Protein 1AXH (pdb70)

Solvent-accessible surface area: 2881 Å² total; per-residue (Å²): 142,145,102,51,21,64,73,61,85,85,5,63,149,76,153,62,0,56,60,108,50,19,39,107,104,130,48,178,131,58,85,79,71,61,59,4,97

InterPro domains:
  IPR009415 Omega-atracotoxin [PF06357] (1-37)
  IPR018071 Omega-atracotoxin, conserved site [PS60016] (4-11)

Foldseek 3Di:
DPAAAEFPAFDPALCSEPNSGKAWDDD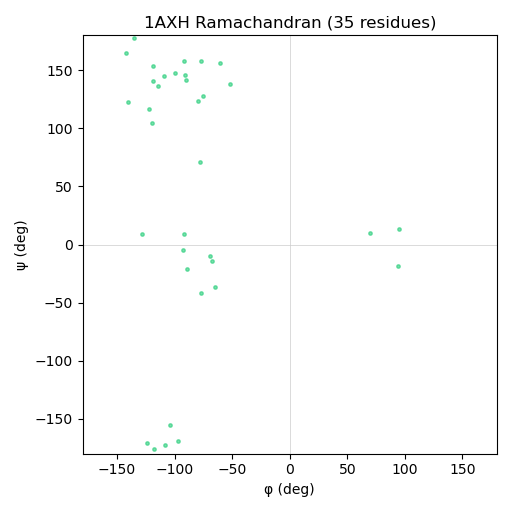DVGGIGIGHD

Structure (mmCIF, N/CA/C/O backbone):
data_1AXH
#
_entry.id   1AXH
#
_cell.length_a   1.000
_cell.length_b   1.000
_cell.length_c   1.000
_cell.angle_alpha   90.00
_cell.angle_beta   90.00
_cell.angle_gamma   90.00
#
_symmetry.space_group_name_H-M   'P 1'
#
loop_
_atom_site.group_PDB
_atom_site.id
_atom_site.type_symbol
_atom_site.label_atom_id
_atom_site.label_alt_id
_atom_site.label_comp_id
_atom_site.label_asym_id
_atom_site.label_entity_id
_atom_site.label_seq_id
_atom_site.pdbx_PDB_ins_code
_atom_site.Cartn_x
_atom_site.Cartn_y
_atom_site.Cartn_z
_atom_site.occupancy
_atom_site.B_iso_or_equiv
_atom_site.auth_seq_id
_atom_site.auth_comp_id
_atom_site.auth_asym_id
_atom_site.auth_atom_id
_atom_site.pdbx_PDB_model_num
ATOM 1 N N . SER A 1 1 ? 2.133 -0.778 -9.216 1.00 1.00 1 SER A N 1
ATOM 2 C CA . SER A 1 1 ? 2.193 -2.101 -8.534 1.00 1.00 1 SER A CA 1
ATOM 3 C C . SER A 1 1 ? 2.725 -1.935 -7.117 1.00 1.00 1 SER A C 1
ATOM 4 O O . SER A 1 1 ? 3.450 -0.986 -6.823 1.00 1.00 1 SER A O 1
ATOM 14 N N . PRO A 1 2 ? 2.362 -2.863 -6.219 1.00 1.00 2 PRO A N 1
ATOM 15 C CA . PRO A 1 2 ? 2.799 -2.827 -4.818 1.00 1.00 2 PRO A CA 1
ATOM 16 C C . PRO A 1 2 ? 4.229 -3.327 -4.646 1.00 1.00 2 PRO A C 1
ATOM 17 O O . PRO A 1 2 ? 4.458 -4.408 -4.104 1.00 1.00 2 PRO A O 1
ATOM 28 N N . THR A 1 3 ? 5.187 -2.531 -5.106 1.00 1.00 3 THR A N 1
ATOM 29 C CA . THR A 1 3 ? 6.599 -2.886 -5.001 1.00 1.00 3 THR A CA 1
ATOM 30 C C . THR A 1 3 ? 7.252 -2.086 -3.880 1.00 1.00 3 THR A C 1
ATOM 31 O O . THR A 1 3 ? 6.578 -1.651 -2.947 1.00 1.00 3 THR A O 1
ATOM 42 N N . CYS A 1 4 ? 8.563 -1.889 -3.972 1.00 1.00 4 CYS A N 1
ATOM 43 C CA . CYS A 1 4 ? 9.291 -1.136 -2.962 1.00 1.00 4 CYS A CA 1
ATOM 44 C C . CYS A 1 4 ? 8.750 0.286 -2.879 1.00 1.00 4 CYS A C 1
ATOM 45 O O . CYS A 1 4 ? 8.171 0.795 -3.838 1.00 1.00 4 CYS A O 1
ATOM 52 N N . ILE A 1 5 ? 8.942 0.920 -1.729 1.00 1.00 5 ILE A N 1
ATOM 53 C CA . ILE A 1 5 ? 8.471 2.285 -1.520 1.00 1.00 5 ILE A CA 1
ATOM 54 C C . ILE A 1 5 ? 9.429 3.272 -2.166 1.00 1.00 5 ILE A C 1
ATOM 55 O O . ILE A 1 5 ? 10.616 3.283 -1.864 1.00 1.00 5 ILE A O 1
ATOM 71 N N . PRO A 1 6 ? 8.923 4.119 -3.066 1.00 1.00 6 PRO A N 1
ATOM 72 C CA . PRO A 1 6 ? 9.750 5.109 -3.760 1.00 1.00 6 PRO A CA 1
ATOM 73 C C . PRO A 1 6 ? 10.080 6.311 -2.888 1.00 1.00 6 PRO A C 1
ATOM 74 O O . PRO A 1 6 ? 9.381 6.605 -1.920 1.00 1.00 6 PRO A O 1
ATOM 85 N N . SER A 1 7 ? 11.158 6.996 -3.245 1.00 1.00 7 SER A N 1
ATOM 86 C CA . SER A 1 7 ? 11.608 8.173 -2.508 1.00 1.00 7 SER A CA 1
ATOM 87 C C . SER A 1 7 ? 10.467 9.166 -2.328 1.00 1.00 7 SER A C 1
ATOM 88 O O . SER A 1 7 ? 9.687 9.406 -3.250 1.00 1.00 7 SER A O 1
ATOM 96 N N . GLY A 1 8 ? 10.379 9.746 -1.134 1.00 1.00 8 GLY A N 1
ATOM 97 C CA . GLY A 1 8 ? 9.339 10.722 -0.826 1.00 1.00 8 GLY A CA 1
ATOM 98 C C . GLY A 1 8 ? 8.133 10.054 -0.180 1.00 1.00 8 GLY A C 1
ATOM 99 O O . GLY A 1 8 ? 7.311 10.715 0.456 1.00 1.00 8 GLY A O 1
ATOM 103 N N . GLN A 1 9 ? 8.028 8.740 -0.345 1.00 1.00 9 GLN A N 1
ATOM 104 C CA . GLN A 1 9 ? 6.918 7.980 0.224 1.00 1.00 9 GLN A CA 1
ATOM 105 C C . GLN A 1 9 ? 7.287 7.462 1.607 1.00 1.00 9 GLN A C 1
ATOM 106 O O . GLN A 1 9 ? 8.462 7.336 1.938 1.00 1.00 9 GLN A O 1
ATOM 120 N N . PRO A 1 10 ? 6.278 7.161 2.438 1.00 1.00 10 PRO A N 1
ATOM 121 C CA . PRO A 1 10 ? 6.495 6.659 3.804 1.00 1.00 10 PRO A CA 1
ATOM 122 C C . PRO A 1 10 ? 6.920 5.192 3.829 1.00 1.00 10 PRO A C 1
ATOM 123 O O . PRO A 1 10 ? 6.268 4.336 3.231 1.00 1.00 10 PRO A O 1
ATOM 134 N N . CYS A 1 11 ? 8.017 4.913 4.529 1.00 1.00 11 CYS A N 1
ATOM 135 C CA . CYS A 1 11 ? 8.537 3.552 4.645 1.00 1.00 11 CYS A CA 1
ATOM 136 C C . CYS A 1 11 ? 8.550 3.110 6.103 1.00 1.00 11 CYS A C 1
ATOM 137 O O . CYS A 1 11 ? 8.879 3.891 6.996 1.00 1.00 11 CYS A O 1
ATOM 144 N N . PRO A 1 12 ? 8.194 1.841 6.362 1.00 1.00 12 PRO A N 1
ATOM 145 C CA . PRO A 1 12 ? 8.169 1.286 7.722 1.00 1.00 12 PRO A CA 1
ATOM 146 C C . PRO A 1 12 ? 9.571 0.953 8.224 1.00 1.00 12 PRO A C 1
ATOM 147 O O . PRO A 1 12 ? 9.909 1.222 9.377 1.00 1.00 12 PRO A O 1
ATOM 158 N N . TYR A 1 13 ? 10.383 0.373 7.347 1.00 1.00 13 TYR A N 1
ATOM 159 C CA . TYR A 1 13 ? 11.754 0.006 7.690 1.00 1.00 13 TYR A CA 1
ATOM 160 C C . TYR A 1 13 ? 12.674 0.267 6.508 1.00 1.00 13 TYR A C 1
ATOM 161 O O . TYR A 1 13 ? 12.215 0.438 5.379 1.00 1.00 13 TYR A O 1
ATOM 179 N N . ASN A 1 14 ? 13.977 0.286 6.766 1.00 1.00 14 ASN A N 1
ATOM 180 C CA . ASN A 1 14 ? 14.959 0.513 5.717 1.00 1.00 14 ASN A CA 1
ATOM 181 C C . ASN A 1 14 ? 15.005 -0.685 4.774 1.00 1.00 14 ASN A C 1
ATOM 182 O O . ASN A 1 14 ? 15.635 -0.633 3.719 1.00 1.00 14 ASN A O 1
ATOM 193 N N . GLU A 1 15 ? 14.334 -1.767 5.167 1.00 1.00 15 GLU A N 1
ATOM 194 C CA . GLU A 1 15 ? 14.298 -2.986 4.364 1.00 1.00 15 GLU A CA 1
ATOM 195 C C . GLU A 1 15 ? 13.094 -2.984 3.430 1.00 1.00 15 GLU A C 1
ATOM 196 O O . GLU A 1 15 ? 12.788 -3.996 2.800 1.00 1.00 15 GLU A O 1
ATOM 208 N N . ASN A 1 16 ? 12.411 -1.849 3.346 1.00 1.00 16 ASN A N 1
ATOM 209 C CA . ASN A 1 16 ? 11.237 -1.729 2.486 1.00 1.00 16 ASN A CA 1
ATOM 210 C C . ASN A 1 16 ? 11.361 -0.517 1.570 1.00 1.00 16 ASN A C 1
ATOM 211 O O . ASN A 1 16 ? 10.404 -0.142 0.891 1.00 1.00 16 ASN A O 1
ATOM 222 N N . CYS A 1 17 ? 12.542 0.093 1.552 1.00 1.00 17 CYS A N 1
ATOM 223 C CA . CYS A 1 17 ? 12.784 1.263 0.715 1.00 1.00 17 CYS A CA 1
ATOM 224 C C . CYS A 1 17 ? 13.315 0.841 -0.647 1.00 1.00 17 CYS A C 1
ATOM 225 O O . CYS A 1 17 ? 14.066 -0.127 -0.759 1.00 1.00 17 CYS A O 1
ATOM 232 N N . CYS A 1 18 ? 12.934 1.585 -1.676 1.00 1.00 18 CYS A N 1
ATOM 233 C CA . CYS A 1 18 ? 13.385 1.301 -3.031 1.00 1.00 18 CYS A CA 1
ATOM 234 C C . CYS A 1 18 ? 14.889 1.509 -3.103 1.00 1.00 18 CYS A C 1
ATOM 235 O O . CYS A 1 18 ? 15.603 0.778 -3.789 1.00 1.00 18 CYS A O 1
ATOM 242 N N . SER A 1 19 ? 15.356 2.511 -2.368 1.00 1.00 19 SER A N 1
ATOM 243 C CA . SER A 1 19 ? 16.770 2.838 -2.307 1.00 1.00 19 SER A CA 1
ATOM 244 C C . SER A 1 19 ? 17.429 2.116 -1.137 1.00 1.00 19 SER A C 1
ATOM 245 O O . SER A 1 19 ? 18.642 2.202 -0.949 1.00 1.00 19 SER A O 1
ATOM 253 N N . GLN A 1 20 ? 16.617 1.414 -0.346 1.00 1.00 20 GLN A N 1
ATOM 254 C CA . GLN A 1 20 ? 17.110 0.679 0.814 1.00 1.00 20 GLN A CA 1
ATOM 255 C C . GLN A 1 20 ? 17.562 1.643 1.905 1.00 1.00 20 GLN A C 1
ATOM 256 O O . GLN A 1 20 ? 18.182 1.234 2.887 1.00 1.00 20 GLN A O 1
ATOM 270 N N . SER A 1 21 ? 17.252 2.926 1.730 1.00 1.00 21 SER A N 1
ATOM 271 C CA . SER A 1 21 ? 17.635 3.942 2.706 1.00 1.00 21 SER A CA 1
ATOM 272 C C . SER A 1 21 ? 16.405 4.643 3.275 1.00 1.00 21 SER A C 1
ATOM 273 O O . SER A 1 21 ? 15.803 5.488 2.616 1.00 1.00 21 SER A O 1
ATOM 281 N N . CYS A 1 22 ? 16.042 4.296 4.508 1.00 1.00 22 CYS A N 1
ATOM 282 C CA . CYS A 1 22 ? 14.889 4.907 5.169 1.00 1.00 22 CYS A CA 1
ATOM 283 C C . CYS A 1 22 ? 15.361 5.993 6.129 1.00 1.00 22 CYS A C 1
ATOM 284 O O . CYS A 1 22 ? 16.439 5.890 6.715 1.00 1.00 22 CYS A O 1
ATOM 291 N N . THR A 1 23 ? 14.555 7.038 6.282 1.00 1.00 23 THR A N 1
ATOM 292 C CA . THR A 1 23 ? 14.898 8.149 7.166 1.00 1.00 23 THR A CA 1
ATOM 293 C C . THR A 1 23 ? 13.688 8.555 8.003 1.00 1.00 23 THR A C 1
ATOM 294 O O . THR A 1 23 ? 12.608 7.992 7.853 1.00 1.00 23 THR A O 1
ATOM 305 N N . PHE A 1 24 ? 13.876 9.530 8.887 1.00 1.00 24 PHE A N 1
ATOM 306 C CA . PHE A 1 24 ? 12.796 10.008 9.747 1.00 1.00 24 PHE A CA 1
ATOM 307 C C . PHE A 1 24 ? 12.584 11.506 9.539 1.00 1.00 24 PHE A C 1
ATOM 308 O O . PHE A 1 24 ? 13.476 12.310 9.813 1.00 1.00 24 PHE A O 1
ATOM 325 N N . LYS A 1 25 ? 11.402 11.877 9.057 1.00 1.00 25 LYS A N 1
ATOM 326 C CA . LYS A 1 25 ? 11.077 13.279 8.818 1.00 1.00 25 LYS A CA 1
ATOM 327 C C . LYS A 1 25 ? 9.888 13.696 9.675 1.00 1.00 25 LYS A C 1
ATOM 328 O O . LYS A 1 25 ? 9.067 12.863 10.058 1.00 1.00 25 LYS A O 1
ATOM 347 N N . GLU A 1 26 ? 9.807 14.986 9.985 1.00 1.00 26 GLU A N 1
ATOM 348 C CA . GLU A 1 26 ? 8.726 15.507 10.808 1.00 1.00 26 GLU A CA 1
ATOM 349 C C . GLU A 1 26 ? 7.542 15.929 9.946 1.00 1.00 26 GLU A C 1
ATOM 350 O O . GLU A 1 26 ? 7.715 16.482 8.861 1.00 1.00 26 GLU A O 1
ATOM 362 N N . ASN A 1 27 ? 6.338 15.664 10.444 1.00 1.00 27 ASN A N 1
ATOM 363 C CA . ASN A 1 27 ? 5.114 16.013 9.732 1.00 1.00 27 ASN A CA 1
ATOM 364 C C . ASN A 1 27 ? 4.569 17.339 10.243 1.00 1.00 27 ASN A C 1
ATOM 365 O O . ASN A 1 27 ? 5.238 18.047 10.997 1.00 1.00 27 ASN A O 1
ATOM 376 N N . GLU A 1 28 ? 3.347 17.666 9.837 1.00 1.00 28 GLU A N 1
ATOM 377 C CA . GLU A 1 28 ? 2.703 18.899 10.258 1.00 1.00 28 GLU A CA 1
ATOM 378 C C . GLU A 1 28 ? 1.925 18.666 11.545 1.00 1.00 28 GLU A C 1
ATOM 379 O O . GLU A 1 28 ? 1.635 19.603 12.289 1.00 1.00 28 GLU A O 1
ATOM 391 N N . ASN A 1 29 ? 1.591 17.405 11.802 1.00 1.00 29 ASN A N 1
ATOM 392 C CA . ASN A 1 29 ? 0.848 17.035 13.001 1.00 1.00 29 ASN A CA 1
ATOM 393 C C . ASN A 1 29 ? 1.707 17.250 14.240 1.00 1.00 29 ASN A C 1
ATOM 394 O O . ASN A 1 29 ? 1.206 17.244 15.364 1.00 1.00 29 ASN A O 1
ATOM 405 N N . GLY A 1 30 ? 3.006 17.441 14.027 1.00 1.00 30 GLY A N 1
ATOM 406 C CA . GLY A 1 30 ? 3.939 17.660 15.122 1.00 1.00 30 GLY A CA 1
ATOM 407 C C . GLY A 1 30 ? 4.602 16.354 15.537 1.00 1.00 30 GLY A C 1
ATOM 408 O O . GLY A 1 30 ? 5.231 16.273 16.592 1.00 1.00 30 GLY A O 1
ATOM 412 N N . ASN A 1 31 ? 4.458 15.332 14.699 1.00 1.00 31 ASN A N 1
ATOM 413 C CA . ASN A 1 31 ? 5.045 14.026 14.973 1.00 1.00 31 ASN A CA 1
ATOM 414 C C . ASN A 1 31 ? 6.214 13.768 14.033 1.00 1.00 31 ASN A C 1
ATOM 415 O O . ASN A 1 31 ? 6.621 14.652 13.280 1.00 1.00 31 ASN A O 1
ATOM 426 N N . THR A 1 32 ? 6.748 12.553 14.074 1.00 1.00 32 THR A N 1
ATOM 427 C CA 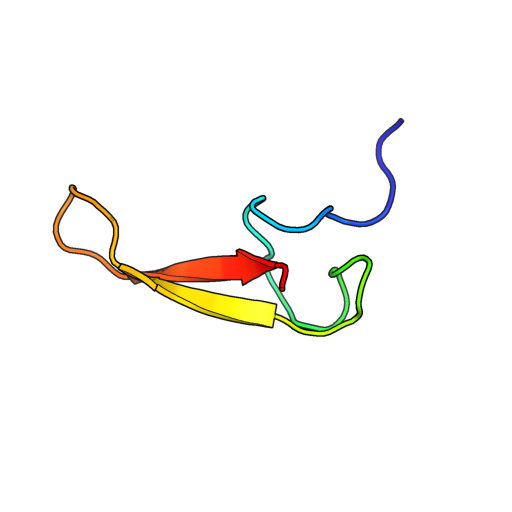. THR A 1 32 ? 7.869 12.183 13.216 1.00 1.00 32 THR A CA 1
ATOM 428 C C . THR A 1 32 ? 7.691 10.759 12.702 1.00 1.00 32 THR A C 1
ATOM 429 O O . THR A 1 32 ? 7.575 9.815 13.484 1.00 1.00 32 THR A O 1
ATOM 440 N N . VAL A 1 33 ? 7.673 10.610 11.383 1.00 1.00 33 VAL A N 1
ATOM 441 C CA . VAL A 1 33 ? 7.513 9.301 10.760 1.00 1.00 33 VAL A CA 1
ATOM 442 C C . VAL A 1 33 ? 8.744 8.976 9.930 1.00 1.00 33 VAL A C 1
ATOM 443 O O . VAL A 1 33 ? 9.711 9.731 9.924 1.00 1.00 33 VAL A O 1
ATOM 456 N N . LYS A 1 34 ? 8.710 7.851 9.230 1.00 1.00 34 LYS A N 1
ATOM 457 C CA . LYS A 1 34 ? 9.833 7.442 8.401 1.00 1.00 34 LYS A CA 1
ATOM 458 C C . LYS A 1 34 ? 9.439 7.453 6.928 1.00 1.00 34 LYS A C 1
ATOM 459 O O . LYS A 1 34 ? 8.362 6.983 6.564 1.00 1.00 34 LYS A O 1
ATOM 478 N N . ARG A 1 35 ? 10.321 7.986 6.089 1.00 1.00 35 ARG A N 1
ATOM 479 C CA . ARG A 1 35 ? 10.077 8.053 4.653 1.00 1.00 35 ARG A CA 1
ATOM 480 C C . ARG A 1 35 ? 11.209 7.362 3.903 1.00 1.00 35 ARG A C 1
ATOM 481 O O . ARG A 1 35 ? 12.059 6.711 4.511 1.00 1.00 35 ARG A O 1
ATOM 502 N N . CYS A 1 36 ? 11.215 7.504 2.584 1.00 1.00 36 CYS A N 1
ATOM 503 C CA . CYS A 1 36 ? 12.244 6.889 1.755 1.00 1.00 36 CYS A CA 1
ATOM 504 C C . CYS A 1 36 ? 13.170 7.955 1.185 1.00 1.00 36 CYS A C 1
ATOM 505 O O . CYS A 1 36 ? 12.739 9.065 0.874 1.00 1.00 36 CYS A O 1
ATOM 512 N N . ASP A 1 37 ? 14.446 7.611 1.059 1.00 1.00 37 ASP A N 1
ATOM 513 C CA . ASP A 1 37 ? 15.445 8.534 0.531 1.00 1.00 37 ASP A CA 1
ATOM 514 C C . ASP A 1 37 ? 15.306 8.661 -0.979 1.00 1.00 37 ASP A C 1
ATOM 515 O O . ASP A 1 37 ? 14.992 7.646 -1.636 1.00 0.00 37 ASP A O 1
ATOM 525 N N . SER A 1 1 ? 1.178 -4.054 -2.235 1.00 1.00 1 SER A N 2
ATOM 526 C CA . SER A 1 1 ? 2.555 -3.504 -2.386 1.00 1.00 1 SER A CA 2
ATOM 527 C C . SER A 1 1 ? 3.474 -4.552 -2.998 1.00 1.00 1 SER A C 2
ATOM 528 O O . SER A 1 1 ? 4.158 -5.286 -2.284 1.00 1.00 1 SER A O 2
ATOM 538 N N . PRO A 1 2 ? 3.497 -4.634 -4.336 1.00 1.00 2 PRO A N 2
ATOM 539 C CA . PRO A 1 2 ? 4.333 -5.597 -5.060 1.00 1.00 2 PRO A CA 2
ATOM 540 C C . PRO A 1 2 ? 5.771 -5.116 -5.206 1.00 1.00 2 PRO A C 2
ATOM 541 O O . PRO A 1 2 ? 6.711 -5.909 -5.156 1.00 1.00 2 PRO A O 2
ATOM 552 N N . THR A 1 3 ? 5.935 -3.811 -5.388 1.00 1.00 3 THR A N 2
ATOM 553 C CA . THR A 1 3 ? 7.259 -3.218 -5.544 1.00 1.00 3 THR A CA 2
ATOM 554 C C . THR A 1 3 ? 7.673 -2.495 -4.269 1.00 1.00 3 THR A C 2
ATOM 555 O O . THR A 1 3 ? 6.887 -2.372 -3.330 1.00 1.00 3 THR A O 2
ATOM 566 N N . CYS A 1 4 ? 8.915 -2.022 -4.242 1.00 1.00 4 CYS A N 2
ATOM 567 C CA . CYS A 1 4 ? 9.443 -1.313 -3.084 1.00 1.00 4 CYS A CA 2
ATOM 568 C C . CYS A 1 4 ? 8.816 0.072 -2.969 1.00 1.00 4 CYS A C 2
ATOM 569 O O . CYS A 1 4 ? 8.065 0.499 -3.845 1.00 1.00 4 CYS A O 2
ATOM 576 N N . ILE A 1 5 ? 9.131 0.768 -1.880 1.00 1.00 5 ILE A N 2
ATOM 577 C CA . ILE A 1 5 ? 8.602 2.109 -1.643 1.00 1.00 5 ILE A CA 2
ATOM 578 C C . ILE A 1 5 ? 9.555 3.159 -2.192 1.00 1.00 5 ILE A C 2
ATOM 579 O O . ILE A 1 5 ? 10.647 3.353 -1.664 1.00 1.00 5 ILE A O 2
ATOM 595 N N . PRO A 1 6 ? 9.150 3.861 -3.256 1.00 1.00 6 PRO A N 2
ATOM 596 C CA . PRO A 1 6 ? 9.981 4.901 -3.871 1.00 1.00 6 PRO A CA 2
ATOM 597 C C . PRO A 1 6 ? 10.075 6.154 -3.013 1.00 1.00 6 PRO A C 2
ATOM 598 O O . PRO A 1 6 ? 9.216 6.415 -2.171 1.00 1.00 6 PRO A O 2
ATOM 609 N N . SER A 1 7 ? 11.133 6.921 -3.237 1.00 1.00 7 SER A N 2
ATOM 610 C CA . SER A 1 7 ? 11.369 8.154 -2.493 1.00 1.00 7 SER A CA 2
ATOM 611 C C . SER A 1 7 ? 10.097 8.991 -2.419 1.00 1.00 7 SER A C 2
ATOM 612 O O . SER A 1 7 ? 9.306 9.021 -3.361 1.00 1.00 7 SER A O 2
ATOM 620 N N . GLY A 1 8 ? 9.911 9.675 -1.293 1.00 1.00 8 GLY A N 2
ATOM 621 C CA . GLY A 1 8 ? 8.738 10.522 -1.094 1.00 1.00 8 GLY A CA 2
ATOM 622 C C . GLY A 1 8 ? 7.619 9.753 -0.403 1.00 1.00 8 GLY A C 2
ATOM 623 O O . GLY A 1 8 ? 6.739 10.348 0.218 1.00 1.00 8 GLY A O 2
ATOM 627 N N . GLN A 1 9 ? 7.655 8.430 -0.517 1.00 1.00 9 GLN A N 2
ATOM 628 C CA . GLN A 1 9 ? 6.639 7.581 0.097 1.00 1.00 9 GLN A CA 2
ATOM 629 C C . GLN A 1 9 ? 7.097 7.110 1.470 1.00 1.00 9 GLN A C 2
ATOM 630 O O . GLN A 1 9 ? 8.294 7.050 1.749 1.00 1.00 9 GLN A O 2
ATOM 644 N N . PRO A 1 10 ? 6.142 6.764 2.347 1.00 1.00 10 PRO A N 2
ATOM 645 C CA . PRO A 1 10 ? 6.443 6.288 3.705 1.00 1.00 10 PRO A CA 2
ATOM 646 C C . PRO A 1 10 ? 6.949 4.850 3.703 1.00 1.00 10 PRO A C 2
ATOM 647 O O . PRO A 1 10 ? 6.443 4.006 2.964 1.00 1.00 10 PRO A O 2
ATOM 658 N N . CYS A 1 11 ? 7.952 4.577 4.530 1.00 1.00 11 CYS A N 2
ATOM 659 C CA . CYS A 1 11 ? 8.529 3.239 4.616 1.00 1.00 11 CYS A CA 2
ATOM 660 C C . CYS A 1 11 ? 8.686 2.811 6.069 1.00 1.00 11 CYS A C 2
ATOM 661 O O . CYS A 1 11 ? 9.045 3.615 6.929 1.00 1.00 11 CYS A O 2
ATOM 668 N N . PRO A 1 12 ? 8.424 1.526 6.356 1.00 1.00 12 PRO A N 2
ATOM 669 C CA . PRO A 1 12 ? 8.543 0.973 7.711 1.00 1.00 12 PRO A CA 2
ATOM 670 C C . PRO A 1 12 ? 9.994 0.685 8.077 1.00 1.00 12 PRO A C 2
ATOM 671 O O . PRO A 1 12 ? 10.561 1.330 8.959 1.00 1.00 12 PRO A O 2
ATOM 682 N N . TYR A 1 13 ? 10.595 -0.280 7.387 1.00 1.00 13 TYR A N 2
ATOM 683 C CA . TYR A 1 13 ? 11.987 -0.642 7.635 1.00 1.00 13 TYR A CA 2
ATOM 684 C C . TYR A 1 13 ? 12.863 -0.116 6.510 1.00 1.00 13 TYR A C 2
ATOM 685 O O . TYR A 1 13 ? 12.378 0.161 5.414 1.00 1.00 13 TYR A O 2
ATOM 703 N N . ASN A 1 14 ? 14.158 -0.003 6.776 1.00 1.00 14 ASN A N 2
ATOM 704 C CA . ASN A 1 14 ? 15.101 0.466 5.774 1.00 1.00 14 ASN A CA 2
ATOM 705 C C . ASN A 1 14 ? 15.310 -0.609 4.711 1.00 1.00 14 ASN A C 2
ATOM 706 O O . ASN A 1 14 ? 16.022 -0.395 3.730 1.00 1.00 14 ASN A O 2
ATOM 717 N N . GLU A 1 15 ? 14.687 -1.771 4.916 1.00 1.00 15 GLU A N 2
ATOM 718 C CA . GLU A 1 15 ? 14.803 -2.888 3.985 1.00 1.00 15 GLU A CA 2
ATOM 719 C C . GLU A 1 15 ? 13.569 -2.982 3.093 1.00 1.00 15 GLU A C 2
ATOM 720 O O . GLU A 1 15 ? 13.414 -3.941 2.338 1.00 1.00 15 GLU A O 2
ATOM 732 N N . ASN A 1 16 ? 12.689 -1.989 3.186 1.00 1.00 16 ASN A N 2
ATOM 733 C CA . ASN A 1 16 ? 11.466 -1.974 2.387 1.00 1.00 16 ASN A CA 2
ATOM 734 C C . ASN A 1 16 ? 11.493 -0.830 1.379 1.00 1.00 16 ASN A C 2
ATOM 735 O O . ASN A 1 16 ? 10.641 -0.750 0.492 1.00 1.00 16 ASN A O 2
ATOM 746 N N . CYS A 1 17 ? 12.474 0.054 1.518 1.00 1.00 17 CYS A N 2
ATOM 747 C CA . CYS A 1 17 ? 12.611 1.193 0.618 1.00 1.00 17 CYS A CA 2
ATOM 748 C C . CYS A 1 17 ? 13.306 0.770 -0.668 1.00 1.00 17 CYS A C 2
ATOM 749 O O . CYS A 1 17 ? 14.161 -0.115 -0.660 1.00 1.00 17 CYS A O 2
ATOM 756 N N . CYS A 1 18 ? 12.941 1.412 -1.773 1.00 1.00 18 CYS A N 2
ATOM 757 C CA . CYS A 1 18 ? 13.539 1.103 -3.065 1.00 1.00 18 CYS A CA 2
ATOM 758 C C . CYS A 1 18 ? 15.043 1.317 -2.996 1.00 1.00 18 CYS A C 2
ATOM 759 O O . CYS A 1 18 ? 15.819 0.537 -3.548 1.00 1.00 18 CYS A O 2
ATOM 766 N N . SER A 1 19 ? 15.445 2.376 -2.305 1.00 1.00 19 SER A N 2
ATOM 767 C CA . SER A 1 19 ? 16.852 2.700 -2.145 1.00 1.00 19 SER A CA 2
ATOM 768 C C . SER A 1 19 ? 17.409 2.023 -0.898 1.00 1.00 19 SER A C 2
ATOM 769 O O . SER A 1 19 ? 18.620 2.008 -0.676 1.00 1.00 19 SER A O 2
ATOM 777 N N . GLN A 1 20 ? 16.516 1.465 -0.084 1.00 1.00 20 GLN A N 2
ATOM 778 C CA . GLN A 1 20 ? 16.913 0.788 1.145 1.00 1.00 20 GLN A CA 2
ATOM 779 C C . GLN A 1 20 ? 17.279 1.805 2.220 1.00 1.00 20 GLN A C 2
ATOM 780 O O . GLN A 1 20 ? 17.728 1.438 3.306 1.00 1.00 20 GLN A O 2
ATOM 794 N N . SER A 1 21 ? 17.090 3.085 1.911 1.00 1.00 21 SER A N 2
ATOM 795 C CA . SER A 1 21 ? 17.406 4.154 2.848 1.00 1.00 21 SER A CA 2
ATOM 796 C C . SER A 1 21 ? 16.135 4.740 3.452 1.00 1.00 21 SER A C 2
ATOM 797 O O . SER A 1 21 ? 15.482 5.587 2.843 1.00 1.00 21 SER A O 2
ATOM 805 N N . CYS A 1 22 ? 15.797 4.295 4.659 1.00 1.00 22 CYS A N 2
ATOM 806 C CA . CYS A 1 22 ? 14.612 4.789 5.351 1.00 1.00 22 CYS A CA 2
ATOM 807 C C . CYS A 1 22 ? 15.018 5.838 6.378 1.00 1.00 22 CYS A C 2
ATOM 808 O O . CYS A 1 22 ? 16.023 5.683 7.071 1.00 1.00 22 CYS A O 2
ATOM 815 N N . THR A 1 23 ? 14.242 6.913 6.462 1.00 1.00 23 THR A N 2
ATOM 816 C CA . THR A 1 23 ? 14.538 7.995 7.395 1.00 1.00 23 THR A CA 2
ATOM 817 C C . THR A 1 23 ? 13.283 8.424 8.147 1.00 1.00 23 THR A C 2
ATOM 818 O O . THR A 1 23 ? 12.184 7.951 7.865 1.00 1.00 23 THR A O 2
ATOM 829 N N . PHE A 1 24 ? 13.461 9.330 9.104 1.00 1.00 24 PHE A N 2
ATOM 830 C CA . PHE A 1 24 ? 12.355 9.846 9.903 1.00 1.00 24 PHE A CA 2
ATOM 831 C C . PHE A 1 24 ? 12.227 11.351 9.691 1.00 1.00 24 PHE A C 2
ATOM 832 O O . PHE A 1 24 ? 13.073 12.123 10.143 1.00 1.00 24 PHE A O 2
ATOM 849 N N . LYS A 1 25 ? 11.172 11.764 8.998 1.00 1.00 25 LYS A N 2
ATOM 850 C CA . LYS A 1 25 ? 10.944 13.181 8.724 1.00 1.00 25 LYS A CA 2
ATOM 851 C C . LYS A 1 25 ? 9.900 13.745 9.677 1.00 1.00 25 LYS A C 2
ATOM 852 O O . LYS A 1 25 ? 8.965 13.050 10.068 1.00 1.00 25 LYS A O 2
ATOM 871 N N . GLU A 1 26 ? 10.063 15.010 10.049 1.00 1.00 26 GLU A N 2
ATOM 872 C CA . GLU A 1 26 ? 9.132 15.664 10.958 1.00 1.00 26 GLU A CA 2
ATOM 873 C C . GLU A 1 26 ? 8.001 16.321 10.178 1.00 1.00 26 GLU A C 2
ATOM 874 O O . GLU A 1 26 ? 8.226 16.926 9.130 1.00 1.00 26 GLU A O 2
ATOM 886 N N . ASN A 1 27 ? 6.784 16.194 10.695 1.00 1.00 27 ASN A N 2
ATOM 887 C CA . ASN A 1 27 ? 5.609 16.772 10.048 1.00 1.00 27 ASN A CA 2
ATOM 888 C C . ASN A 1 27 ? 5.193 18.057 10.749 1.00 1.00 27 ASN A C 2
ATOM 889 O O . ASN A 1 27 ? 5.872 18.529 11.661 1.00 1.00 27 ASN A O 2
ATOM 900 N N . GLU A 1 28 ? 4.068 18.612 10.317 1.00 1.00 28 GLU A N 2
ATOM 901 C CA . GLU A 1 28 ? 3.541 19.837 10.895 1.00 1.00 28 GLU A CA 2
ATOM 902 C C . GLU A 1 28 ? 2.602 19.508 12.045 1.00 1.00 28 GLU A C 2
ATOM 903 O O . GLU A 1 28 ? 2.479 20.273 13.001 1.00 1.00 28 GLU A O 2
ATOM 915 N N . ASN A 1 29 ? 1.942 18.358 11.946 1.00 1.00 29 ASN A N 2
ATOM 916 C CA . ASN A 1 29 ? 1.013 17.916 12.978 1.00 1.00 29 ASN A CA 2
ATOM 917 C C . ASN A 1 29 ? 1.666 18.030 14.347 1.00 1.00 29 ASN A C 2
ATOM 918 O O . ASN A 1 29 ? 0.994 18.277 15.349 1.00 1.00 29 ASN A O 2
ATOM 929 N N . GLY A 1 30 ? 2.982 17.852 14.382 1.00 1.00 30 GLY A N 2
ATOM 930 C CA . GLY A 1 30 ? 3.734 17.937 15.623 1.00 1.00 30 GLY A CA 2
ATOM 931 C C . GLY A 1 30 ? 4.295 16.576 16.012 1.00 1.00 30 GLY A C 2
ATOM 932 O O . GLY A 1 30 ? 4.508 16.297 17.191 1.00 1.00 30 GLY A O 2
ATOM 936 N N . ASN A 1 31 ? 4.535 15.732 15.013 1.00 1.00 31 ASN A N 2
ATOM 937 C CA . ASN A 1 31 ? 5.076 14.398 15.255 1.00 1.00 31 ASN A CA 2
ATOM 938 C C . ASN A 1 31 ? 6.122 14.056 14.204 1.00 1.00 31 ASN A C 2
ATOM 939 O O . ASN A 1 31 ? 6.575 14.926 13.462 1.00 1.00 31 ASN A O 2
ATOM 950 N N . THR A 1 32 ? 6.507 12.785 14.144 1.00 1.00 32 THR A N 2
ATOM 951 C CA . THR A 1 32 ? 7.505 12.337 13.180 1.00 1.00 32 THR A CA 2
ATOM 952 C C . THR A 1 32 ? 7.131 10.975 12.606 1.00 1.00 32 THR A C 2
ATOM 953 O O . THR A 1 32 ? 6.659 10.094 13.324 1.00 1.00 32 THR A O 2
ATOM 964 N N . VAL A 1 33 ? 7.357 10.810 11.307 1.00 1.00 33 VAL A N 2
ATOM 965 C CA . VAL A 1 33 ? 7.061 9.557 10.623 1.00 1.00 33 VAL A CA 2
ATOM 966 C C . VAL A 1 33 ? 8.291 9.106 9.850 1.00 1.00 33 VAL A C 2
ATOM 967 O O . VAL A 1 33 ? 9.313 9.787 9.852 1.00 1.00 33 VAL A O 2
ATOM 980 N N . LYS A 1 34 ? 8.198 7.960 9.191 1.00 1.00 34 LYS A N 2
ATOM 981 C CA . LYS A 1 34 ? 9.322 7.439 8.422 1.00 1.00 34 LYS A CA 2
ATOM 982 C C . LYS A 1 34 ? 9.021 7.481 6.930 1.00 1.00 34 LYS A C 2
ATOM 983 O O . LYS A 1 34 ? 8.045 6.893 6.464 1.00 1.00 34 LYS A O 2
ATOM 1002 N N . ARG A 1 35 ? 9.872 8.178 6.185 1.00 1.00 35 ARG A N 2
ATOM 1003 C CA . ARG A 1 35 ? 9.711 8.300 4.742 1.00 1.00 35 ARG A CA 2
ATOM 1004 C C . ARG A 1 35 ? 10.876 7.630 4.025 1.00 1.00 35 ARG A C 2
ATOM 1005 O O . ARG A 1 35 ? 11.748 7.037 4.659 1.00 1.00 35 ARG A O 2
ATOM 1026 N N . CYS A 1 36 ? 10.882 7.724 2.701 1.00 1.00 36 CYS A N 2
ATOM 1027 C CA . CYS A 1 36 ? 11.938 7.124 1.893 1.00 1.00 36 CYS A CA 2
ATOM 1028 C C . CYS A 1 36 ? 12.831 8.206 1.298 1.00 1.00 36 CYS A C 2
ATOM 1029 O O . CYS A 1 36 ? 12.344 9.156 0.684 1.00 1.00 36 CYS A O 2
ATOM 1036 N N . ASP A 1 37 ? 14.140 8.056 1.483 1.00 1.00 37 ASP A N 2
ATOM 1037 C CA . ASP A 1 37 ? 15.102 9.022 0.964 1.00 1.00 37 ASP A CA 2
ATOM 1038 C C . ASP A 1 37 ? 15.135 8.971 -0.558 1.00 1.00 37 ASP A C 2
ATOM 1039 O O . ASP A 1 37 ? 15.996 9.649 -1.157 1.00 0.00 37 ASP A O 2
ATOM 1049 N N . SER A 1 1 ? 9.921 -3.404 -11.507 1.00 1.00 1 SER A N 3
ATOM 1050 C CA . SER A 1 1 ? 8.462 -3.220 -11.266 1.00 1.00 1 SER A CA 3
ATOM 1051 C C . SER A 1 1 ? 8.240 -2.360 -10.030 1.00 1.00 1 SER A C 3
ATOM 1052 O O . SER A 1 1 ? 9.058 -2.355 -9.109 1.00 1.00 1 SER A O 3
ATOM 1062 N N . PRO A 1 2 ? 7.124 -1.618 -9.998 1.00 1.00 2 PRO A N 3
ATOM 1063 C CA . PRO A 1 2 ? 6.784 -0.741 -8.869 1.00 1.00 2 PRO A CA 3
ATOM 1064 C C . PRO A 1 2 ? 6.228 -1.522 -7.683 1.00 1.00 2 PRO A C 3
ATOM 1065 O O . PRO A 1 2 ? 5.044 -1.854 -7.648 1.00 1.00 2 PRO A O 3
ATOM 1076 N N . THR A 1 3 ? 7.089 -1.808 -6.713 1.00 1.00 3 THR A N 3
ATOM 1077 C CA . THR A 1 3 ? 6.684 -2.547 -5.522 1.00 1.00 3 THR A CA 3
ATOM 1078 C C . THR A 1 3 ? 7.281 -1.903 -4.277 1.00 1.00 3 THR A C 3
ATOM 1079 O O . THR A 1 3 ? 6.584 -1.662 -3.293 1.00 1.00 3 THR A O 3
ATOM 1090 N N . CYS A 1 4 ? 8.578 -1.628 -4.335 1.00 1.00 4 CYS A N 3
ATOM 1091 C CA . CYS A 1 4 ? 9.282 -1.010 -3.221 1.00 1.00 4 CYS A CA 3
ATOM 1092 C C . CYS A 1 4 ? 8.791 0.416 -3.011 1.00 1.00 4 CYS A C 3
ATOM 1093 O O . CYS A 1 4 ? 8.223 1.028 -3.915 1.00 1.00 4 CYS A O 3
ATOM 1100 N N . ILE A 1 5 ? 9.018 0.939 -1.812 1.00 1.00 5 ILE A N 3
ATOM 1101 C CA . ILE A 1 5 ? 8.602 2.297 -1.475 1.00 1.00 5 ILE A CA 3
ATOM 1102 C C . ILE A 1 5 ? 9.595 3.300 -2.041 1.00 1.00 5 ILE A C 3
ATOM 1103 O O . ILE A 1 5 ? 10.756 3.322 -1.651 1.00 1.00 5 ILE A O 3
ATOM 1119 N N . PRO A 1 6 ? 9.147 4.149 -2.969 1.00 1.00 6 PRO A N 3
ATOM 1120 C CA . PRO A 1 6 ? 10.006 5.158 -3.593 1.00 1.00 6 PRO A CA 3
ATOM 1121 C C . PRO A 1 6 ? 10.260 6.350 -2.683 1.00 1.00 6 PRO A C 3
ATOM 1122 O O . PRO A 1 6 ? 9.507 6.599 -1.745 1.00 1.00 6 PRO A O 3
ATOM 1133 N N . SER A 1 7 ? 11.335 7.075 -2.968 1.00 1.00 7 SER A N 3
ATOM 1134 C CA . SER A 1 7 ? 11.715 8.245 -2.181 1.00 1.00 7 SER A CA 3
ATOM 1135 C C . SER A 1 7 ? 10.537 9.200 -2.018 1.00 1.00 7 SER A C 3
ATOM 1136 O O . SER A 1 7 ? 9.881 9.564 -2.994 1.00 1.00 7 SER A O 3
ATOM 1144 N N . GLY A 1 8 ? 10.283 9.610 -0.779 1.00 1.00 8 GLY A N 3
ATOM 1145 C CA . GLY A 1 8 ? 9.194 10.536 -0.480 1.00 1.00 8 GLY A CA 3
ATOM 1146 C C . GLY A 1 8 ? 7.998 9.813 0.129 1.00 1.00 8 GLY A C 3
ATOM 1147 O O . GLY A 1 8 ? 7.160 10.428 0.787 1.00 1.00 8 GLY A O 3
ATOM 1151 N N . GLN A 1 9 ? 7.924 8.507 -0.094 1.00 1.00 9 GLN A N 3
ATOM 1152 C CA . GLN A 1 9 ? 6.828 7.700 0.433 1.00 1.00 9 GLN A CA 3
ATOM 1153 C C . GLN A 1 9 ? 7.185 7.162 1.813 1.00 1.00 9 GLN A C 3
ATOM 1154 O O . GLN A 1 9 ? 8.357 7.027 2.151 1.00 1.00 9 GLN A O 3
ATOM 1168 N N . PRO A 1 10 ? 6.169 6.854 2.632 1.00 1.00 10 PRO A N 3
ATOM 1169 C CA . PRO A 1 10 ? 6.375 6.335 3.993 1.00 1.00 10 PRO A CA 3
ATOM 1170 C C . PRO A 1 10 ? 6.791 4.866 4.005 1.00 1.00 10 PRO A C 3
ATOM 1171 O O . PRO A 1 10 ? 6.078 4.002 3.495 1.00 1.00 10 PRO A O 3
ATOM 1182 N N . CYS A 1 11 ? 7.951 4.595 4.598 1.00 1.00 11 CYS A N 3
ATOM 1183 C CA . CYS A 1 11 ? 8.478 3.237 4.692 1.00 1.00 11 CYS A CA 3
ATOM 1184 C C . CYS A 1 11 ? 8.619 2.827 6.154 1.00 1.00 11 CYS A C 3
ATOM 1185 O O . CYS A 1 11 ? 9.047 3.621 6.992 1.00 1.00 11 CYS A O 3
ATOM 1192 N N . PRO A 1 12 ? 8.260 1.575 6.478 1.00 1.00 12 PRO A N 3
ATOM 1193 C CA . PRO A 1 12 ? 8.350 1.054 7.848 1.00 1.00 12 PRO A CA 3
ATOM 1194 C C . PRO A 1 12 ? 9.775 0.658 8.221 1.00 1.00 12 PRO A C 3
ATOM 1195 O O . PRO A 1 12 ? 10.254 0.980 9.308 1.00 1.00 12 PRO A O 3
ATOM 1206 N N . TYR A 1 13 ? 10.449 -0.040 7.311 1.00 1.00 13 TYR A N 3
ATOM 1207 C CA . TYR A 1 13 ? 11.824 -0.479 7.542 1.00 1.00 13 TYR A CA 3
ATOM 1208 C C . TYR A 1 13 ? 12.711 -0.072 6.374 1.00 1.00 13 TYR A C 3
ATOM 1209 O O . TYR A 1 13 ? 12.225 0.162 5.267 1.00 1.00 13 TYR A O 3
ATOM 1227 N N . ASN A 1 14 ? 14.015 -0.002 6.620 1.00 1.00 14 ASN A N 3
ATOM 1228 C CA . ASN A 1 14 ? 14.972 0.364 5.585 1.00 1.00 14 ASN A CA 3
ATOM 1229 C C . ASN A 1 14 ? 15.057 -0.735 4.530 1.00 1.00 14 ASN A C 3
ATOM 1230 O O . ASN A 1 14 ? 15.699 -0.564 3.493 1.00 1.00 14 ASN A O 3
ATOM 1241 N N . GLU A 1 15 ? 14.409 -1.865 4.804 1.00 1.00 15 GLU A N 3
ATOM 1242 C CA . GLU A 1 15 ? 14.411 -3.000 3.886 1.00 1.00 15 GLU A CA 3
ATOM 1243 C C . GLU A 1 15 ? 13.257 -2.899 2.897 1.00 1.00 15 GLU A C 3
ATOM 1244 O O . GLU A 1 15 ? 13.247 -3.578 1.870 1.00 1.00 15 GLU A O 3
ATOM 1256 N N . ASN A 1 16 ? 12.283 -2.052 3.211 1.00 1.00 16 ASN A N 3
ATOM 1257 C CA . ASN A 1 16 ? 11.121 -1.870 2.345 1.00 1.00 16 ASN A CA 3
ATOM 1258 C C . ASN A 1 16 ? 11.290 -0.638 1.464 1.00 1.00 16 ASN A C 3
ATOM 1259 O O . ASN A 1 16 ? 10.354 -0.225 0.781 1.00 1.00 16 ASN A O 3
ATOM 1270 N N . CYS A 1 17 ? 12.485 -0.058 1.479 1.00 1.00 17 CYS A N 3
ATOM 1271 C CA . CYS A 1 17 ? 12.765 1.126 0.672 1.00 1.00 17 CYS A CA 3
ATOM 1272 C C . CYS A 1 17 ? 13.339 0.721 -0.678 1.00 1.00 17 CYS A C 3
ATOM 1273 O O . CYS A 1 17 ? 14.066 -0.267 -0.783 1.00 1.00 17 CYS A O 3
ATOM 1280 N N . CYS A 1 18 ? 13.020 1.496 -1.708 1.00 1.00 18 CYS A N 3
ATOM 1281 C CA . CYS A 1 18 ? 13.515 1.226 -3.048 1.00 1.00 18 CYS A CA 3
ATOM 1282 C C . CYS A 1 18 ? 15.028 1.346 -3.052 1.00 1.00 18 CYS A C 3
ATOM 1283 O O . CYS A 1 18 ? 15.730 0.582 -3.713 1.00 1.00 18 CYS A O 3
ATOM 1290 N N . SER A 1 19 ? 15.522 2.311 -2.285 1.00 1.00 19 SER A N 3
ATOM 1291 C CA . SER A 1 19 ? 16.950 2.550 -2.159 1.00 1.00 19 SER A CA 3
ATOM 1292 C C . SER A 1 19 ? 17.496 1.811 -0.942 1.00 1.00 19 SER A C 3
ATOM 1293 O O . SER A 1 19 ? 18.702 1.809 -0.697 1.00 1.00 19 SER A O 3
ATOM 1301 N N . GLN A 1 20 ? 16.599 1.194 -0.176 1.00 1.00 20 GLN A N 3
ATOM 1302 C CA . GLN A 1 20 ? 16.987 0.459 1.022 1.00 1.00 20 GLN A CA 3
ATOM 1303 C C . GLN A 1 20 ? 17.399 1.424 2.129 1.00 1.00 20 GLN A C 3
ATOM 1304 O O . GLN A 1 20 ? 17.905 1.005 3.170 1.00 1.00 20 GLN A O 3
ATOM 1318 N N . SER A 1 21 ? 17.185 2.718 1.901 1.00 1.00 21 SER A N 3
ATOM 1319 C CA . SER A 1 21 ? 17.542 3.735 2.883 1.00 1.00 21 SER A CA 3
ATOM 1320 C C . SER A 1 21 ? 16.297 4.439 3.415 1.00 1.00 21 SER A C 3
ATOM 1321 O O . SER A 1 21 ? 15.721 5.291 2.740 1.00 1.00 21 SER A O 3
ATOM 1329 N N . CYS A 1 22 ? 15.892 4.087 4.633 1.00 1.00 22 CYS A N 3
ATOM 1330 C CA . CYS A 1 22 ? 14.721 4.695 5.261 1.00 1.00 22 CYS A CA 3
ATOM 1331 C C . CYS A 1 22 ? 15.161 5.773 6.245 1.00 1.00 22 CYS A C 3
ATOM 1332 O O . CYS A 1 22 ? 16.082 5.565 7.035 1.00 1.00 22 CYS A O 3
ATOM 1339 N N . THR A 1 23 ? 14.506 6.928 6.190 1.00 1.00 23 THR A N 3
ATOM 1340 C CA . THR A 1 23 ? 14.839 8.042 7.073 1.00 1.00 23 THR A CA 3
ATOM 1341 C C . THR A 1 23 ? 13.609 8.492 7.854 1.00 1.00 23 THR A C 3
ATOM 1342 O O . THR A 1 23 ? 12.514 7.973 7.653 1.00 1.00 23 THR A O 3
ATOM 1353 N N . PHE A 1 24 ? 13.798 9.457 8.748 1.00 1.00 24 PHE A N 3
ATOM 1354 C CA . PHE A 1 24 ? 12.704 9.980 9.562 1.00 1.00 24 PHE A CA 3
ATOM 1355 C C . PHE A 1 24 ? 12.470 11.454 9.243 1.00 1.00 24 PHE A C 3
ATOM 1356 O O . PHE A 1 24 ? 13.333 12.296 9.493 1.00 1.00 24 PHE A O 3
ATOM 1373 N N . LYS A 1 25 ? 11.298 11.764 8.698 1.00 1.00 25 LYS A N 3
ATOM 1374 C CA . LYS A 1 25 ? 10.951 13.138 8.355 1.00 1.00 25 LYS A CA 3
ATOM 1375 C C . LYS A 1 25 ? 9.970 13.695 9.379 1.00 1.00 25 LYS A C 3
ATOM 1376 O O . LYS A 1 25 ? 9.295 12.938 10.074 1.00 1.00 25 LYS A O 3
ATOM 1395 N N . GLU A 1 26 ? 9.898 15.018 9.477 1.00 1.00 26 GLU A N 3
ATOM 1396 C CA . GLU A 1 26 ? 9.003 15.661 10.425 1.00 1.00 26 GLU A CA 3
ATOM 1397 C C . GLU A 1 26 ? 7.741 16.155 9.729 1.00 1.00 26 GLU A C 3
ATOM 1398 O O . GLU A 1 26 ? 7.797 16.691 8.623 1.00 1.00 26 GLU A O 3
ATOM 1410 N N . ASN A 1 27 ? 6.602 15.971 10.390 1.00 1.00 27 ASN A N 3
ATOM 1411 C CA . ASN A 1 27 ? 5.317 16.395 9.848 1.00 1.00 27 ASN A CA 3
ATOM 1412 C C . ASN A 1 27 ? 4.904 17.726 10.459 1.00 1.00 27 ASN A C 3
ATOM 1413 O O . ASN A 1 27 ? 5.621 18.293 11.283 1.00 1.00 27 ASN A O 3
ATOM 1424 N N . GLU A 1 28 ? 3.738 18.215 10.054 1.00 1.00 28 GLU A N 3
ATOM 1425 C CA . GLU A 1 28 ? 3.215 19.473 10.561 1.00 1.00 28 GLU A CA 3
ATOM 1426 C C . GLU A 1 28 ? 2.359 19.225 11.795 1.00 1.00 28 GLU A C 3
ATOM 1427 O O . GLU A 1 28 ? 2.060 20.148 12.552 1.00 1.00 28 GLU A O 3
ATOM 1439 N N . ASN A 1 29 ? 1.966 17.969 11.993 1.00 1.00 29 ASN A N 3
ATOM 1440 C CA . ASN A 1 29 ? 1.144 17.593 13.136 1.00 1.00 29 ASN A CA 3
ATOM 1441 C C . ASN A 1 29 ? 1.948 17.705 14.424 1.00 1.00 29 ASN A C 3
ATOM 1442 O O . ASN A 1 29 ? 1.391 17.678 15.521 1.00 1.00 29 ASN A O 3
ATOM 1453 N N . GLY A 1 30 ? 3.264 17.831 14.283 1.00 1.00 30 GLY A N 3
ATOM 1454 C CA . GLY A 1 30 ? 4.148 17.947 15.432 1.00 1.00 30 GLY A CA 3
ATOM 1455 C C . GLY A 1 30 ? 4.734 16.592 15.796 1.00 1.00 30 GLY A C 3
ATOM 1456 O O . GLY A 1 30 ? 5.176 16.377 16.925 1.00 1.00 30 GLY A O 3
ATOM 1460 N N . ASN A 1 31 ? 4.736 15.680 14.831 1.00 1.00 31 ASN A N 3
ATOM 1461 C CA . ASN A 1 31 ? 5.269 14.341 15.039 1.00 1.00 31 ASN A CA 3
ATOM 1462 C C . ASN A 1 31 ? 6.326 14.038 13.990 1.00 1.00 31 ASN A C 3
ATOM 1463 O O . ASN A 1 31 ? 6.709 14.915 13.219 1.00 1.00 31 ASN A O 3
ATOM 1474 N N . THR A 1 32 ? 6.794 12.798 13.958 1.00 1.00 32 THR A N 3
ATOM 1475 C CA . THR A 1 32 ? 7.803 12.394 12.987 1.00 1.00 32 THR A CA 3
ATOM 1476 C C . THR A 1 32 ? 7.515 10.991 12.471 1.00 1.00 32 THR A C 3
ATOM 1477 O O . THR A 1 32 ? 7.256 10.072 13.249 1.00 1.00 32 THR A O 3
ATOM 1488 N N . VAL A 1 33 ? 7.570 10.831 11.153 1.00 1.00 33 VAL A N 3
ATOM 1489 C CA . VAL A 1 33 ? 7.328 9.539 10.525 1.00 1.00 33 VAL A CA 3
ATOM 1490 C C . VAL A 1 33 ? 8.577 9.101 9.782 1.00 1.00 33 VAL A C 3
ATOM 1491 O O . VAL A 1 33 ? 9.586 9.796 9.799 1.00 1.00 33 VAL A O 3
ATOM 1504 N N . LYS A 1 34 ? 8.514 7.950 9.130 1.00 1.00 34 LYS A N 3
ATOM 1505 C CA . LYS A 1 34 ? 9.656 7.442 8.386 1.00 1.00 34 LYS A CA 3
ATOM 1506 C C . LYS A 1 34 ? 9.320 7.353 6.904 1.00 1.00 34 LYS A C 3
ATOM 1507 O O . LYS A 1 34 ? 8.337 6.719 6.521 1.00 1.00 34 LYS A O 3
ATOM 1526 N N . ARG A 1 35 ? 10.139 7.990 6.074 1.00 1.00 35 ARG A N 3
ATOM 1527 C CA . ARG A 1 35 ? 9.932 7.983 4.631 1.00 1.00 35 ARG A CA 3
ATOM 1528 C C . ARG A 1 35 ? 11.091 7.277 3.940 1.00 1.00 35 ARG A C 3
ATOM 1529 O O . ARG A 1 35 ? 11.940 6.670 4.593 1.00 1.00 35 ARG A O 3
ATOM 1550 N N . CYS A 1 36 ? 11.120 7.358 2.615 1.00 1.00 36 CYS A N 3
ATOM 1551 C CA . CYS A 1 36 ? 12.170 6.725 1.830 1.00 1.00 36 CYS A CA 3
ATOM 1552 C C . CYS A 1 36 ? 13.135 7.774 1.293 1.00 1.00 36 CYS A C 3
ATOM 1553 O O . CYS A 1 36 ? 12.744 8.909 1.017 1.00 1.00 36 CYS A O 3
ATOM 1560 N N . ASP A 1 37 ? 14.399 7.390 1.151 1.00 1.00 37 ASP A N 3
ATOM 1561 C CA . ASP A 1 37 ? 15.426 8.299 0.653 1.00 1.00 37 ASP A CA 3
ATOM 1562 C C . ASP A 1 37 ? 15.527 8.203 -0.863 1.00 1.00 37 ASP A C 3
ATOM 1563 O O . ASP A 1 37 ? 15.566 9.261 -1.526 1.00 0.00 37 ASP A O 3
ATOM 1573 N N . SER A 1 1 ? 5.853 3.478 -8.086 1.00 1.00 1 SER A N 4
ATOM 1574 C CA . SER A 1 1 ? 5.534 2.704 -6.854 1.00 1.00 1 SER A CA 4
ATOM 1575 C C . SER A 1 1 ? 5.022 1.318 -7.222 1.00 1.00 1 SER A C 4
ATOM 1576 O O . SER A 1 1 ? 3.829 1.037 -7.115 1.00 1.00 1 SER A O 4
ATOM 1586 N N . PRO A 1 2 ? 5.926 0.433 -7.663 1.00 1.00 2 PRO A N 4
ATOM 1587 C CA . PRO A 1 2 ? 5.572 -0.939 -8.053 1.00 1.00 2 PRO A CA 4
ATOM 1588 C C . PRO A 1 2 ? 5.327 -1.831 -6.844 1.00 1.00 2 PRO A C 4
ATOM 1589 O O . PRO A 1 2 ? 4.348 -2.575 -6.794 1.00 1.00 2 PRO A O 4
ATOM 1600 N N . THR A 1 3 ? 6.223 -1.746 -5.869 1.00 1.00 3 THR A N 4
ATOM 1601 C CA . THR A 1 3 ? 6.112 -2.541 -4.650 1.00 1.00 3 THR A CA 4
ATOM 1602 C C . THR A 1 3 ? 6.861 -1.864 -3.511 1.00 1.00 3 THR A C 4
ATOM 1603 O O . THR A 1 3 ? 6.327 -1.694 -2.415 1.00 1.00 3 THR A O 4
ATOM 1614 N N . CYS A 1 4 ? 8.101 -1.481 -3.782 1.00 1.00 4 CYS A N 4
ATOM 1615 C CA . CYS A 1 4 ? 8.936 -0.820 -2.791 1.00 1.00 4 CYS A CA 4
ATOM 1616 C C . CYS A 1 4 ? 8.514 0.634 -2.626 1.00 1.00 4 CYS A C 4
ATOM 1617 O O . CYS A 1 4 ? 7.913 1.221 -3.526 1.00 1.00 4 CYS A O 4
ATOM 1624 N N . ILE A 1 5 ? 8.833 1.210 -1.473 1.00 1.00 5 ILE A N 4
ATOM 1625 C CA . ILE A 1 5 ? 8.489 2.599 -1.186 1.00 1.00 5 ILE A CA 4
ATOM 1626 C C . ILE A 1 5 ? 9.482 3.534 -1.859 1.00 1.00 5 ILE A C 4
ATOM 1627 O O . ILE A 1 5 ? 10.631 3.633 -1.439 1.00 1.00 5 ILE A O 4
ATOM 1643 N N . PRO A 1 6 ? 9.051 4.241 -2.911 1.00 1.00 6 PRO A N 4
ATOM 1644 C CA . PRO A 1 6 ? 9.919 5.177 -3.636 1.00 1.00 6 PRO A CA 4
ATOM 1645 C C . PRO A 1 6 ? 10.241 6.419 -2.819 1.00 1.00 6 PRO A C 4
ATOM 1646 O O . PRO A 1 6 ? 9.519 6.770 -1.885 1.00 1.00 6 PRO A O 4
ATOM 1657 N N . SER A 1 7 ? 11.335 7.074 -3.178 1.00 1.00 7 SER A N 4
ATOM 1658 C CA . SER A 1 7 ? 11.778 8.280 -2.485 1.00 1.00 7 SER A CA 4
ATOM 1659 C C . SER A 1 7 ? 10.627 9.269 -2.341 1.00 1.00 7 SER A C 4
ATOM 1660 O O . SER A 1 7 ? 9.986 9.639 -3.325 1.00 1.00 7 SER A O 4
ATOM 1668 N N . GLY A 1 8 ? 10.375 9.701 -1.109 1.00 1.00 8 GLY A N 4
ATOM 1669 C CA . GLY A 1 8 ? 9.305 10.658 -0.836 1.00 1.00 8 GLY A CA 4
ATOM 1670 C C . GLY A 1 8 ? 8.066 9.964 -0.282 1.00 1.00 8 GLY A C 4
ATOM 1671 O O . GLY A 1 8 ? 7.071 10.616 0.037 1.00 1.00 8 GLY A O 4
ATOM 1675 N N . GLN A 1 9 ? 8.127 8.641 -0.165 1.00 1.00 9 GLN A N 4
ATOM 1676 C CA . GLN A 1 9 ? 7.002 7.867 0.353 1.00 1.00 9 GLN A CA 4
ATOM 1677 C C . GLN A 1 9 ? 7.314 7.361 1.756 1.00 1.00 9 GLN A C 4
ATOM 1678 O O . GLN A 1 9 ? 8.476 7.216 2.128 1.00 1.00 9 GLN A O 4
ATOM 1692 N N . PRO A 1 10 ? 6.273 7.086 2.555 1.00 1.00 10 PRO A N 4
ATOM 1693 C CA . PRO A 1 10 ? 6.438 6.593 3.930 1.00 1.00 10 PRO A CA 4
ATOM 1694 C C . PRO A 1 10 ? 6.857 5.128 3.971 1.00 1.00 10 PRO A C 4
ATOM 1695 O O . PRO A 1 10 ? 6.127 4.249 3.511 1.00 1.00 10 PRO A O 4
ATOM 1706 N N . CYS A 1 11 ? 8.040 4.872 4.525 1.00 1.00 11 CYS A N 4
ATOM 1707 C CA . CYS A 1 11 ? 8.565 3.514 4.629 1.00 1.00 11 CYS A CA 4
ATOM 1708 C C . CYS A 1 11 ? 8.581 3.059 6.084 1.00 1.00 11 CYS A C 4
ATOM 1709 O O . CYS A 1 11 ? 8.875 3.842 6.987 1.00 1.00 11 CYS A O 4
ATOM 1716 N N . PRO A 1 12 ? 8.265 1.778 6.324 1.00 1.00 12 PRO A N 4
ATOM 1717 C CA . PRO A 1 12 ? 8.244 1.205 7.676 1.00 1.00 12 PRO A CA 4
ATOM 1718 C C . PRO A 1 12 ? 9.650 0.915 8.189 1.00 1.00 12 PRO A C 4
ATOM 1719 O O . PRO A 1 12 ? 9.980 1.215 9.337 1.00 1.00 12 PRO A O 4
ATOM 1730 N N . TYR A 1 13 ? 10.476 0.334 7.325 1.00 1.00 13 TYR A N 4
ATOM 1731 C CA . TYR A 1 13 ? 11.852 0.005 7.679 1.00 1.00 13 TYR A CA 4
ATOM 1732 C C . TYR A 1 13 ? 12.762 0.218 6.478 1.00 1.00 13 TYR A C 4
ATOM 1733 O O . TYR A 1 13 ? 12.289 0.352 5.349 1.00 1.00 13 TYR A O 4
ATOM 1751 N N . ASN A 1 14 ? 14.067 0.234 6.720 1.00 1.00 14 ASN A N 4
ATOM 1752 C CA . ASN A 1 14 ? 15.035 0.419 5.650 1.00 1.00 14 ASN A CA 4
ATOM 1753 C C . ASN A 1 14 ? 15.032 -0.795 4.726 1.00 1.00 14 ASN A C 4
ATOM 1754 O O . ASN A 1 14 ? 15.664 -0.784 3.670 1.00 1.00 14 ASN A O 4
ATOM 1765 N N . GLU A 1 15 ? 14.318 -1.844 5.133 1.00 1.00 15 GLU A N 4
ATOM 1766 C CA . GLU A 1 15 ? 14.233 -3.071 4.348 1.00 1.00 15 GLU A CA 4
ATOM 1767 C C . GLU A 1 15 ? 12.979 -3.071 3.482 1.00 1.00 15 GLU A C 4
ATOM 1768 O O . GLU A 1 15 ? 12.571 -4.113 2.968 1.00 1.00 15 GLU A O 4
ATOM 1780 N N . ASN A 1 16 ? 12.368 -1.901 3.324 1.00 1.00 16 ASN A N 4
ATOM 1781 C CA . ASN A 1 16 ? 11.157 -1.774 2.518 1.00 1.00 16 ASN A CA 4
ATOM 1782 C C . ASN A 1 16 ? 11.238 -0.548 1.617 1.00 1.00 16 ASN A C 4
ATOM 1783 O O . ASN A 1 16 ? 10.232 -0.107 1.060 1.00 1.00 16 ASN A O 4
ATOM 1794 N N . CYS A 1 17 ? 12.439 0.000 1.477 1.00 1.00 17 CYS A N 4
ATOM 1795 C CA . CYS A 1 17 ? 12.653 1.177 0.643 1.00 1.00 17 CYS A CA 4
ATOM 1796 C C . CYS A 1 17 ? 13.166 0.773 -0.730 1.00 1.00 17 CYS A C 4
ATOM 1797 O O . CYS A 1 17 ? 13.929 -0.183 -0.862 1.00 1.00 17 CYS A O 4
ATOM 1804 N N . CYS A 1 18 ? 12.754 1.516 -1.752 1.00 1.00 18 CYS A N 4
ATOM 1805 C CA . CYS A 1 18 ? 13.190 1.245 -3.112 1.00 1.00 18 CYS A CA 4
ATOM 1806 C C . CYS A 1 18 ? 14.703 1.367 -3.186 1.00 1.00 18 CYS A C 4
ATOM 1807 O O . CYS A 1 18 ? 15.375 0.572 -3.843 1.00 1.00 18 CYS A O 4
ATOM 1814 N N . SER A 1 19 ? 15.231 2.366 -2.487 1.00 1.00 19 SER A N 4
ATOM 1815 C CA . SER A 1 19 ? 16.663 2.608 -2.438 1.00 1.00 19 SER A CA 4
ATOM 1816 C C . SER A 1 19 ? 17.281 1.887 -1.244 1.00 1.00 19 SER A C 4
ATOM 1817 O O . SER A 1 19 ? 18.492 1.945 -1.034 1.00 1.00 19 SER A O 4
ATOM 1825 N N . GLN A 1 20 ? 16.437 1.215 -0.462 1.00 1.00 20 GLN A N 4
ATOM 1826 C CA . GLN A 1 20 ? 16.888 0.486 0.719 1.00 1.00 20 GLN A CA 4
ATOM 1827 C C . GLN A 1 20 ? 17.367 1.451 1.799 1.00 1.00 20 GLN A C 4
ATOM 1828 O O . GLN A 1 20 ? 17.896 1.028 2.827 1.00 1.00 20 GLN A O 4
ATOM 1842 N N . SER A 1 21 ? 17.181 2.749 1.565 1.00 1.00 21 SER A N 4
ATOM 1843 C CA . SER A 1 21 ? 17.595 3.764 2.524 1.00 1.00 21 SER A CA 4
ATOM 1844 C C . SER A 1 21 ? 16.382 4.478 3.108 1.00 1.00 21 SER A C 4
ATOM 1845 O O . SER A 1 21 ? 15.744 5.284 2.433 1.00 1.00 21 SER A O 4
ATOM 1853 N N . CYS A 1 22 ? 16.069 4.183 4.365 1.00 1.00 22 CYS A N 4
ATOM 1854 C CA . CYS A 1 22 ? 14.932 4.805 5.040 1.00 1.00 22 CYS A CA 4
ATOM 1855 C C . CYS A 1 22 ? 15.417 5.909 5.973 1.00 1.00 22 CYS A C 4
ATOM 1856 O O . CYS A 1 22 ? 16.561 5.892 6.428 1.00 1.00 22 CYS A O 4
ATOM 1863 N N . THR A 1 23 ? 14.545 6.874 6.248 1.00 1.00 23 THR A N 4
ATOM 1864 C CA . THR A 1 23 ? 14.887 7.994 7.120 1.00 1.00 23 THR A CA 4
ATOM 1865 C C . THR A 1 23 ? 13.676 8.411 7.950 1.00 1.00 23 THR A C 4
ATOM 1866 O O . THR A 1 23 ? 12.593 7.853 7.800 1.00 1.00 23 THR A O 4
ATOM 1877 N N . PHE A 1 24 ? 13.869 9.393 8.828 1.00 1.00 24 PHE A N 4
ATOM 1878 C CA . PHE A 1 24 ? 12.794 9.889 9.684 1.00 1.00 24 PHE A CA 4
ATOM 1879 C C . PHE A 1 24 ? 12.589 11.384 9.455 1.00 1.00 24 PHE A C 4
ATOM 1880 O O . PHE A 1 24 ? 13.487 12.187 9.708 1.00 1.00 24 PHE A O 4
ATOM 1897 N N . LYS A 1 25 ? 11.403 11.756 8.980 1.00 1.00 25 LYS A N 4
ATOM 1898 C CA . LYS A 1 25 ? 11.083 13.156 8.726 1.00 1.00 25 LYS A CA 4
ATOM 1899 C C . LYS A 1 25 ? 9.923 13.595 9.611 1.00 1.00 25 LYS A C 4
ATOM 1900 O O . LYS A 1 25 ? 9.052 12.795 9.947 1.00 1.00 25 LYS A O 4
ATOM 1919 N N . GLU A 1 26 ? 9.918 14.868 9.992 1.00 1.00 26 GLU A N 4
ATOM 1920 C CA . GLU A 1 26 ? 8.868 15.405 10.844 1.00 1.00 26 GLU A CA 4
ATOM 1921 C C . GLU A 1 26 ? 7.715 15.940 10.003 1.00 1.00 26 GLU A C 4
ATOM 1922 O O . GLU A 1 26 ? 7.927 16.550 8.955 1.00 1.00 26 GLU A O 4
ATOM 1934 N N . ASN A 1 27 ? 6.494 15.706 10.471 1.00 1.00 27 ASN A N 4
ATOM 1935 C CA . ASN A 1 27 ? 5.297 16.160 9.768 1.00 1.00 27 ASN A CA 4
ATOM 1936 C C . ASN A 1 27 ? 4.801 17.471 10.363 1.00 1.00 27 ASN A C 4
ATOM 1937 O O . ASN A 1 27 ? 5.479 18.090 11.182 1.00 1.00 27 ASN A O 4
ATOM 1948 N N . GLU A 1 28 ? 3.610 17.886 9.946 1.00 1.00 28 GLU A N 4
ATOM 1949 C CA . GLU A 1 28 ? 3.011 19.118 10.434 1.00 1.00 28 GLU A CA 4
ATOM 1950 C C . GLU A 1 28 ? 2.167 18.835 11.670 1.00 1.00 28 GLU A C 4
ATOM 1951 O O . GLU A 1 28 ? 1.948 19.717 12.500 1.00 1.00 28 GLU A O 4
ATOM 1963 N N . ASN A 1 29 ? 1.698 17.597 11.784 1.00 1.00 29 ASN A N 4
ATOM 1964 C CA . ASN A 1 29 ? 0.878 17.190 12.919 1.00 1.00 29 ASN A CA 4
ATOM 1965 C C . ASN A 1 29 ? 1.661 17.348 14.215 1.00 1.00 29 ASN A C 4
ATOM 1966 O O . ASN A 1 29 ? 1.081 17.437 15.297 1.00 1.00 29 ASN A O 4
ATOM 1977 N N . GLY A 1 30 ? 2.985 17.386 14.097 1.00 1.00 30 GLY A N 4
ATOM 1978 C CA . GLY A 1 30 ? 3.854 17.539 15.254 1.00 1.00 30 GLY A CA 4
ATOM 1979 C C . GLY A 1 30 ? 4.484 16.208 15.640 1.00 1.00 30 GLY A C 4
ATOM 1980 O O . GLY A 1 30 ? 5.001 16.052 16.746 1.00 1.00 30 GLY A O 4
ATOM 1984 N N . ASN A 1 31 ? 4.438 15.248 14.722 1.00 1.00 31 ASN A N 4
ATOM 1985 C CA . ASN A 1 31 ? 5.003 13.928 14.963 1.00 1.00 31 ASN A CA 4
ATOM 1986 C C . ASN A 1 31 ? 6.171 13.676 14.019 1.00 1.00 31 ASN A C 4
ATOM 1987 O O . ASN A 1 31 ? 6.581 14.568 13.278 1.00 1.00 31 ASN A O 4
ATOM 1998 N N . THR A 1 32 ? 6.701 12.458 14.042 1.00 1.00 32 THR A N 4
ATOM 1999 C CA . THR A 1 32 ? 7.818 12.096 13.177 1.00 1.00 32 THR A CA 4
ATOM 2000 C C . THR A 1 32 ? 7.636 10.680 12.644 1.00 1.00 32 THR A C 4
ATOM 2001 O O . THR A 1 32 ? 7.477 9.732 13.413 1.00 1.00 32 THR A O 4
ATOM 2012 N N . VAL A 1 33 ? 7.659 10.543 11.322 1.00 1.00 33 VAL A N 4
ATOM 2013 C CA . VAL A 1 33 ? 7.498 9.243 10.682 1.00 1.00 33 VAL A CA 4
ATOM 2014 C C . VAL A 1 33 ? 8.741 8.910 9.871 1.00 1.00 33 VAL A C 4
ATOM 2015 O O . VAL A 1 33 ? 9.731 9.634 9.919 1.00 1.00 33 VAL A O 4
ATOM 2028 N N . LYS A 1 34 ? 8.688 7.816 9.126 1.00 1.00 34 LYS A N 4
ATOM 2029 C CA . LYS A 1 34 ? 9.817 7.401 8.307 1.00 1.00 34 LYS A CA 4
ATOM 2030 C C . LYS A 1 34 ? 9.432 7.416 6.832 1.00 1.00 34 LYS A C 4
ATOM 2031 O O . LYS A 1 34 ? 8.344 6.978 6.463 1.00 1.00 34 LYS A O 4
ATOM 2050 N N . ARG A 1 35 ? 10.332 7.917 5.992 1.00 1.00 35 ARG A N 4
ATOM 2051 C CA . ARG A 1 35 ? 10.089 7.981 4.556 1.00 1.00 35 ARG A CA 4
ATOM 2052 C C . ARG A 1 35 ? 11.232 7.312 3.803 1.00 1.00 35 ARG A C 4
ATOM 2053 O O . ARG A 1 35 ? 12.074 6.644 4.406 1.00 1.00 35 ARG A O 4
ATOM 2074 N N . CYS A 1 36 ? 11.257 7.483 2.486 1.00 1.00 36 CYS A N 4
ATOM 2075 C CA . CYS A 1 36 ? 12.298 6.880 1.662 1.00 1.00 36 CYS A CA 4
ATOM 2076 C C . CYS A 1 36 ? 13.230 7.947 1.107 1.00 1.00 36 CYS A C 4
ATOM 2077 O O . CYS A 1 36 ? 12.805 9.060 0.792 1.00 1.00 36 CYS A O 4
ATOM 2084 N N . ASP A 1 37 ? 14.506 7.594 0.990 1.00 1.00 37 ASP A N 4
ATOM 2085 C CA . ASP A 1 37 ? 15.520 8.507 0.476 1.00 1.00 37 ASP A CA 4
ATOM 2086 C C . ASP A 1 37 ? 15.430 8.603 -1.042 1.00 1.00 37 ASP A C 4
ATOM 2087 O O . ASP A 1 37 ? 15.033 9.673 -1.549 1.00 0.00 37 ASP A O 4
ATOM 2097 N N . SER A 1 1 ? 11.032 -0.048 -8.230 1.00 1.00 1 SER A N 5
ATOM 2098 C CA . SER A 1 1 ? 9.832 -0.889 -8.498 1.00 1.00 1 SER A CA 5
ATOM 2099 C C . SER A 1 1 ? 8.615 -0.304 -7.793 1.00 1.00 1 SER A C 5
ATOM 2100 O O . SER A 1 1 ? 8.746 0.474 -6.849 1.00 1.00 1 SER A O 5
ATOM 2110 N N . PRO A 1 2 ? 7.411 -0.677 -8.250 1.00 1.00 2 PRO A N 5
ATOM 2111 C CA . PRO A 1 2 ? 6.155 -0.192 -7.664 1.00 1.00 2 PRO A CA 5
ATOM 2112 C C . PRO A 1 2 ? 5.828 -0.897 -6.354 1.00 1.00 2 PRO A C 5
ATOM 2113 O O . PRO A 1 2 ? 4.921 -0.490 -5.627 1.00 1.00 2 PRO A O 5
ATOM 2124 N N . THR A 1 3 ? 6.572 -1.958 -6.057 1.00 1.00 3 THR A N 5
ATOM 2125 C CA . THR A 1 3 ? 6.365 -2.720 -4.831 1.00 1.00 3 THR A CA 5
ATOM 2126 C C . THR A 1 3 ? 7.035 -2.016 -3.659 1.00 1.00 3 THR A C 5
ATOM 2127 O O . THR A 1 3 ? 6.425 -1.815 -2.608 1.00 1.00 3 THR A O 5
ATOM 2138 N N . CYS A 1 4 ? 8.292 -1.641 -3.851 1.00 1.00 4 CYS A N 5
ATOM 2139 C CA . CYS A 1 4 ? 9.057 -0.953 -2.821 1.00 1.00 4 CYS A CA 5
ATOM 2140 C C . CYS A 1 4 ? 8.617 0.502 -2.727 1.00 1.00 4 CYS A C 5
ATOM 2141 O O . CYS A 1 4 ? 8.083 1.062 -3.684 1.00 1.00 4 CYS A O 5
ATOM 2148 N N . ILE A 1 5 ? 8.844 1.111 -1.569 1.00 1.00 5 ILE A N 5
ATOM 2149 C CA . ILE A 1 5 ? 8.469 2.506 -1.353 1.00 1.00 5 ILE A CA 5
ATOM 2150 C C . ILE A 1 5 ? 9.502 3.428 -1.976 1.00 1.00 5 ILE A C 5
ATOM 2151 O O . ILE A 1 5 ? 10.647 3.472 -1.545 1.00 1.00 5 ILE A O 5
ATOM 2167 N N . PRO A 1 6 ? 9.102 4.191 -2.994 1.00 1.00 6 PRO A N 5
ATOM 2168 C CA . PRO A 1 6 ? 10.002 5.124 -3.678 1.00 1.00 6 PRO A CA 5
ATOM 2169 C C . PRO A 1 6 ? 10.298 6.357 -2.838 1.00 1.00 6 PRO A C 5
ATOM 2170 O O . PRO A 1 6 ? 9.555 6.686 -1.919 1.00 1.00 6 PRO A O 5
ATOM 2181 N N . SER A 1 7 ? 11.398 7.024 -3.159 1.00 1.00 7 SER A N 5
ATOM 2182 C CA . SER A 1 7 ? 11.814 8.222 -2.433 1.00 1.00 7 SER A CA 5
ATOM 2183 C C . SER A 1 7 ? 10.674 9.233 -2.352 1.00 1.00 7 SER A C 5
ATOM 2184 O O . SER A 1 7 ? 10.151 9.675 -3.376 1.00 1.00 7 SER A O 5
ATOM 2192 N N . GLY A 1 8 ? 10.300 9.600 -1.129 1.00 1.00 8 GLY A N 5
ATOM 2193 C CA . GLY A 1 8 ? 9.229 10.569 -0.909 1.00 1.00 8 GLY A CA 5
ATOM 2194 C C . GLY A 1 8 ? 8.048 9.934 -0.186 1.00 1.00 8 GLY A C 5
ATOM 2195 O O . GLY A 1 8 ? 7.304 10.612 0.522 1.00 1.00 8 GLY A O 5
ATOM 2199 N N . GLN A 1 9 ? 7.877 8.631 -0.370 1.00 1.00 9 GLN A N 5
ATOM 2200 C CA . GLN A 1 9 ? 6.784 7.901 0.263 1.00 1.00 9 GLN A CA 5
ATOM 2201 C C . GLN A 1 9 ? 7.215 7.374 1.625 1.00 1.00 9 GLN A C 5
ATOM 2202 O O . GLN A 1 9 ? 8.406 7.250 1.903 1.00 1.00 9 GLN A O 5
ATOM 2216 N N . PRO A 1 10 ? 6.243 7.062 2.495 1.00 1.00 10 PRO A N 5
ATOM 2217 C CA . PRO A 1 10 ? 6.517 6.550 3.846 1.00 1.00 10 PRO A CA 5
ATOM 2218 C C . PRO A 1 10 ? 6.923 5.079 3.843 1.00 1.00 10 PRO A C 5
ATOM 2219 O O . PRO A 1 10 ? 6.288 4.250 3.190 1.00 1.00 10 PRO A O 5
ATOM 2230 N N . CYS A 1 11 ? 7.985 4.764 4.579 1.00 1.00 11 CYS A N 5
ATOM 2231 C CA . CYS A 1 11 ? 8.485 3.395 4.674 1.00 1.00 11 CYS A CA 5
ATOM 2232 C C . CYS A 1 11 ? 8.499 2.939 6.127 1.00 1.00 11 CYS A C 5
ATOM 2233 O O . CYS A 1 11 ? 8.836 3.710 7.026 1.00 1.00 11 CYS A O 5
ATOM 2240 N N . PRO A 1 12 ? 8.136 1.671 6.375 1.00 1.00 12 PRO A N 5
ATOM 2241 C CA . PRO A 1 12 ? 8.110 1.104 7.730 1.00 1.00 12 PRO A CA 5
ATOM 2242 C C . PRO A 1 12 ? 9.509 0.760 8.228 1.00 1.00 12 PRO A C 5
ATOM 2243 O O . PRO A 1 12 ? 9.828 0.954 9.402 1.00 1.00 12 PRO A O 5
ATOM 2254 N N . TYR A 1 13 ? 10.343 0.254 7.325 1.00 1.00 13 TYR A N 5
ATOM 2255 C CA . TYR A 1 13 ? 11.716 -0.114 7.664 1.00 1.00 13 TYR A CA 5
ATOM 2256 C C . TYR A 1 13 ? 12.641 0.180 6.493 1.00 1.00 13 TYR A C 5
ATOM 2257 O O . TYR A 1 13 ? 12.188 0.368 5.364 1.00 1.00 13 TYR A O 5
ATOM 2275 N N . ASN A 1 14 ? 13.941 0.208 6.763 1.00 1.00 14 ASN A N 5
ATOM 2276 C CA . ASN A 1 14 ? 14.932 0.465 5.728 1.00 1.00 14 ASN A CA 5
ATOM 2277 C C . ASN A 1 14 ? 15.017 -0.729 4.781 1.00 1.00 14 ASN A C 5
ATOM 2278 O O . ASN A 1 14 ? 15.680 -0.666 3.745 1.00 1.00 14 ASN A O 5
ATOM 2289 N N . GLU A 1 15 ? 14.343 -1.819 5.145 1.00 1.00 15 GLU A N 5
ATOM 2290 C CA . GLU A 1 15 ? 14.341 -3.033 4.338 1.00 1.00 15 GLU A CA 5
ATOM 2291 C C . GLU A 1 15 ? 13.143 -3.055 3.395 1.00 1.00 15 GLU A C 5
ATOM 2292 O O . GLU A 1 15 ? 12.878 -4.063 2.740 1.00 1.00 15 GLU A O 5
ATOM 2304 N N . ASN A 1 16 ? 12.415 -1.944 3.332 1.00 1.00 16 ASN A N 5
ATOM 2305 C CA . ASN A 1 16 ? 11.243 -1.848 2.467 1.00 1.00 16 ASN A CA 5
ATOM 2306 C C . ASN A 1 16 ? 11.343 -0.632 1.556 1.00 1.00 16 ASN A C 5
ATOM 2307 O O . ASN A 1 16 ? 10.386 -0.286 0.861 1.00 1.00 16 ASN A O 5
ATOM 2318 N N . CYS A 1 17 ? 12.504 0.017 1.558 1.00 1.00 17 CYS A N 5
ATOM 2319 C CA . CYS A 1 17 ? 12.719 1.194 0.725 1.00 1.00 17 CYS A CA 5
ATOM 2320 C C . CYS A 1 17 ? 13.258 0.788 -0.638 1.00 1.00 17 CYS A C 5
ATOM 2321 O O . CYS A 1 17 ? 14.043 -0.155 -0.751 1.00 1.00 17 CYS A O 5
ATOM 2328 N N . CYS A 1 18 ? 12.841 1.511 -1.670 1.00 1.00 18 CYS A N 5
ATOM 2329 C CA . CYS A 1 18 ? 13.289 1.237 -3.026 1.00 1.00 18 CYS A CA 5
ATOM 2330 C C . CYS A 1 18 ? 14.799 1.410 -3.103 1.00 1.00 18 CYS A C 5
ATOM 2331 O O . CYS A 1 18 ? 15.492 0.660 -3.790 1.00 1.00 18 CYS A O 5
ATOM 2338 N N . SER A 1 19 ? 15.298 2.406 -2.380 1.00 1.00 19 SER A N 5
ATOM 2339 C CA . SER A 1 19 ? 16.721 2.697 -2.335 1.00 1.00 19 SER A CA 5
ATOM 2340 C C . SER A 1 19 ? 17.379 1.955 -1.175 1.00 1.00 19 SER A C 5
ATOM 2341 O O . SER A 1 19 ? 18.602 1.959 -1.039 1.00 1.00 19 SER A O 5
ATOM 2349 N N . GLN A 1 20 ? 16.558 1.325 -0.338 1.00 1.00 20 GLN A N 5
ATOM 2350 C CA . GLN A 1 20 ? 17.051 0.581 0.817 1.00 1.00 20 GLN A CA 5
ATOM 2351 C C . GLN A 1 20 ? 17.475 1.534 1.930 1.00 1.00 20 GLN A C 5
ATOM 2352 O O . GLN A 1 20 ? 18.021 1.107 2.947 1.00 1.00 20 GLN A O 5
ATOM 2366 N N . SER A 1 21 ? 17.224 2.826 1.735 1.00 1.00 21 SER A N 5
ATOM 2367 C CA . SER A 1 21 ? 17.585 3.831 2.727 1.00 1.00 21 SER A CA 5
ATOM 2368 C C . SER A 1 21 ? 16.341 4.525 3.269 1.00 1.00 21 SER A C 5
ATOM 2369 O O . SER A 1 21 ? 15.707 5.308 2.566 1.00 1.00 21 SER A O 5
ATOM 2377 N N . CYS A 1 22 ? 16.001 4.244 4.524 1.00 1.00 22 CYS A N 5
ATOM 2378 C CA . CYS A 1 22 ? 14.837 4.858 5.160 1.00 1.00 22 CYS A CA 5
ATOM 2379 C C . CYS A 1 22 ? 15.293 5.959 6.112 1.00 1.00 22 CYS A C 5
ATOM 2380 O O . CYS A 1 22 ? 16.315 5.826 6.784 1.00 1.00 22 CYS A O 5
ATOM 2387 N N . THR A 1 23 ? 14.537 7.053 6.159 1.00 1.00 23 THR A N 5
ATOM 2388 C CA . THR A 1 23 ? 14.876 8.181 7.024 1.00 1.00 23 THR A CA 5
ATOM 2389 C C . THR A 1 23 ? 13.668 8.603 7.855 1.00 1.00 23 THR A C 5
ATOM 2390 O O . THR A 1 23 ? 12.587 8.035 7.721 1.00 1.00 23 THR A O 5
ATOM 2401 N N . PHE A 1 24 ? 13.860 9.596 8.720 1.00 1.00 24 PHE A N 5
ATOM 2402 C CA . PHE A 1 24 ? 12.786 10.091 9.577 1.00 1.00 24 PHE A CA 5
ATOM 2403 C C . PHE A 1 24 ? 12.566 11.584 9.349 1.00 1.00 24 PHE A C 5
ATOM 2404 O O . PHE A 1 24 ? 13.464 12.394 9.578 1.00 1.00 24 PHE A O 5
ATOM 2421 N N . LYS A 1 25 ? 11.365 11.945 8.905 1.00 1.00 25 LYS A N 5
ATOM 2422 C CA . LYS A 1 25 ? 11.023 13.342 8.657 1.00 1.00 25 LYS A CA 5
ATOM 2423 C C . LYS A 1 25 ? 9.919 13.787 9.607 1.00 1.00 25 LYS A C 5
ATOM 2424 O O . LYS A 1 25 ? 9.141 12.967 10.094 1.00 1.00 25 LYS A O 5
ATOM 2443 N N . GLU A 1 26 ? 9.859 15.088 9.875 1.00 1.00 26 GLU A N 5
ATOM 2444 C CA . GLU A 1 26 ? 8.855 15.637 10.777 1.00 1.00 26 GLU A CA 5
ATOM 2445 C C . GLU A 1 26 ? 7.684 16.223 9.997 1.00 1.00 26 GLU A C 5
ATOM 2446 O O . GLU A 1 26 ? 7.871 16.862 8.962 1.00 1.00 26 GLU A O 5
ATOM 2458 N N . ASN A 1 27 ? 6.475 16.002 10.505 1.00 1.00 27 ASN A N 5
ATOM 2459 C CA . ASN A 1 27 ? 5.264 16.506 9.866 1.00 1.00 27 ASN A CA 5
ATOM 2460 C C . ASN A 1 27 ? 4.828 17.809 10.522 1.00 1.00 27 ASN A C 5
ATOM 2461 O O . ASN A 1 27 ? 5.552 18.378 11.339 1.00 1.00 27 ASN A O 5
ATOM 2472 N N . GLU A 1 28 ? 3.636 18.272 10.161 1.00 1.00 28 GLU A N 5
ATOM 2473 C CA . GLU A 1 28 ? 3.091 19.501 10.715 1.00 1.00 28 GLU A CA 5
ATOM 2474 C C . GLU A 1 28 ? 2.281 19.193 11.967 1.00 1.00 28 GLU A C 5
ATOM 2475 O O . GLU A 1 28 ? 2.036 20.072 12.793 1.00 1.00 28 GLU A O 5
ATOM 2487 N N . ASN A 1 29 ? 1.869 17.935 12.100 1.00 1.00 29 ASN A N 5
ATOM 2488 C CA . ASN A 1 29 ? 1.087 17.502 13.251 1.00 1.00 29 ASN A CA 5
ATOM 2489 C C . ASN A 1 29 ? 1.943 17.538 14.510 1.00 1.00 29 ASN A C 5
ATOM 2490 O O . ASN A 1 29 ? 1.429 17.444 15.624 1.00 1.00 29 ASN A O 5
ATOM 2501 N N . GLY A 1 30 ? 3.252 17.676 14.325 1.00 1.00 30 GLY A N 5
ATOM 2502 C CA . GLY A 1 30 ? 4.183 17.725 15.442 1.00 1.00 30 GLY A CA 5
ATOM 2503 C C . GLY A 1 30 ? 4.742 16.341 15.738 1.00 1.00 30 GLY A C 5
ATOM 2504 O O . GLY A 1 30 ? 5.328 16.110 16.797 1.00 1.00 30 GLY A O 5
ATOM 2508 N N . ASN A 1 31 ? 4.561 15.424 14.796 1.00 1.00 31 ASN A N 5
ATOM 2509 C CA . ASN A 1 31 ? 5.048 14.060 14.950 1.00 1.00 31 ASN A CA 5
ATOM 2510 C C . ASN A 1 31 ? 6.200 13.808 13.988 1.00 1.00 31 ASN A C 5
ATOM 2511 O O . ASN A 1 31 ? 6.605 14.701 13.246 1.00 1.00 31 ASN A O 5
ATOM 2522 N N . THR A 1 32 ? 6.720 12.588 13.999 1.00 1.00 32 THR A N 5
ATOM 2523 C CA . THR A 1 32 ? 7.823 12.223 13.118 1.00 1.00 32 THR A CA 5
ATOM 2524 C C . THR A 1 32 ? 7.628 10.810 12.583 1.00 1.00 32 THR A C 5
ATOM 2525 O O . THR A 1 32 ? 7.481 9.859 13.351 1.00 1.00 32 THR A O 5
ATOM 2536 N N . VAL A 1 33 ? 7.636 10.677 11.262 1.00 1.00 33 VAL A N 5
ATOM 2537 C CA . VAL A 1 33 ? 7.467 9.380 10.620 1.00 1.00 33 VAL A CA 5
ATOM 2538 C C . VAL A 1 33 ? 8.707 9.052 9.803 1.00 1.00 33 VAL A C 5
ATOM 2539 O O . VAL A 1 33 ? 9.672 9.808 9.804 1.00 1.00 33 VAL A O 5
ATOM 2552 N N . LYS A 1 34 ? 8.679 7.925 9.106 1.00 1.00 34 LYS A N 5
ATOM 2553 C CA . LYS A 1 34 ? 9.811 7.514 8.286 1.00 1.00 34 LYS A CA 5
ATOM 2554 C C . LYS A 1 34 ? 9.419 7.505 6.813 1.00 1.00 34 LYS A C 5
ATOM 2555 O O . LYS A 1 34 ? 8.347 7.021 6.452 1.00 1.00 34 LYS A O 5
ATOM 2574 N N . ARG A 1 35 ? 10.294 8.038 5.967 1.00 1.00 35 ARG A N 5
ATOM 2575 C CA . ARG A 1 35 ? 10.046 8.085 4.530 1.00 1.00 35 ARG A CA 5
ATOM 2576 C C . ARG A 1 35 ? 11.169 7.373 3.787 1.00 1.00 35 ARG A C 5
ATOM 2577 O O . ARG A 1 35 ? 12.009 6.714 4.401 1.00 1.00 35 ARG A O 5
ATOM 2598 N N . CYS A 1 36 ? 11.180 7.501 2.465 1.00 1.00 36 CYS A N 5
ATOM 2599 C CA . CYS A 1 36 ? 12.203 6.859 1.647 1.00 1.00 36 CYS A CA 5
ATOM 2600 C C . CYS A 1 36 ? 13.145 7.896 1.049 1.00 1.00 36 CYS A C 5
ATOM 2601 O O . CYS A 1 36 ? 12.716 8.826 0.367 1.00 1.00 36 CYS A O 5
ATOM 2608 N N . ASP A 1 37 ? 14.435 7.722 1.312 1.00 1.00 37 ASP A N 5
ATOM 2609 C CA . ASP A 1 37 ? 15.458 8.628 0.808 1.00 1.00 37 ASP A CA 5
ATOM 2610 C C . ASP A 1 37 ? 15.304 8.822 -0.694 1.00 1.00 37 ASP A C 5
ATOM 2611 O O . ASP A 1 37 ? 15.324 7.814 -1.432 1.00 0.00 37 ASP A O 5
ATOM 2621 N N . SER A 1 1 ? 3.426 1.363 -2.118 1.00 1.00 1 SER A N 6
ATOM 2622 C CA . SER A 1 1 ? 2.373 0.556 -1.437 1.00 1.00 1 SER A CA 6
ATOM 2623 C C . SER A 1 1 ? 2.379 -0.870 -1.971 1.00 1.00 1 SER A C 6
ATOM 2624 O O . SER A 1 1 ? 2.445 -1.831 -1.205 1.00 1.00 1 SER A O 6
ATOM 2634 N N . PRO A 1 2 ? 2.313 -1.022 -3.302 1.00 1.00 2 PRO A N 6
ATOM 2635 C CA . PRO A 1 2 ? 2.314 -2.338 -3.953 1.00 1.00 2 PRO A CA 6
ATOM 2636 C C . PRO A 1 2 ? 3.711 -2.942 -4.003 1.00 1.00 2 PRO A C 6
ATOM 2637 O O . PRO A 1 2 ? 3.882 -4.157 -3.895 1.00 1.00 2 PRO A O 6
ATOM 2648 N N . THR A 1 3 ? 4.709 -2.081 -4.163 1.00 1.00 3 THR A N 6
ATOM 2649 C CA . THR A 1 3 ? 6.101 -2.513 -4.223 1.00 1.00 3 THR A CA 6
ATOM 2650 C C . THR A 1 3 ? 6.938 -1.699 -3.243 1.00 1.00 3 THR A C 6
ATOM 2651 O O . THR A 1 3 ? 6.401 -1.102 -2.308 1.00 1.00 3 THR A O 6
ATOM 2662 N N . CYS A 1 4 ? 8.248 -1.673 -3.457 1.00 1.00 4 CYS A N 6
ATOM 2663 C CA . CYS A 1 4 ? 9.146 -0.927 -2.587 1.00 1.00 4 CYS A CA 6
ATOM 2664 C C . CYS A 1 4 ? 8.661 0.509 -2.440 1.00 1.00 4 CYS A C 6
ATOM 2665 O O . CYS A 1 4 ? 8.077 1.075 -3.364 1.00 1.00 4 CYS A O 6
ATOM 2672 N N . ILE A 1 5 ? 8.909 1.095 -1.274 1.00 1.00 5 ILE A N 6
ATOM 2673 C CA . ILE A 1 5 ? 8.499 2.469 -1.004 1.00 1.00 5 ILE A CA 6
ATOM 2674 C C . ILE A 1 5 ? 9.482 3.437 -1.643 1.00 1.00 5 ILE A C 6
ATOM 2675 O O . ILE A 1 5 ? 10.607 3.587 -1.177 1.00 1.00 5 ILE A O 6
ATOM 2691 N N . PRO A 1 6 ? 9.064 4.116 -2.717 1.00 1.00 6 PRO A N 6
ATOM 2692 C CA . PRO A 1 6 ? 9.920 5.083 -3.421 1.00 1.00 6 PRO A CA 6
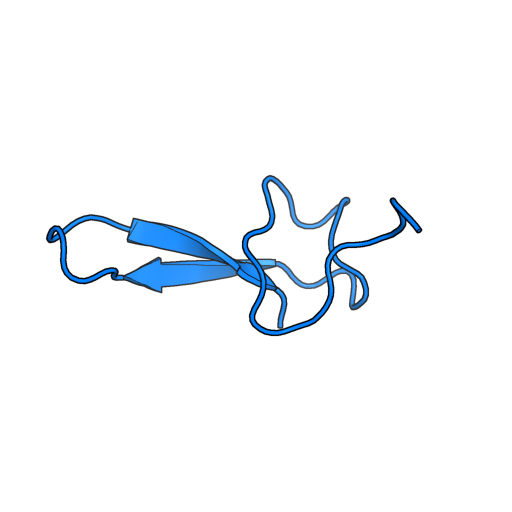ATOM 2693 C C . PRO A 1 6 ? 10.214 6.314 -2.577 1.00 1.00 6 PRO A C 6
ATOM 2694 O O . PRO A 1 6 ? 9.496 6.613 -1.629 1.00 1.00 6 PRO A O 6
ATOM 2705 N N . SER A 1 7 ? 11.282 7.014 -2.933 1.00 1.00 7 SER A N 6
ATOM 2706 C CA . SER A 1 7 ? 11.696 8.219 -2.218 1.00 1.00 7 SER A CA 6
ATOM 2707 C C . SER A 1 7 ? 10.527 9.187 -2.055 1.00 1.00 7 SER A C 6
ATOM 2708 O O . SER A 1 7 ? 9.845 9.520 -3.024 1.00 1.00 7 SER A O 6
ATOM 2716 N N . GLY A 1 8 ? 10.311 9.643 -0.823 1.00 1.00 8 GLY A N 6
ATOM 2717 C CA . GLY A 1 8 ? 9.234 10.587 -0.528 1.00 1.00 8 GLY A CA 6
ATOM 2718 C C . GLY A 1 8 ? 8.052 9.893 0.140 1.00 1.00 8 GLY A C 6
ATOM 2719 O O . GLY A 1 8 ? 7.273 10.523 0.855 1.00 1.00 8 GLY A O 6
ATOM 2723 N N . GLN A 1 9 ? 7.922 8.593 -0.098 1.00 1.00 9 GLN A N 6
ATOM 2724 C CA . GLN A 1 9 ? 6.833 7.808 0.476 1.00 1.00 9 GLN A CA 6
ATOM 2725 C C . GLN A 1 9 ? 7.244 7.237 1.828 1.00 1.00 9 GLN A C 6
ATOM 2726 O O . GLN A 1 9 ? 8.429 7.098 2.117 1.00 1.00 9 GLN A O 6
ATOM 2740 N N . PRO A 1 10 ? 6.259 6.902 2.674 1.00 1.00 10 PRO A N 6
ATOM 2741 C CA . PRO A 1 10 ? 6.516 6.346 4.011 1.00 1.00 10 PRO A CA 6
ATOM 2742 C C . PRO A 1 10 ? 6.933 4.879 3.963 1.00 1.00 10 PRO A C 6
ATOM 2743 O O . PRO A 1 10 ? 6.245 4.044 3.376 1.00 1.00 10 PRO A O 6
ATOM 2754 N N . CYS A 1 11 ? 8.067 4.576 4.591 1.00 1.00 11 CYS A N 6
ATOM 2755 C CA . CYS A 1 11 ? 8.590 3.213 4.631 1.00 1.00 11 CYS A CA 6
ATOM 2756 C C . CYS A 1 11 ? 8.636 2.707 6.068 1.00 1.00 11 CYS A C 6
ATOM 2757 O O . CYS A 1 11 ? 8.939 3.460 6.993 1.00 1.00 11 CYS A O 6
ATOM 2764 N N . PRO A 1 12 ? 8.334 1.414 6.272 1.00 1.00 12 PRO A N 6
ATOM 2765 C CA . PRO A 1 12 ? 8.342 0.795 7.603 1.00 1.00 12 PRO A CA 6
ATOM 2766 C C . PRO A 1 12 ? 9.754 0.456 8.072 1.00 1.00 12 PRO A C 6
ATOM 2767 O O . PRO A 1 12 ? 10.105 0.682 9.231 1.00 1.00 12 PRO A O 6
ATOM 2778 N N . TYR A 1 13 ? 10.561 -0.087 7.163 1.00 1.00 13 TYR A N 6
ATOM 2779 C CA . TYR A 1 13 ? 11.938 -0.456 7.482 1.00 1.00 13 TYR A CA 6
ATOM 2780 C C . TYR A 1 13 ? 12.870 -0.030 6.357 1.00 1.00 13 TYR A C 6
ATOM 2781 O O . TYR A 1 13 ? 12.437 0.160 5.221 1.00 1.00 13 TYR A O 6
ATOM 2799 N N . ASN A 1 14 ? 14.153 0.100 6.674 1.00 1.00 14 ASN A N 6
ATOM 2800 C CA . ASN A 1 14 ? 15.149 0.486 5.686 1.00 1.00 14 ASN A CA 6
ATOM 2801 C C . ASN A 1 14 ? 15.300 -0.613 4.636 1.00 1.00 14 ASN A C 6
ATOM 2802 O O . ASN A 1 14 ? 15.964 -0.425 3.616 1.00 1.00 14 ASN A O 6
ATOM 2813 N N . GLU A 1 15 ? 14.685 -1.765 4.901 1.00 1.00 15 GLU A N 6
ATOM 2814 C CA . GLU A 1 15 ? 14.752 -2.907 3.993 1.00 1.00 15 GLU A CA 6
ATOM 2815 C C . GLU A 1 15 ? 13.580 -2.902 3.019 1.00 1.00 15 GLU A C 6
ATOM 2816 O O . GLU A 1 15 ? 13.638 -3.535 1.964 1.00 1.00 15 GLU A O 6
ATOM 2828 N N . ASN A 1 16 ? 12.512 -2.200 3.379 1.00 1.00 16 ASN A N 6
ATOM 2829 C CA . ASN A 1 16 ? 11.325 -2.134 2.533 1.00 1.00 16 ASN A CA 6
ATOM 2830 C C . ASN A 1 16 ? 11.331 -0.874 1.677 1.00 1.00 16 ASN A C 6
ATOM 2831 O O . ASN A 1 16 ? 10.313 -0.513 1.087 1.00 1.00 16 ASN A O 6
ATOM 2842 N N . CYS A 1 17 ? 12.478 -0.208 1.605 1.00 1.00 17 CYS A N 6
ATOM 2843 C CA . CYS A 1 17 ? 12.599 1.011 0.810 1.00 1.00 17 CYS A CA 6
ATOM 2844 C C . CYS A 1 17 ? 13.137 0.690 -0.576 1.00 1.00 17 CYS A C 6
ATOM 2845 O O . CYS A 1 17 ? 13.932 -0.235 -0.745 1.00 1.00 17 CYS A O 6
ATOM 2852 N N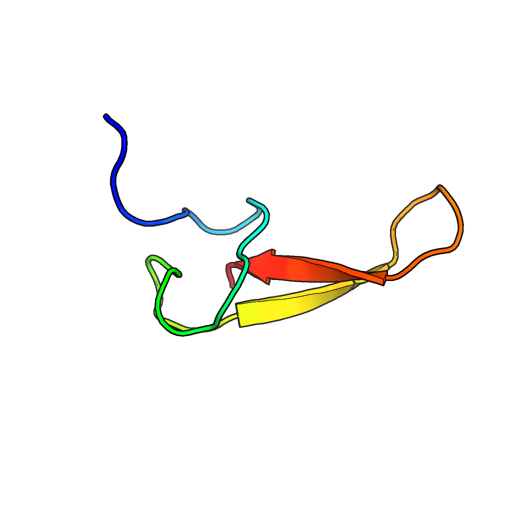 . CYS A 1 18 ? 12.708 1.463 -1.568 1.00 1.00 18 CYS A N 6
ATOM 2853 C CA . CYS A 1 18 ? 13.158 1.263 -2.936 1.00 1.00 18 CYS A CA 6
ATOM 2854 C C . CYS A 1 18 ? 14.668 1.420 -2.999 1.00 1.00 18 CYS A C 6
ATOM 2855 O O . CYS A 1 18 ? 15.356 0.686 -3.709 1.00 1.00 18 CYS A O 6
ATOM 2862 N N . SER A 1 19 ? 15.175 2.383 -2.240 1.00 1.00 19 SER A N 6
ATOM 2863 C CA . SER A 1 19 ? 16.602 2.654 -2.181 1.00 1.00 19 SER A CA 6
ATOM 2864 C C . SER A 1 19 ? 17.241 1.889 -1.026 1.00 1.00 19 SER A C 6
ATOM 2865 O O . SER A 1 19 ? 18.464 1.863 -0.889 1.00 1.00 19 SER A O 6
ATOM 2873 N N . GLN A 1 20 ? 16.407 1.269 -0.194 1.00 1.00 20 GLN A N 6
ATOM 2874 C CA . GLN A 1 20 ? 16.889 0.506 0.953 1.00 1.00 20 GLN A CA 6
ATOM 2875 C C . GLN A 1 20 ? 17.350 1.438 2.067 1.00 1.00 20 GLN A C 6
ATOM 2876 O O . GLN A 1 20 ? 17.887 0.989 3.080 1.00 1.00 20 GLN A O 6
ATOM 2890 N N . SER A 1 21 ? 17.141 2.739 1.880 1.00 1.00 21 SER A N 6
ATOM 2891 C CA . SER A 1 21 ? 17.540 3.729 2.875 1.00 1.00 21 SER A CA 6
ATOM 2892 C C . SER A 1 21 ? 16.316 4.444 3.439 1.00 1.00 21 SER A C 6
ATOM 2893 O O . SER A 1 21 ? 15.707 5.266 2.762 1.00 1.00 21 SER A O 6
ATOM 2901 N N . CYS A 1 22 ? 15.964 4.133 4.682 1.00 1.00 22 CYS A N 6
ATOM 2902 C CA . CYS A 1 22 ? 14.814 4.756 5.333 1.00 1.00 22 CYS A CA 6
ATOM 2903 C C . CYS A 1 22 ? 15.281 5.850 6.287 1.00 1.00 22 CYS A C 6
ATOM 2904 O O . CYS A 1 22 ? 16.252 5.671 7.024 1.00 1.00 22 CYS A O 6
ATOM 2911 N N . THR A 1 23 ? 14.592 6.986 6.265 1.00 1.00 23 THR A N 6
ATOM 2912 C CA . THR A 1 23 ? 14.939 8.114 7.125 1.00 1.00 23 THR A CA 6
ATOM 2913 C C . THR A 1 23 ? 13.717 8.581 7.908 1.00 1.00 23 THR A C 6
ATOM 2914 O O . THR A 1 23 ? 12.617 8.068 7.717 1.00 1.00 23 THR A O 6
ATOM 2925 N N . PHE A 1 24 ? 13.915 9.554 8.792 1.00 1.00 24 PHE A N 6
ATOM 2926 C CA . PHE A 1 24 ? 12.825 10.090 9.605 1.00 1.00 24 PHE A CA 6
ATOM 2927 C C . PHE A 1 24 ? 12.581 11.556 9.260 1.00 1.00 24 PHE A C 6
ATOM 2928 O O . PHE A 1 24 ? 13.454 12.401 9.455 1.00 1.00 24 PHE A O 6
ATOM 2945 N N . LYS A 1 25 ? 11.387 11.855 8.756 1.00 1.00 25 LYS A N 6
ATOM 2946 C CA . LYS A 1 25 ? 11.027 13.222 8.394 1.00 1.00 25 LYS A CA 6
ATOM 2947 C C . LYS A 1 25 ? 9.936 13.739 9.323 1.00 1.00 25 LYS A C 6
ATOM 2948 O O . LYS A 1 25 ? 9.142 12.964 9.854 1.00 1.00 25 LYS A O 6
ATOM 2967 N N . GLU A 1 26 ? 9.907 15.054 9.525 1.00 1.00 26 GLU A N 6
ATOM 2968 C CA . GLU A 1 26 ? 8.920 15.671 10.400 1.00 1.00 26 GLU A CA 6
ATOM 2969 C C . GLU A 1 26 ? 7.701 16.128 9.609 1.00 1.00 26 GLU A C 6
ATOM 2970 O O . GLU A 1 26 ? 7.821 16.635 8.493 1.00 1.00 26 GLU A O 6
ATOM 2982 N N . ASN A 1 27 ? 6.525 15.947 10.203 1.00 1.00 27 ASN A N 6
ATOM 2983 C CA . ASN A 1 27 ? 5.269 16.338 9.573 1.00 1.00 27 ASN A CA 6
ATOM 2984 C C . ASN A 1 27 ? 4.794 17.670 10.136 1.00 1.00 27 ASN A C 6
ATOM 2985 O O . ASN A 1 27 ? 5.473 18.288 10.957 1.00 1.00 27 ASN A O 6
ATOM 2996 N N . GLU A 1 28 ? 3.621 18.106 9.692 1.00 1.00 28 GLU A N 6
ATOM 2997 C CA . GLU A 1 28 ? 3.044 19.360 10.151 1.00 1.00 28 GLU A CA 6
ATOM 2998 C C . GLU A 1 28 ? 2.165 19.119 11.369 1.00 1.00 28 GLU A C 6
ATOM 2999 O O . GLU A 1 28 ? 1.837 20.050 12.106 1.00 1.00 28 GLU A O 6
ATOM 3011 N N . ASN A 1 29 ? 1.785 17.862 11.577 1.00 1.00 29 ASN A N 6
ATOM 3012 C CA . ASN A 1 29 ? 0.941 17.493 12.707 1.00 1.00 29 ASN A CA 6
ATOM 3013 C C . ASN A 1 29 ? 1.707 17.658 14.013 1.00 1.00 29 ASN A C 6
ATOM 3014 O O . ASN A 1 29 ? 1.116 17.674 15.092 1.00 1.00 29 ASN A O 6
ATOM 3025 N N . GLY A 1 30 ? 3.026 17.784 13.906 1.00 1.00 30 GLY A N 6
ATOM 3026 C CA . GLY A 1 30 ? 3.876 17.952 15.075 1.00 1.00 30 GLY A CA 6
ATOM 3027 C C . GLY A 1 30 ? 4.490 16.624 15.490 1.00 1.00 30 GLY A C 6
ATOM 3028 O O . GLY A 1 30 ? 4.943 16.465 16.625 1.00 1.00 30 GLY A O 6
ATOM 3032 N N . ASN A 1 31 ? 4.508 15.673 14.563 1.00 1.00 31 ASN A N 6
ATOM 3033 C CA . ASN A 1 31 ? 5.069 14.356 14.826 1.00 1.00 31 ASN A CA 6
ATOM 3034 C C . ASN A 1 31 ? 6.183 14.064 13.832 1.00 1.00 31 ASN A C 6
ATOM 3035 O O . ASN A 1 31 ? 6.544 14.921 13.030 1.00 1.00 31 ASN A O 6
ATOM 3046 N N . THR A 1 32 ? 6.720 12.852 13.880 1.00 1.00 32 THR A N 6
ATOM 3047 C CA . THR A 1 32 ? 7.787 12.458 12.966 1.00 1.00 32 THR A CA 6
ATOM 3048 C C . THR A 1 32 ? 7.596 11.013 12.524 1.00 1.00 32 THR A C 6
ATOM 3049 O O . THR A 1 32 ? 7.412 10.119 13.350 1.00 1.00 32 THR A O 6
ATOM 3060 N N . VAL A 1 33 ? 7.645 10.788 11.215 1.00 1.00 33 VAL A N 6
ATOM 3061 C CA . VAL A 1 33 ? 7.482 9.450 10.659 1.00 1.00 33 VAL A CA 6
ATOM 3062 C C . VAL A 1 33 ? 8.731 9.062 9.887 1.00 1.00 33 VAL A C 6
ATOM 3063 O O . VAL A 1 33 ? 9.693 9.822 9.837 1.00 1.00 33 VAL A O 6
ATOM 3076 N N . LYS A 1 34 ? 8.718 7.883 9.285 1.00 1.00 34 LYS A N 6
ATOM 3077 C CA . LYS A 1 34 ? 9.863 7.417 8.517 1.00 1.00 34 LYS A CA 6
ATOM 3078 C C . LYS A 1 34 ? 9.501 7.313 7.041 1.00 1.00 34 LYS A C 6
ATOM 3079 O O . LYS A 1 34 ? 8.589 6.578 6.668 1.00 1.00 34 LYS A O 6
ATOM 3098 N N . ARG A 1 35 ? 10.223 8.054 6.207 1.00 1.00 35 ARG A N 6
ATOM 3099 C CA . ARG A 1 35 ? 9.987 8.050 4.767 1.00 1.00 35 ARG A CA 6
ATOM 3100 C C . ARG A 1 35 ? 11.143 7.363 4.052 1.00 1.00 35 ARG A C 6
ATOM 3101 O O . ARG A 1 35 ? 11.997 6.746 4.688 1.00 1.00 35 ARG A O 6
ATOM 3122 N N . CYS A 1 36 ? 11.168 7.469 2.729 1.00 1.00 36 CYS A N 6
ATOM 3123 C CA . CYS A 1 36 ? 12.223 6.853 1.935 1.00 1.00 36 CYS A CA 6
ATOM 3124 C C . CYS A 1 36 ? 13.170 7.916 1.394 1.00 1.00 36 CYS A C 6
ATOM 3125 O O . CYS A 1 36 ? 12.747 9.005 1.007 1.00 1.00 36 CYS A O 6
ATOM 3132 N N . ASP A 1 37 ? 14.456 7.589 1.374 1.00 1.00 37 ASP A N 6
ATOM 3133 C CA . ASP A 1 37 ? 15.482 8.503 0.890 1.00 1.00 37 ASP A CA 6
ATOM 3134 C C . ASP A 1 37 ? 15.363 8.692 -0.616 1.00 1.00 37 ASP A C 6
ATOM 3135 O O . ASP A 1 37 ? 15.683 9.795 -1.106 1.00 0.00 37 ASP A O 6
ATOM 3145 N N . SER A 1 1 ? 0.149 -5.508 -5.226 1.00 1.00 1 SER A N 7
ATOM 3146 C CA . SER A 1 1 ? 0.008 -4.379 -6.187 1.00 1.00 1 SER A CA 7
ATOM 3147 C C . SER A 1 1 ? 1.075 -3.326 -5.918 1.00 1.00 1 SER A C 7
ATOM 3148 O O . SER A 1 1 ? 1.775 -2.889 -6.832 1.00 1.00 1 SER A O 7
ATOM 3158 N N . PRO A 1 2 ? 1.209 -2.905 -4.653 1.00 1.00 2 PRO A N 7
ATOM 3159 C CA . PRO A 1 2 ? 2.196 -1.895 -4.250 1.00 1.00 2 PRO A CA 7
ATOM 3160 C C . PRO A 1 2 ? 3.601 -2.475 -4.132 1.00 1.00 2 PRO A C 7
ATOM 3161 O O . PRO A 1 2 ? 3.803 -3.515 -3.507 1.00 1.00 2 PRO A O 7
ATOM 3172 N N . THR A 1 3 ? 4.569 -1.793 -4.736 1.00 1.00 3 THR A N 7
ATOM 3173 C CA . THR A 1 3 ? 5.959 -2.236 -4.699 1.00 1.00 3 THR A CA 7
ATOM 3174 C C . THR A 1 3 ? 6.705 -1.535 -3.567 1.00 1.00 3 THR A C 7
ATOM 3175 O O . THR A 1 3 ? 6.092 -1.072 -2.605 1.00 1.00 3 THR A O 7
ATOM 3186 N N . CYS A 1 4 ? 8.027 -1.460 -3.685 1.00 1.00 4 CYS A N 7
ATOM 3187 C CA . CYS A 1 4 ? 8.850 -0.817 -2.670 1.00 1.00 4 CYS A CA 7
ATOM 3188 C C . CYS A 1 4 ? 8.423 0.633 -2.476 1.00 1.00 4 CYS A C 7
ATOM 3189 O O . CYS A 1 4 ? 7.801 1.230 -3.355 1.00 1.00 4 CYS A O 7
ATOM 3196 N N . ILE A 1 5 ? 8.766 1.195 -1.321 1.00 1.00 5 ILE A N 7
ATOM 3197 C CA . ILE A 1 5 ? 8.421 2.580 -1.010 1.00 1.00 5 ILE A CA 7
ATOM 3198 C C . ILE A 1 5 ? 9.395 3.524 -1.696 1.00 1.00 5 ILE A C 7
ATOM 3199 O O . ILE A 1 5 ? 10.563 3.605 -1.323 1.00 1.00 5 ILE A O 7
ATOM 3215 N N . PRO A 1 6 ? 8.924 4.259 -2.712 1.00 1.00 6 PRO A N 7
ATOM 3216 C CA . PRO A 1 6 ? 9.764 5.205 -3.456 1.00 1.00 6 PRO A CA 7
ATOM 3217 C C . PRO A 1 6 ? 10.128 6.434 -2.637 1.00 1.00 6 PRO A C 7
ATOM 3218 O O . PRO A 1 6 ? 9.443 6.786 -1.677 1.00 1.00 6 PRO A O 7
ATOM 3229 N N . SER A 1 7 ? 11.218 7.077 -3.030 1.00 1.00 7 SER A N 7
ATOM 3230 C CA . SER A 1 7 ? 11.702 8.275 -2.348 1.00 1.00 7 SER A CA 7
ATOM 3231 C C . SER A 1 7 ? 10.579 9.290 -2.178 1.00 1.00 7 SER A C 7
ATOM 3232 O O . SER A 1 7 ? 10.017 9.778 -3.159 1.00 1.00 7 SER A O 7
ATOM 3240 N N . GLY A 1 8 ? 10.259 9.611 -0.927 1.00 1.00 8 GLY A N 7
ATOM 3241 C CA . GLY A 1 8 ? 9.205 10.578 -0.627 1.00 1.00 8 GLY A CA 7
ATOM 3242 C C . GLY A 1 8 ? 7.967 9.891 -0.064 1.00 1.00 8 GLY A C 7
ATOM 3243 O O . GLY A 1 8 ? 6.962 10.544 0.218 1.00 1.00 8 GLY A O 7
ATOM 3247 N N . GLN A 1 9 ? 8.038 8.574 0.099 1.00 1.00 9 GLN A N 7
ATOM 3248 C CA . GLN A 1 9 ? 6.916 7.806 0.629 1.00 1.00 9 GLN A CA 7
ATOM 3249 C C . GLN A 1 9 ? 7.277 7.209 1.983 1.00 1.00 9 GLN A C 7
ATOM 3250 O O . GLN A 1 9 ? 8.450 7.090 2.323 1.00 1.00 9 GLN A O 7
ATOM 3264 N N . PRO A 1 10 ? 6.266 6.828 2.778 1.00 1.00 10 PRO A N 7
ATOM 3265 C CA . PRO A 1 10 ? 6.480 6.241 4.108 1.00 1.00 10 PRO A CA 7
ATOM 3266 C C . PRO A 1 10 ? 6.926 4.783 4.037 1.00 1.00 10 PRO A C 7
ATOM 3267 O O . PRO A 1 10 ? 6.305 3.966 3.356 1.00 1.00 10 PRO A O 7
ATOM 3278 N N . CYS A 1 11 ? 8.006 4.467 4.746 1.00 1.00 11 CYS A N 7
ATOM 3279 C CA . CYS A 1 11 ? 8.546 3.110 4.772 1.00 1.00 11 CYS A CA 7
ATOM 3280 C C . CYS A 1 11 ? 8.682 2.620 6.209 1.00 1.00 11 CYS A C 7
ATOM 3281 O O . CYS A 1 11 ? 9.025 3.390 7.107 1.00 1.00 11 CYS A O 7
ATOM 3288 N N . PRO A 1 12 ? 8.418 1.325 6.442 1.00 1.00 12 PRO A N 7
ATOM 3289 C CA . PRO A 1 12 ? 8.516 0.724 7.778 1.00 1.00 12 PRO A CA 7
ATOM 3290 C C . PRO A 1 12 ? 9.964 0.444 8.170 1.00 1.00 12 PRO A C 7
ATOM 3291 O O . PRO A 1 12 ? 10.402 0.801 9.264 1.00 1.00 12 PRO A O 7
ATOM 3302 N N . TYR A 1 13 ? 10.703 -0.191 7.266 1.00 1.00 13 TYR A N 7
ATOM 3303 C CA . TYR A 1 13 ? 12.106 -0.515 7.508 1.00 1.00 13 TYR A CA 7
ATOM 3304 C C . TYR A 1 13 ? 12.960 -0.043 6.340 1.00 1.00 13 TYR A C 7
ATOM 3305 O O . TYR A 1 13 ? 12.450 0.202 5.247 1.00 1.00 13 TYR A O 7
ATOM 3323 N N . ASN A 1 14 ? 14.263 0.067 6.572 1.00 1.00 14 ASN A N 7
ATOM 3324 C CA . ASN A 1 14 ? 15.191 0.493 5.535 1.00 1.00 14 ASN A CA 7
ATOM 3325 C C . ASN A 1 14 ? 15.348 -0.602 4.481 1.00 1.00 14 ASN A C 7
ATOM 3326 O O . ASN A 1 14 ? 16.035 -0.413 3.477 1.00 1.00 14 ASN A O 7
ATOM 3337 N N . GLU A 1 15 ? 14.712 -1.748 4.720 1.00 1.00 15 GLU A N 7
ATOM 3338 C CA . GLU A 1 15 ? 14.786 -2.878 3.798 1.00 1.00 15 GLU A CA 7
ATOM 3339 C C . GLU A 1 15 ? 13.572 -2.906 2.876 1.00 1.00 15 GLU A C 7
ATOM 3340 O O . GLU A 1 15 ? 13.550 -3.644 1.890 1.00 1.00 15 GLU A O 7
ATOM 3352 N N . ASN A 1 16 ? 12.560 -2.109 3.202 1.00 1.00 16 ASN A N 7
ATOM 3353 C CA . ASN A 1 16 ? 11.339 -2.058 2.400 1.00 1.00 16 ASN A CA 7
ATOM 3354 C C . ASN A 1 16 ? 11.315 -0.806 1.533 1.00 1.00 16 ASN A C 7
ATOM 3355 O O . ASN A 1 16 ? 10.274 -0.440 0.984 1.00 1.00 16 ASN A O 7
ATOM 3366 N N . CYS A 1 17 ? 12.462 -0.151 1.409 1.00 1.00 17 CYS A N 7
ATOM 3367 C CA . CYS A 1 17 ? 12.565 1.060 0.603 1.00 1.00 17 CYS A CA 7
ATOM 3368 C C . CYS A 1 17 ? 13.115 0.738 -0.779 1.00 1.00 17 CYS A C 7
ATOM 3369 O O . CYS A 1 17 ? 13.952 -0.152 -0.931 1.00 1.00 17 CYS A O 7
ATOM 3376 N N . CYS A 1 18 ? 12.650 1.473 -1.783 1.00 1.00 18 CYS A N 7
ATOM 3377 C CA . CYS A 1 18 ? 13.105 1.271 -3.148 1.00 1.00 18 CYS A CA 7
ATOM 3378 C C . CYS A 1 18 ? 14.611 1.468 -3.214 1.00 1.00 18 CYS A C 7
ATOM 3379 O O . CYS A 1 18 ? 15.322 0.725 -3.888 1.00 1.00 18 CYS A O 7
ATOM 3386 N N . SER A 1 19 ? 15.086 2.476 -2.494 1.00 1.00 19 SER A N 7
ATOM 3387 C CA . SER A 1 19 ? 16.506 2.787 -2.444 1.00 1.00 19 SER A CA 7
ATOM 3388 C C . SER A 1 19 ? 17.173 2.028 -1.302 1.00 1.00 19 SER A C 7
ATOM 3389 O O . SER A 1 19 ? 18.399 2.013 -1.187 1.00 1.00 19 SER A O 7
ATOM 3397 N N . GLN A 1 20 ? 16.358 1.400 -0.457 1.00 1.00 20 GLN A N 7
ATOM 3398 C CA . GLN A 1 20 ? 16.864 0.640 0.682 1.00 1.00 20 GLN A CA 7
ATOM 3399 C C . GLN A 1 20 ? 17.296 1.579 1.802 1.00 1.00 20 GLN A C 7
ATOM 3400 O O . GLN A 1 20 ? 17.857 1.141 2.807 1.00 1.00 20 GLN A O 7
ATOM 3414 N N . SER A 1 21 ? 17.037 2.873 1.628 1.00 1.00 21 SER A N 7
ATOM 3415 C CA . SER A 1 21 ? 17.406 3.868 2.627 1.00 1.00 21 SER A CA 7
ATOM 3416 C C . SER A 1 21 ? 16.163 4.514 3.226 1.00 1.00 21 SER A C 7
ATOM 3417 O O . SER A 1 21 ? 15.439 5.235 2.543 1.00 1.00 21 SER A O 7
ATOM 3425 N N . CYS A 1 22 ? 15.925 4.257 4.510 1.00 1.00 22 CYS A N 7
ATOM 3426 C CA . CYS A 1 22 ? 14.775 4.822 5.207 1.00 1.00 22 CYS A CA 7
ATOM 3427 C C . CYS A 1 22 ? 15.244 5.880 6.199 1.00 1.00 22 CYS A C 7
ATOM 3428 O O . CYS A 1 22 ? 16.289 5.730 6.832 1.00 1.00 22 CYS A O 7
ATOM 3435 N N . THR A 1 23 ? 14.474 6.955 6.324 1.00 1.00 23 THR A N 7
ATOM 3436 C CA . THR A 1 23 ? 14.820 8.043 7.233 1.00 1.00 23 THR A CA 7
ATOM 3437 C C . THR A 1 23 ? 13.605 8.459 8.054 1.00 1.00 23 THR A C 7
ATOM 3438 O O . THR A 1 23 ? 12.512 7.929 7.867 1.00 1.00 23 THR A O 7
ATOM 3449 N N . PHE A 1 24 ? 13.801 9.408 8.963 1.00 1.00 24 PHE A N 7
ATOM 3450 C CA . PHE A 1 24 ? 12.718 9.899 9.809 1.00 1.00 24 PHE A CA 7
ATOM 3451 C C . PHE A 1 24 ? 12.542 11.400 9.608 1.00 1.00 24 PHE A C 7
ATOM 3452 O O . PHE A 1 24 ? 13.403 12.191 9.991 1.00 1.00 24 PHE A O 7
ATOM 3469 N N . LYS A 1 25 ? 11.422 11.789 9.007 1.00 1.00 25 LYS A N 7
ATOM 3470 C CA . LYS A 1 25 ? 11.137 13.198 8.757 1.00 1.00 25 LYS A CA 7
ATOM 3471 C C . LYS A 1 25 ? 9.975 13.656 9.628 1.00 1.00 25 LYS A C 7
ATOM 3472 O O . LYS A 1 25 ? 9.173 12.843 10.078 1.00 1.00 25 LYS A O 7
ATOM 3491 N N . GLU A 1 26 ? 9.893 14.959 9.872 1.00 1.00 26 GLU A N 7
ATOM 3492 C CA . GLU A 1 26 ? 8.832 15.511 10.699 1.00 1.00 26 GLU A CA 7
ATOM 3493 C C . GLU A 1 26 ? 7.697 16.055 9.839 1.00 1.00 26 GLU A C 7
ATOM 3494 O O . GLU A 1 26 ? 7.930 16.666 8.797 1.00 1.00 26 GLU A O 7
ATOM 3506 N N . ASN A 1 27 ? 6.467 15.830 10.291 1.00 1.00 27 ASN A N 7
ATOM 3507 C CA . ASN A 1 27 ? 5.282 16.295 9.578 1.00 1.00 27 ASN A CA 7
ATOM 3508 C C . ASN A 1 27 ? 4.846 17.649 10.119 1.00 1.00 27 ASN A C 7
ATOM 3509 O O . ASN A 1 27 ? 5.536 18.254 10.940 1.00 1.00 27 ASN A O 7
ATOM 3520 N N . GLU A 1 28 ? 3.692 18.114 9.658 1.00 1.00 28 GLU A N 7
ATOM 3521 C CA . GLU A 1 28 ? 3.149 19.390 10.093 1.00 1.00 28 GLU A CA 7
ATOM 3522 C C . GLU A 1 28 ? 2.249 19.191 11.306 1.00 1.00 28 GLU A C 7
ATOM 3523 O O . GLU A 1 28 ? 1.942 20.139 12.027 1.00 1.00 28 GLU A O 7
ATOM 3535 N N . ASN A 1 29 ? 1.828 17.948 11.524 1.00 1.00 29 ASN A N 7
ATOM 3536 C CA . ASN A 1 29 ? 0.962 17.619 12.649 1.00 1.00 29 ASN A CA 7
ATOM 3537 C C . ASN A 1 29 ? 1.724 17.752 13.960 1.00 1.00 29 ASN A C 7
ATOM 3538 O O . ASN A 1 29 ? 1.128 17.791 15.036 1.00 1.00 29 ASN A O 7
ATOM 3549 N N . GLY A 1 30 ? 3.048 17.824 13.862 1.00 1.00 30 GLY A N 7
ATOM 3550 C CA . GLY A 1 30 ? 3.896 17.955 15.036 1.00 1.00 30 GLY A CA 7
ATOM 3551 C C . GLY A 1 30 ? 4.452 16.602 15.456 1.00 1.00 30 GLY A C 7
ATOM 3552 O O . GLY A 1 30 ? 4.937 16.438 16.576 1.00 1.00 30 GLY A O 7
ATOM 3556 N N . ASN A 1 31 ? 4.381 15.634 14.548 1.00 1.00 31 ASN A N 7
ATOM 3557 C CA . ASN A 1 31 ? 4.879 14.291 14.818 1.00 1.00 31 ASN A CA 7
ATOM 3558 C C . ASN A 1 31 ? 6.022 13.964 13.869 1.00 1.00 31 ASN A C 7
ATOM 3559 O O . ASN A 1 31 ? 6.462 14.820 13.105 1.00 1.00 31 ASN A O 7
ATOM 3570 N N . THR A 1 32 ? 6.502 12.727 13.914 1.00 1.00 32 THR A N 7
ATOM 3571 C CA . THR A 1 32 ? 7.591 12.304 13.041 1.00 1.00 32 THR A CA 7
ATOM 3572 C C . THR A 1 32 ? 7.361 10.879 12.551 1.00 1.00 32 THR A C 7
ATOM 3573 O O . THR A 1 32 ? 7.034 9.988 13.335 1.00 1.00 32 THR A O 7
ATOM 3584 N N . VAL A 1 33 ? 7.541 10.668 11.251 1.00 1.00 33 VAL A N 7
ATOM 3585 C CA . VAL A 1 33 ? 7.362 9.352 10.653 1.00 1.00 33 VAL A CA 7
ATOM 3586 C C . VAL A 1 33 ? 8.599 8.987 9.848 1.00 1.00 33 VAL A C 7
ATOM 3587 O O . VAL A 1 33 ? 9.546 9.766 9.770 1.00 1.00 33 VAL A O 7
ATOM 3600 N N . LYS A 1 34 ? 8.593 7.805 9.250 1.00 1.00 34 LYS A N 7
ATOM 3601 C CA . LYS A 1 34 ? 9.729 7.357 8.454 1.00 1.00 34 LYS A CA 7
ATOM 3602 C C . LYS A 1 34 ? 9.368 7.344 6.974 1.00 1.00 34 LYS A C 7
ATOM 3603 O O . LYS A 1 34 ? 8.353 6.772 6.579 1.00 1.00 34 LYS A O 7
ATOM 3622 N N . ARG A 1 35 ? 10.206 7.978 6.161 1.00 1.00 35 ARG A N 7
ATOM 3623 C CA . ARG A 1 35 ? 9.985 8.040 4.722 1.00 1.00 35 ARG A CA 7
ATOM 3624 C C . ARG A 1 35 ? 11.130 7.352 3.989 1.00 1.00 35 ARG A C 7
ATOM 3625 O O . ARG A 1 35 ? 11.953 6.672 4.603 1.00 1.00 35 ARG A O 7
ATOM 3646 N N . CYS A 1 36 ? 11.174 7.519 2.672 1.00 1.00 36 CYS A N 7
ATOM 3647 C CA . CYS A 1 36 ? 12.212 6.902 1.857 1.00 1.00 36 CYS A CA 7
ATOM 3648 C C . CYS A 1 36 ? 13.181 7.953 1.330 1.00 1.00 36 CYS A C 7
ATOM 3649 O O . CYS A 1 36 ? 12.809 8.811 0.529 1.00 1.00 36 CYS A O 7
ATOM 3656 N N . ASP A 1 37 ? 14.427 7.872 1.783 1.00 1.00 37 ASP A N 7
ATOM 3657 C CA . ASP A 1 37 ? 15.464 8.804 1.362 1.00 1.00 37 ASP A CA 7
ATOM 3658 C C . ASP A 1 37 ? 15.304 9.150 -0.112 1.00 1.00 37 ASP A C 7
ATOM 3659 O O . ASP A 1 37 ? 15.270 8.217 -0.942 1.00 0.00 37 ASP A O 7
ATOM 3669 N N . SER A 1 1 ? 8.142 -3.791 -10.451 1.00 1.00 1 SER A N 8
ATOM 3670 C CA . SER A 1 1 ? 7.476 -4.046 -9.143 1.00 1.00 1 SER A CA 8
ATOM 3671 C C . SER A 1 1 ? 7.376 -2.753 -8.345 1.00 1.00 1 SER A C 8
ATOM 3672 O O . SER A 1 1 ? 8.255 -2.437 -7.543 1.00 1.00 1 SER A O 8
ATOM 3682 N N . PRO A 1 2 ? 6.298 -1.985 -8.563 1.00 1.00 2 PRO A N 8
ATOM 3683 C CA . PRO A 1 2 ? 6.071 -0.713 -7.869 1.00 1.00 2 PRO A CA 8
ATOM 3684 C C . PRO A 1 2 ? 5.442 -0.912 -6.493 1.00 1.00 2 PRO A C 8
ATOM 3685 O O . PRO A 1 2 ? 4.383 -0.358 -6.201 1.00 1.00 2 PRO A O 8
ATOM 3696 N N . THR A 1 3 ? 6.101 -1.704 -5.652 1.00 1.00 3 THR A N 8
ATOM 3697 C CA . THR A 1 3 ? 5.604 -1.975 -4.308 1.00 1.00 3 THR A CA 8
ATOM 3698 C C . THR A 1 3 ? 6.440 -1.228 -3.275 1.00 1.00 3 THR A C 8
ATOM 3699 O O . THR A 1 3 ? 5.904 -0.581 -2.375 1.00 1.00 3 THR A O 8
ATOM 3710 N N . CYS A 1 4 ? 7.755 -1.325 -3.415 1.00 1.00 4 CYS A N 8
ATOM 3711 C CA . CYS A 1 4 ? 8.677 -0.664 -2.503 1.00 1.00 4 CYS A CA 8
ATOM 3712 C C . CYS A 1 4 ? 8.312 0.806 -2.350 1.00 1.00 4 CYS A C 8
ATOM 3713 O O . CYS A 1 4 ? 7.732 1.409 -3.253 1.00 1.00 4 CYS A O 8
ATOM 3720 N N . ILE A 1 5 ? 8.658 1.379 -1.202 1.00 1.00 5 ILE A N 8
ATOM 3721 C CA . ILE A 1 5 ? 8.370 2.784 -0.928 1.00 1.00 5 ILE A CA 8
ATOM 3722 C C . ILE A 1 5 ? 9.397 3.671 -1.616 1.00 1.00 5 ILE A C 8
ATOM 3723 O O . ILE A 1 5 ? 10.560 3.706 -1.221 1.00 1.00 5 ILE A O 8
ATOM 3739 N N . PRO A 1 6 ? 8.978 4.406 -2.654 1.00 1.00 6 PRO A N 8
ATOM 3740 C CA . PRO A 1 6 ? 9.876 5.300 -3.399 1.00 1.00 6 PRO A CA 8
ATOM 3741 C C . PRO A 1 6 ? 10.311 6.507 -2.581 1.00 1.00 6 PRO A C 8
ATOM 3742 O O . PRO A 1 6 ? 9.645 6.900 -1.624 1.00 1.00 6 PRO A O 8
ATOM 3753 N N . SER A 1 7 ? 11.437 7.085 -2.973 1.00 1.00 7 SER A N 8
ATOM 3754 C CA . SER A 1 7 ? 11.988 8.253 -2.290 1.00 1.00 7 SER A CA 8
ATOM 3755 C C . SER A 1 7 ? 10.929 9.339 -2.145 1.00 1.00 7 SER A C 8
ATOM 3756 O O . SER A 1 7 ? 10.433 9.872 -3.137 1.00 1.00 7 SER A O 8
ATOM 3764 N N . GLY A 1 8 ? 10.590 9.666 -0.900 1.00 1.00 8 GLY A N 8
ATOM 3765 C CA . GLY A 1 8 ? 9.593 10.696 -0.622 1.00 1.00 8 GLY A CA 8
ATOM 3766 C C . GLY A 1 8 ? 8.295 10.082 -0.107 1.00 1.00 8 GLY A C 8
ATOM 3767 O O . GLY A 1 8 ? 7.299 10.782 0.075 1.00 1.00 8 GLY A O 8
ATOM 3771 N N . GLN A 1 9 ? 8.311 8.774 0.128 1.00 1.00 9 GLN A N 8
ATOM 3772 C CA . GLN A 1 9 ? 7.130 8.072 0.625 1.00 1.00 9 GLN A CA 8
ATOM 3773 C C . GLN A 1 9 ? 7.414 7.461 1.991 1.00 1.00 9 GLN A C 8
ATOM 3774 O O . GLN A 1 9 ? 8.566 7.266 2.364 1.00 1.00 9 GLN A O 8
ATOM 3788 N N . PRO A 1 10 ? 6.359 7.157 2.760 1.00 1.00 10 PRO A N 8
ATOM 3789 C CA . PRO A 1 10 ? 6.499 6.570 4.102 1.00 1.00 10 PRO A CA 8
ATOM 3790 C C . PRO A 1 10 ? 6.880 5.093 4.062 1.00 1.00 10 PRO A C 8
ATOM 3791 O O . PRO A 1 10 ? 6.126 4.258 3.561 1.00 1.00 10 PRO A O 8
ATOM 3802 N N . CYS A 1 11 ? 8.057 4.780 4.601 1.00 1.00 11 CYS A N 8
ATOM 3803 C CA . CYS A 1 11 ? 8.553 3.406 4.642 1.00 1.00 11 CYS A CA 8
ATOM 3804 C C . CYS A 1 11 ? 8.608 2.905 6.081 1.00 1.00 11 CYS A C 8
ATOM 3805 O O . CYS A 1 11 ? 8.930 3.661 6.998 1.00 1.00 11 CYS A O 8
ATOM 3812 N N . PRO A 1 12 ? 8.297 1.617 6.295 1.00 1.00 12 PRO A N 8
ATOM 3813 C CA . PRO A 1 12 ? 8.318 1.007 7.630 1.00 1.00 12 PRO A CA 8
ATOM 3814 C C . PRO A 1 12 ? 9.738 0.682 8.079 1.00 1.00 12 PRO A C 8
ATOM 3815 O O . PRO A 1 12 ? 10.179 1.120 9.142 1.00 1.00 12 PRO A O 8
ATOM 3826 N N . TYR A 1 13 ? 10.452 -0.080 7.257 1.00 1.00 13 TYR A N 8
ATOM 3827 C CA . TYR A 1 13 ? 11.828 -0.457 7.558 1.00 1.00 13 TYR A CA 8
ATOM 3828 C C . TYR A 1 13 ? 12.738 -0.056 6.408 1.00 1.00 13 TYR A C 8
ATOM 3829 O O . TYR A 1 13 ? 12.273 0.191 5.295 1.00 1.00 13 TYR A O 8
ATOM 3847 N N . ASN A 1 14 ? 14.038 -0.007 6.674 1.00 1.00 14 ASN A N 8
ATOM 3848 C CA . ASN A 1 14 ? 15.012 0.350 5.654 1.00 1.00 14 ASN A CA 8
ATOM 3849 C C . ASN A 1 14 ? 15.124 -0.765 4.616 1.00 1.00 14 ASN A C 8
ATOM 3850 O O . ASN A 1 14 ? 15.822 -0.624 3.613 1.00 1.00 14 ASN A O 8
ATOM 3861 N N . GLU A 1 15 ? 14.437 -1.879 4.871 1.00 1.00 15 GLU A N 8
ATOM 3862 C CA . GLU A 1 15 ? 14.460 -3.027 3.971 1.00 1.00 15 GLU A CA 8
ATOM 3863 C C . GLU A 1 15 ? 13.259 -3.007 3.032 1.00 1.00 15 GLU A C 8
ATOM 3864 O O . GLU A 1 15 ? 13.199 -3.778 2.073 1.00 1.00 15 GLU A O 8
ATOM 3876 N N . ASN A 1 16 ? 12.298 -2.133 3.313 1.00 1.00 16 ASN A N 8
ATOM 3877 C CA . ASN A 1 16 ? 11.095 -2.033 2.491 1.00 1.00 16 ASN A CA 8
ATOM 3878 C C . ASN A 1 16 ? 11.137 -0.787 1.616 1.00 1.00 16 ASN A C 8
ATOM 3879 O O . ASN A 1 16 ? 10.138 -0.420 0.996 1.00 1.00 16 ASN A O 8
ATOM 3890 N N . CYS A 1 17 ? 12.295 -0.140 1.562 1.00 1.00 17 CYS A N 8
ATOM 3891 C CA . CYS A 1 17 ? 12.456 1.064 0.754 1.00 1.00 17 CYS A CA 8
ATOM 3892 C C . CYS A 1 17 ? 12.980 0.708 -0.629 1.00 1.00 17 CYS A C 8
ATOM 3893 O O . CYS A 1 17 ? 13.768 -0.225 -0.782 1.00 1.00 17 CYS A O 8
ATOM 3900 N N . CYS A 1 18 ? 12.545 1.460 -1.633 1.00 1.00 18 CYS A N 8
ATOM 3901 C CA . CYS A 1 18 ? 12.981 1.226 -3.000 1.00 1.00 18 CYS A CA 8
ATOM 3902 C C . CYS A 1 18 ? 14.494 1.333 -3.075 1.00 1.00 18 CYS A C 8
ATOM 3903 O O . CYS A 1 18 ? 15.157 0.542 -3.745 1.00 1.00 18 CYS A O 8
ATOM 3910 N N . SER A 1 19 ? 15.033 2.317 -2.366 1.00 1.00 19 SER A N 8
ATOM 3911 C CA . SER A 1 19 ? 16.469 2.544 -2.323 1.00 1.00 19 SER A CA 8
ATOM 3912 C C . SER A 1 19 ? 17.094 1.750 -1.180 1.00 1.00 19 SER A C 8
ATOM 3913 O O . SER A 1 19 ? 18.317 1.646 -1.079 1.00 1.00 19 SER A O 8
ATOM 3921 N N . GLN A 1 20 ? 16.246 1.193 -0.319 1.00 1.00 20 GLN A N 8
ATOM 3922 C CA . GLN A 1 20 ? 16.706 0.407 0.822 1.00 1.00 20 GLN A CA 8
ATOM 3923 C C . GLN A 1 20 ? 17.191 1.316 1.945 1.00 1.00 20 GLN A C 8
ATOM 3924 O O . GLN A 1 20 ? 17.694 0.842 2.963 1.00 1.00 20 GLN A O 8
ATOM 3938 N N . SER A 1 21 ? 17.038 2.624 1.758 1.00 1.00 21 SER A N 8
ATOM 3939 C CA . SER A 1 21 ? 17.460 3.592 2.760 1.00 1.00 21 SER A CA 8
ATOM 3940 C C . SER A 1 21 ? 16.251 4.307 3.351 1.00 1.00 21 SER A C 8
ATOM 3941 O O . SER A 1 21 ? 15.586 5.079 2.666 1.00 1.00 21 SER A O 8
ATOM 3949 N N . CYS A 1 22 ? 15.970 4.050 4.626 1.00 1.00 22 CYS A N 8
ATOM 3950 C CA . CYS A 1 22 ? 14.842 4.681 5.304 1.00 1.00 22 CYS A CA 8
ATOM 3951 C C . CYS A 1 22 ? 15.347 5.736 6.281 1.00 1.00 22 CYS A C 8
ATOM 3952 O O . CYS A 1 22 ? 16.363 5.541 6.948 1.00 1.00 22 CYS A O 8
ATOM 3959 N N . THR A 1 23 ? 14.639 6.858 6.355 1.00 1.00 23 THR A N 8
ATOM 3960 C CA . THR A 1 23 ? 15.022 7.954 7.243 1.00 1.00 23 THR A CA 8
ATOM 3961 C C . THR A 1 23 ? 13.812 8.443 8.034 1.00 1.00 23 THR A C 8
ATOM 3962 O O . THR A 1 23 ? 12.705 7.943 7.854 1.00 1.00 23 THR A O 8
ATOM 3973 N N . PHE A 1 24 ? 14.028 9.416 8.913 1.00 1.00 24 PHE A N 8
ATOM 3974 C CA . PHE A 1 24 ? 12.949 9.968 9.731 1.00 1.00 24 PHE A CA 8
ATOM 3975 C C . PHE A 1 24 ? 12.754 11.450 9.422 1.00 1.00 24 PHE A C 8
ATOM 3976 O O . PHE A 1 24 ? 13.676 12.251 9.577 1.00 1.00 24 PHE A O 8
ATOM 3993 N N . LYS A 1 25 ? 11.548 11.810 8.990 1.00 1.00 25 LYS A N 8
ATOM 3994 C CA . LYS A 1 25 ? 11.230 13.198 8.667 1.00 1.00 25 LYS A CA 8
ATOM 3995 C C . LYS A 1 25 ? 10.075 13.686 9.533 1.00 1.00 25 LYS A C 8
ATOM 3996 O O . LYS A 1 25 ? 9.251 12.893 9.988 1.00 1.00 25 LYS A O 8
ATOM 4015 N N . GLU A 1 26 ? 10.024 14.994 9.765 1.00 1.00 26 GLU A N 8
ATOM 4016 C CA . GLU A 1 26 ? 8.975 15.586 10.584 1.00 1.00 26 GLU A CA 8
ATOM 4017 C C . GLU A 1 26 ? 7.794 16.020 9.725 1.00 1.00 26 GLU A C 8
ATOM 4018 O O . GLU A 1 26 ? 7.971 16.551 8.628 1.00 1.00 26 GLU A O 8
ATOM 4030 N N . ASN A 1 27 ? 6.587 15.793 10.235 1.00 1.00 27 ASN A N 8
ATOM 4031 C CA . ASN A 1 27 ? 5.366 16.159 9.527 1.00 1.00 27 ASN A CA 8
ATOM 4032 C C . ASN A 1 27 ? 4.845 17.496 10.034 1.00 1.00 27 ASN A C 8
ATOM 4033 O O . ASN A 1 27 ? 5.506 18.176 10.818 1.00 1.00 27 ASN A O 8
ATOM 4044 N N . GLU A 1 28 ? 3.650 17.865 9.584 1.00 1.00 28 GLU A N 8
ATOM 4045 C CA . GLU A 1 28 ? 3.028 19.115 9.993 1.00 1.00 28 GLU A CA 8
ATOM 4046 C C . GLU A 1 28 ? 2.179 18.893 11.236 1.00 1.00 28 GLU A C 8
ATOM 4047 O O . GLU A 1 28 ? 1.846 19.838 11.951 1.00 1.00 28 GLU A O 8
ATOM 4059 N N . ASN A 1 29 ? 1.832 17.634 11.489 1.00 1.00 29 ASN A N 8
ATOM 4060 C CA . ASN A 1 29 ? 1.022 17.280 12.648 1.00 1.00 29 ASN A CA 8
ATOM 4061 C C . ASN A 1 29 ? 1.824 17.465 13.930 1.00 1.00 29 ASN A C 8
ATOM 4062 O O . ASN A 1 29 ? 1.269 17.446 15.029 1.00 1.00 29 ASN A O 8
ATOM 4073 N N . GLY A 1 30 ? 3.133 17.645 13.784 1.00 1.00 30 GLY A N 8
ATOM 4074 C CA . GLY A 1 30 ? 4.012 17.836 14.928 1.00 1.00 30 GLY A CA 8
ATOM 4075 C C . GLY A 1 30 ? 4.620 16.513 15.368 1.00 1.00 30 GLY A C 8
ATOM 4076 O O . GLY A 1 30 ? 5.159 16.400 16.469 1.00 1.00 30 GLY A O 8
ATOM 4080 N N . ASN A 1 31 ? 4.532 15.512 14.498 1.00 1.00 31 ASN A N 8
ATOM 4081 C CA . ASN A 1 31 ? 5.073 14.192 14.788 1.00 1.00 31 ASN A CA 8
ATOM 4082 C C . ASN A 1 31 ? 6.248 13.901 13.867 1.00 1.00 31 ASN A C 8
ATOM 4083 O O . ASN A 1 31 ? 6.652 14.753 13.079 1.00 1.00 31 ASN A O 8
ATOM 4094 N N . THR A 1 32 ? 6.792 12.694 13.962 1.00 1.00 32 THR A N 8
ATOM 4095 C CA . THR A 1 32 ? 7.916 12.299 13.122 1.00 1.00 32 THR A CA 8
ATOM 4096 C C . THR A 1 32 ? 7.753 10.853 12.670 1.00 1.00 32 THR A C 8
ATOM 4097 O O . THR A 1 32 ? 7.630 9.945 13.494 1.00 1.00 32 THR A O 8
ATOM 4108 N N . VAL A 1 33 ? 7.755 10.644 11.360 1.00 1.00 33 VAL A N 8
ATOM 4109 C CA . VAL A 1 33 ? 7.611 9.307 10.798 1.00 1.00 33 VAL A CA 8
ATOM 4110 C C . VAL A 1 33 ? 8.850 8.958 9.992 1.00 1.00 33 VAL A C 8
ATOM 4111 O O . VAL A 1 33 ? 9.812 9.721 9.964 1.00 1.00 33 VAL A O 8
ATOM 4124 N N . LYS A 1 34 ? 8.831 7.807 9.337 1.00 1.00 34 LYS A N 8
ATOM 4125 C CA . LYS A 1 34 ? 9.965 7.376 8.534 1.00 1.00 34 LYS A CA 8
ATOM 4126 C C . LYS A 1 34 ? 9.588 7.345 7.057 1.00 1.00 34 LYS A C 8
ATOM 4127 O O . LYS A 1 34 ? 8.611 6.706 6.674 1.00 1.00 34 LYS A O 8
ATOM 4146 N N . ARG A 1 35 ? 10.372 8.035 6.235 1.00 1.00 35 ARG A N 8
ATOM 4147 C CA . ARG A 1 35 ? 10.132 8.085 4.798 1.00 1.00 35 ARG A CA 8
ATOM 4148 C C . ARG A 1 35 ? 11.270 7.393 4.057 1.00 1.00 35 ARG A C 8
ATOM 4149 O O . ARG A 1 35 ? 12.089 6.706 4.668 1.00 1.00 35 ARG A O 8
ATOM 4170 N N . CYS A 1 36 ? 11.313 7.562 2.739 1.00 1.00 36 CYS A N 8
ATOM 4171 C CA . CYS A 1 36 ? 12.348 6.935 1.927 1.00 1.00 36 CYS A CA 8
ATOM 4172 C C . CYS A 1 36 ? 13.320 7.978 1.389 1.00 1.00 36 CYS A C 8
ATOM 4173 O O . CYS A 1 36 ? 12.913 8.999 0.833 1.00 1.00 36 CYS A O 8
ATOM 4180 N N . ASP A 1 37 ? 14.608 7.707 1.559 1.00 1.00 37 ASP A N 8
ATOM 4181 C CA . ASP A 1 37 ? 15.660 8.605 1.097 1.00 1.00 37 ASP A CA 8
ATOM 4182 C C . ASP A 1 37 ? 15.530 8.855 -0.400 1.00 1.00 37 ASP A C 8
ATOM 4183 O O . ASP A 1 37 ? 15.625 10.028 -0.817 1.00 0.00 37 ASP A O 8
ATOM 4193 N N . SER A 1 1 ? 2.822 -2.105 -11.373 1.00 1.00 1 SER A N 9
ATOM 4194 C CA . SER A 1 1 ? 2.656 -2.751 -10.041 1.00 1.00 1 SER A CA 9
ATOM 4195 C C . SER A 1 1 ? 3.756 -2.289 -9.093 1.00 1.00 1 SER A C 9
ATOM 4196 O O . SER A 1 1 ? 4.855 -2.842 -9.085 1.00 1.00 1 SER A O 9
ATOM 4206 N N . PRO A 1 2 ? 3.466 -1.262 -8.281 1.00 1.00 2 PRO A N 9
ATOM 4207 C CA . PRO A 1 2 ? 4.430 -0.714 -7.318 1.00 1.00 2 PRO A CA 9
ATOM 4208 C C . PRO A 1 2 ? 4.551 -1.583 -6.070 1.00 1.00 2 PRO A C 9
ATOM 4209 O O . PRO A 1 2 ? 3.556 -2.106 -5.568 1.00 1.00 2 PRO A O 9
ATOM 4220 N N . THR A 1 3 ? 5.774 -1.732 -5.575 1.00 1.00 3 THR A N 9
ATOM 4221 C CA . THR A 1 3 ? 6.028 -2.537 -4.384 1.00 1.00 3 THR A CA 9
ATOM 4222 C C . THR A 1 3 ? 6.801 -1.727 -3.353 1.00 1.00 3 THR A C 9
ATOM 4223 O O . THR A 1 3 ? 6.211 -1.101 -2.472 1.00 1.00 3 THR A O 9
ATOM 4234 N N . CYS A 1 4 ? 8.125 -1.740 -3.468 1.00 1.00 4 CYS A N 9
ATOM 4235 C CA . CYS A 1 4 ? 8.979 -1.004 -2.547 1.00 1.00 4 CYS A CA 9
ATOM 4236 C C . CYS A 1 4 ? 8.509 0.438 -2.422 1.00 1.00 4 CYS A C 9
ATOM 4237 O O . CYS A 1 4 ? 7.903 0.986 -3.343 1.00 1.00 4 CYS A O 9
ATOM 4244 N N . ILE A 1 5 ? 8.794 1.048 -1.278 1.00 1.00 5 ILE A N 9
ATOM 4245 C CA . ILE A 1 5 ? 8.405 2.431 -1.025 1.00 1.00 5 ILE A CA 9
ATOM 4246 C C . ILE A 1 5 ? 9.379 3.376 -1.710 1.00 1.00 5 ILE A C 9
ATOM 4247 O O . ILE A 1 5 ? 10.519 3.518 -1.282 1.00 1.00 5 ILE A O 9
ATOM 4263 N N . PRO A 1 6 ? 8.938 4.046 -2.781 1.00 1.00 6 PRO A N 9
ATOM 4264 C CA . PRO A 1 6 ? 9.785 4.991 -3.522 1.00 1.00 6 PRO A CA 9
ATOM 4265 C C . PRO A 1 6 ? 10.120 6.228 -2.703 1.00 1.00 6 PRO A C 9
ATOM 4266 O O . PRO A 1 6 ? 9.444 6.538 -1.727 1.00 1.00 6 PRO A O 9
ATOM 4277 N N . SER A 1 7 ? 11.176 6.925 -3.106 1.00 1.00 7 SER A N 9
ATOM 4278 C CA . SER A 1 7 ? 11.621 8.133 -2.412 1.00 1.00 7 SER A CA 9
ATOM 4279 C C . SER A 1 7 ? 10.472 9.123 -2.256 1.00 1.00 7 SER A C 9
ATOM 4280 O O . SER A 1 7 ? 9.825 9.500 -3.234 1.00 1.00 7 SER A O 9
ATOM 4288 N N . GLY A 1 8 ? 10.230 9.551 -1.018 1.00 1.00 8 GLY A N 9
ATOM 4289 C CA . GLY A 1 8 ? 9.166 10.511 -0.727 1.00 1.00 8 GLY A CA 9
ATOM 4290 C C . GLY A 1 8 ? 7.988 9.840 -0.029 1.00 1.00 8 GLY A C 9
ATOM 4291 O O . GLY A 1 8 ? 7.213 10.495 0.668 1.00 1.00 8 GLY A O 9
ATOM 4295 N N . GLN A 1 9 ? 7.857 8.535 -0.223 1.00 1.00 9 GLN A N 9
ATOM 4296 C CA . GLN A 1 9 ? 6.772 7.769 0.383 1.00 1.00 9 GLN A CA 9
ATOM 4297 C C . GLN A 1 9 ? 7.195 7.245 1.750 1.00 1.00 9 GLN A C 9
ATOM 4298 O O . GLN A 1 9 ? 8.383 7.134 2.041 1.00 1.00 9 GLN A O 9
ATOM 4312 N N . PRO A 1 10 ? 6.218 6.920 2.608 1.00 1.00 10 PRO A N 9
ATOM 4313 C CA . PRO A 1 10 ? 6.485 6.407 3.960 1.00 1.00 10 PRO A CA 9
ATOM 4314 C C . PRO A 1 10 ? 6.900 4.938 3.953 1.00 1.00 10 PRO A C 9
ATOM 4315 O O . PRO A 1 10 ? 6.222 4.093 3.369 1.00 1.00 10 PRO A O 9
ATOM 4326 N N . CYS A 1 11 ? 8.021 4.644 4.606 1.00 1.00 11 CYS A N 9
ATOM 4327 C CA . CYS A 1 11 ? 8.538 3.281 4.684 1.00 1.00 11 CYS A CA 9
ATOM 4328 C C . CYS A 1 11 ? 8.618 2.825 6.136 1.00 1.00 11 CYS A C 9
ATOM 4329 O O . CYS A 1 11 ? 8.944 3.610 7.026 1.00 1.00 11 CYS A O 9
ATOM 4336 N N . PRO A 1 12 ? 8.321 1.542 6.391 1.00 1.00 12 PRO A N 9
ATOM 4337 C CA . PRO A 1 12 ? 8.359 0.970 7.743 1.00 1.00 12 PRO A CA 9
ATOM 4338 C C . PRO A 1 12 ? 9.781 0.650 8.191 1.00 1.00 12 PRO A C 9
ATOM 4339 O O . PRO A 1 12 ? 10.151 0.896 9.339 1.00 1.00 12 PRO A O 9
ATOM 4350 N N . TYR A 1 13 ? 10.578 0.104 7.276 1.00 1.00 13 TYR A N 9
ATOM 4351 C CA . TYR A 1 13 ? 11.964 -0.248 7.577 1.00 1.00 13 TYR A CA 9
ATOM 4352 C C . TYR A 1 13 ? 12.868 0.134 6.415 1.00 1.00 13 TYR A C 9
ATOM 4353 O O . TYR A 1 13 ? 12.406 0.290 5.285 1.00 1.00 13 TYR A O 9
ATOM 4371 N N . ASN A 1 14 ? 14.160 0.268 6.695 1.00 1.00 14 ASN A N 9
ATOM 4372 C CA . ASN A 1 14 ? 15.135 0.617 5.672 1.00 1.00 14 ASN A CA 9
ATOM 4373 C C . ASN A 1 14 ? 15.284 -0.528 4.672 1.00 1.00 14 ASN A C 9
ATOM 4374 O O . ASN A 1 14 ? 15.955 -0.387 3.649 1.00 1.00 14 ASN A O 9
ATOM 4385 N N . GLU A 1 15 ? 14.661 -1.663 4.980 1.00 1.00 15 GLU A N 9
ATOM 4386 C CA . GLU A 1 15 ? 14.728 -2.839 4.118 1.00 1.00 15 GLU A CA 9
ATOM 4387 C C . GLU A 1 15 ? 13.563 -2.861 3.134 1.00 1.00 15 GLU A C 9
ATOM 4388 O O . GLU A 1 15 ? 13.586 -3.601 2.150 1.00 1.00 15 GLU A O 9
ATOM 4400 N N . ASN A 1 16 ? 12.542 -2.056 3.406 1.00 1.00 16 ASN A N 9
ATOM 4401 C CA . ASN A 1 16 ? 11.365 -1.998 2.544 1.00 1.00 16 ASN A CA 9
ATOM 4402 C C . ASN A 1 16 ? 11.397 -0.757 1.658 1.00 1.00 16 ASN A C 9
ATOM 4403 O O . ASN A 1 16 ? 10.400 -0.417 1.022 1.00 1.00 16 ASN A O 9
ATOM 4414 N N . CYS A 1 17 ? 12.543 -0.087 1.614 1.00 1.00 17 CYS A N 9
ATOM 4415 C CA . CYS A 1 17 ? 12.693 1.113 0.795 1.00 1.00 17 CYS A CA 9
ATOM 4416 C C . CYS A 1 17 ? 13.171 0.746 -0.602 1.00 1.00 17 CYS A C 9
ATOM 4417 O O . CYS A 1 17 ? 13.963 -0.179 -0.773 1.00 1.00 17 CYS A O 9
ATOM 4424 N N . CYS A 1 18 ? 12.698 1.485 -1.600 1.00 1.00 18 CYS A N 9
ATOM 4425 C CA . CYS A 1 18 ? 13.095 1.241 -2.977 1.00 1.00 18 CYS A CA 9
ATOM 4426 C C . CYS A 1 18 ? 14.599 1.421 -3.102 1.00 1.00 18 CYS A C 9
ATOM 4427 O O . CYS A 1 18 ? 15.273 0.677 -3.813 1.00 1.00 18 CYS A O 9
ATOM 4434 N N . SER A 1 19 ? 15.115 2.412 -2.386 1.00 1.00 19 SER A N 9
ATOM 4435 C CA . SER A 1 19 ? 16.539 2.708 -2.381 1.00 1.00 19 SER A CA 9
ATOM 4436 C C . SER A 1 19 ? 17.234 1.943 -1.258 1.00 1.00 19 SER A C 9
ATOM 4437 O O . SER A 1 19 ? 18.460 1.962 -1.150 1.00 1.00 19 SER A O 9
ATOM 4445 N N . GLN A 1 20 ? 16.441 1.277 -0.421 1.00 1.00 20 GLN A N 9
ATOM 4446 C CA . GLN A 1 20 ? 16.972 0.506 0.700 1.00 1.00 20 GLN A CA 9
ATOM 4447 C C . GLN A 1 20 ? 17.422 1.431 1.826 1.00 1.00 20 GLN A C 9
ATOM 4448 O O . GLN A 1 20 ? 17.990 0.977 2.819 1.00 1.00 20 GLN A O 9
ATOM 4462 N N . SER A 1 21 ? 17.168 2.729 1.672 1.00 1.00 21 SER A N 9
ATOM 4463 C CA . SER A 1 21 ? 17.554 3.706 2.683 1.00 1.00 21 SER A CA 9
ATOM 4464 C C . SER A 1 21 ? 16.331 4.450 3.209 1.00 1.00 21 SER A C 9
ATOM 4465 O O . SER A 1 21 ? 15.731 5.249 2.495 1.00 1.00 21 SER A O 9
ATOM 4473 N N . CYS A 1 22 ? 15.971 4.193 4.464 1.00 1.00 22 CYS A N 9
ATOM 4474 C CA . CYS A 1 22 ? 14.824 4.853 5.085 1.00 1.00 22 CYS A CA 9
ATOM 4475 C C . CYS A 1 22 ? 15.301 5.995 5.972 1.00 1.00 22 CYS A C 9
ATOM 4476 O O . CYS A 1 22 ? 16.460 6.026 6.388 1.00 1.00 22 CYS A O 9
ATOM 4483 N N . THR A 1 23 ? 14.406 6.933 6.262 1.00 1.00 23 THR A N 9
ATOM 4484 C CA . THR A 1 23 ? 14.741 8.078 7.104 1.00 1.00 23 THR A CA 9
ATOM 4485 C C . THR A 1 23 ? 13.534 8.496 7.934 1.00 1.00 23 THR A C 9
ATOM 4486 O O . THR A 1 23 ? 12.443 7.950 7.776 1.00 1.00 23 THR A O 9
ATOM 4497 N N . PHE A 1 24 ? 13.736 9.465 8.821 1.00 1.00 24 PHE A N 9
ATOM 4498 C CA . PHE A 1 24 ? 12.665 9.959 9.680 1.00 1.00 24 PHE A CA 9
ATOM 4499 C C . PHE A 1 24 ? 12.512 11.468 9.516 1.00 1.00 24 PHE A C 9
ATOM 4500 O O . PHE A 1 24 ? 13.412 12.232 9.864 1.00 1.00 24 PHE A O 9
ATOM 4517 N N . LYS A 1 25 ? 11.369 11.892 8.988 1.00 1.00 25 LYS A N 9
ATOM 4518 C CA . LYS A 1 25 ? 11.099 13.312 8.782 1.00 1.00 25 LYS A CA 9
ATOM 4519 C C . LYS A 1 25 ? 9.935 13.753 9.659 1.00 1.00 25 LYS A C 9
ATOM 4520 O O . LYS A 1 25 ? 9.056 12.955 9.983 1.00 1.00 25 LYS A O 9
ATOM 4539 N N . GLU A 1 26 ? 9.936 15.023 10.050 1.00 1.00 26 GLU A N 9
ATOM 4540 C CA . GLU A 1 26 ? 8.883 15.559 10.901 1.00 1.00 26 GLU A CA 9
ATOM 4541 C C . GLU A 1 26 ? 7.756 16.161 10.070 1.00 1.00 26 GLU A C 9
ATOM 4542 O O . GLU A 1 26 ? 7.991 16.746 9.012 1.00 1.00 26 GLU A O 9
ATOM 4554 N N . ASN A 1 27 ? 6.533 16.015 10.567 1.00 1.00 27 ASN A N 9
ATOM 4555 C CA . ASN A 1 27 ? 5.351 16.541 9.895 1.00 1.00 27 ASN A CA 9
ATOM 4556 C C . ASN A 1 27 ? 4.839 17.772 10.629 1.00 1.00 27 ASN A C 9
ATOM 4557 O O . ASN A 1 27 ? 5.472 18.257 11.568 1.00 1.00 27 ASN A O 9
ATOM 4568 N N . GLU A 1 28 ? 3.682 18.266 10.203 1.00 1.00 28 GLU A N 9
ATOM 4569 C CA . GLU A 1 28 ? 3.072 19.430 10.822 1.00 1.00 28 GLU A CA 9
ATOM 4570 C C . GLU A 1 28 ? 2.138 18.991 11.940 1.00 1.00 28 GLU A C 9
ATOM 4571 O O . GLU A 1 28 ? 1.973 19.692 12.938 1.00 1.00 28 GLU A O 9
ATOM 4583 N N . ASN A 1 29 ? 1.531 17.819 11.767 1.00 1.00 29 ASN A N 9
ATOM 4584 C CA . ASN A 1 29 ? 0.616 17.277 12.762 1.00 1.00 29 ASN A CA 9
ATOM 4585 C C . ASN A 1 29 ? 1.221 17.414 14.150 1.00 1.00 29 ASN A C 9
ATOM 4586 O O . ASN A 1 29 ? 0.507 17.599 15.135 1.00 1.00 29 ASN A O 9
ATOM 4597 N N . GLY A 1 30 ? 2.545 17.326 14.217 1.00 1.00 30 GLY A N 9
ATOM 4598 C CA . GLY A 1 30 ? 3.254 17.444 15.481 1.00 1.00 30 GLY A CA 9
ATOM 4599 C C . GLY A 1 30 ? 3.931 16.133 15.848 1.00 1.00 30 GLY A C 9
ATOM 4600 O O . GLY A 1 30 ? 4.195 15.866 17.021 1.00 1.00 30 GLY A O 9
ATOM 4604 N N . ASN A 1 31 ? 4.211 15.315 14.841 1.00 1.00 31 ASN A N 9
ATOM 4605 C CA . ASN A 1 31 ? 4.862 14.029 15.058 1.00 1.00 31 ASN A CA 9
ATOM 4606 C C . ASN A 1 31 ? 5.946 13.814 14.015 1.00 1.00 31 ASN A C 9
ATOM 4607 O O . ASN A 1 31 ? 6.293 14.731 13.277 1.00 1.00 31 ASN A O 9
ATOM 4618 N N . THR A 1 32 ? 6.478 12.599 13.953 1.00 1.00 32 THR A N 9
ATOM 4619 C CA . THR A 1 32 ? 7.520 12.274 12.986 1.00 1.00 32 THR A CA 9
ATOM 4620 C C . THR A 1 32 ? 7.302 10.873 12.429 1.00 1.00 32 THR A C 9
ATOM 4621 O O . THR A 1 32 ? 7.026 9.934 13.176 1.00 1.00 32 THR A O 9
ATOM 4632 N N . VAL A 1 33 ? 7.431 10.736 11.115 1.00 1.00 33 VAL A N 9
ATOM 4633 C CA . VAL A 1 33 ? 7.251 9.447 10.458 1.00 1.00 33 VAL A CA 9
ATOM 4634 C C . VAL A 1 33 ? 8.509 9.086 9.685 1.00 1.00 33 VAL A C 9
ATOM 4635 O O . VAL A 1 33 ? 9.476 9.841 9.676 1.00 1.00 33 VAL A O 9
ATOM 4648 N N . LYS A 1 34 ? 8.494 7.931 9.034 1.00 1.00 34 LYS A N 9
ATOM 4649 C CA . LYS A 1 34 ? 9.643 7.486 8.259 1.00 1.00 34 LYS A CA 9
ATOM 4650 C C . LYS A 1 34 ? 9.305 7.472 6.774 1.00 1.00 34 LYS A C 9
ATOM 4651 O O . LYS A 1 34 ? 8.265 6.951 6.371 1.00 1.00 34 LYS A O 9
ATOM 4670 N N . ARG A 1 35 ? 10.189 8.043 5.964 1.00 1.00 35 ARG A N 9
ATOM 4671 C CA . ARG A 1 35 ? 9.988 8.092 4.521 1.00 1.00 35 ARG A CA 9
ATOM 4672 C C . ARG A 1 35 ? 11.129 7.374 3.813 1.00 1.00 35 ARG A C 9
ATOM 4673 O O . ARG A 1 35 ? 11.972 6.748 4.455 1.00 1.00 35 ARG A O 9
ATOM 4694 N N . CYS A 1 36 ? 11.152 7.463 2.488 1.00 1.00 36 CYS A N 9
ATOM 4695 C CA . CYS A 1 36 ? 12.193 6.816 1.700 1.00 1.00 36 CYS A CA 9
ATOM 4696 C C . CYS A 1 36 ? 13.140 7.854 1.114 1.00 1.00 36 CYS A C 9
ATOM 4697 O O . CYS A 1 36 ? 12.724 8.944 0.722 1.00 1.00 36 CYS A O 9
ATOM 4704 N N . ASP A 1 37 ? 14.419 7.504 1.063 1.00 1.00 37 ASP A N 9
ATOM 4705 C CA . ASP A 1 37 ? 15.447 8.391 0.533 1.00 1.00 37 ASP A CA 9
ATOM 4706 C C . ASP A 1 37 ? 15.313 8.520 -0.978 1.00 1.00 37 ASP A C 9
ATOM 4707 O O . ASP A 1 37 ? 14.898 9.601 -1.448 1.00 0.00 37 ASP A O 9
ATOM 4717 N N . SER A 1 1 ? 1.117 -1.223 -10.356 1.00 1.00 1 SER A N 10
ATOM 4718 C CA . SER A 1 1 ? 1.154 -1.765 -8.968 1.00 1.00 1 SER A CA 10
ATOM 4719 C C . SER A 1 1 ? 2.587 -1.798 -8.456 1.00 1.00 1 SER A C 10
ATOM 4720 O O . SER A 1 1 ? 3.330 -2.745 -8.718 1.00 1.00 1 SER A O 10
ATOM 4730 N N . PRO A 1 2 ? 2.993 -0.756 -7.715 1.00 1.00 2 PRO A N 10
ATOM 4731 C CA . PRO A 1 2 ? 4.347 -0.656 -7.158 1.00 1.00 2 PRO A CA 10
ATOM 4732 C C . PRO A 1 2 ? 4.519 -1.522 -5.914 1.00 1.00 2 PRO A C 10
ATOM 4733 O O . PRO A 1 2 ? 3.543 -2.028 -5.359 1.00 1.00 2 PRO A O 10
ATOM 4744 N N . THR A 1 3 ? 5.764 -1.688 -5.482 1.00 1.00 3 THR A N 10
ATOM 4745 C CA . THR A 1 3 ? 6.064 -2.493 -4.301 1.00 1.00 3 THR A CA 10
ATOM 4746 C C . THR A 1 3 ? 6.859 -1.677 -3.290 1.00 1.00 3 THR A C 10
ATOM 4747 O O . THR A 1 3 ? 6.287 -1.027 -2.416 1.00 1.00 3 THR A O 10
ATOM 4758 N N . CYS A 1 4 ? 8.183 -1.717 -3.413 1.00 1.00 4 CYS A N 10
ATOM 4759 C CA . CYS A 1 4 ? 9.056 -0.982 -2.510 1.00 1.00 4 CYS A CA 10
ATOM 4760 C C . CYS A 1 4 ? 8.583 0.458 -2.364 1.00 1.00 4 CYS A C 10
ATOM 4761 O O . CYS A 1 4 ? 7.978 1.020 -3.278 1.00 1.00 4 CYS A O 10
ATOM 4768 N N . ILE A 1 5 ? 8.863 1.050 -1.210 1.00 1.00 5 ILE A N 10
ATOM 4769 C CA . ILE A 1 5 ? 8.471 2.429 -0.934 1.00 1.00 5 ILE A CA 10
ATOM 4770 C C . ILE A 1 5 ? 9.446 3.387 -1.598 1.00 1.00 5 ILE A C 10
ATOM 4771 O O . ILE A 1 5 ? 10.584 3.526 -1.162 1.00 1.00 5 ILE A O 10
ATOM 4787 N N . PRO A 1 6 ? 9.007 4.077 -2.658 1.00 1.00 6 PRO A N 10
ATOM 4788 C CA . PRO A 1 6 ? 9.855 5.037 -3.379 1.00 1.00 6 PRO A CA 10
ATOM 4789 C C . PRO A 1 6 ? 10.187 6.258 -2.534 1.00 1.00 6 PRO A C 10
ATOM 4790 O O . PRO A 1 6 ? 9.507 6.548 -1.556 1.00 1.00 6 PRO A O 10
ATOM 4801 N N . SER A 1 7 ? 11.246 6.958 -2.919 1.00 1.00 7 SER A N 10
ATOM 4802 C CA . SER A 1 7 ? 11.690 8.152 -2.200 1.00 1.00 7 SER A CA 10
ATOM 4803 C C . SER A 1 7 ? 10.537 9.132 -2.006 1.00 1.00 7 SER A C 10
ATOM 4804 O O . SER A 1 7 ? 9.866 9.514 -2.965 1.00 1.00 7 SER A O 10
ATOM 4812 N N . GLY A 1 8 ? 10.321 9.547 -0.758 1.00 1.00 8 GLY A N 10
ATOM 4813 C CA . GLY A 1 8 ? 9.257 10.497 -0.435 1.00 1.00 8 GLY A CA 10
ATOM 4814 C C . GLY A 1 8 ? 8.078 9.808 0.243 1.00 1.00 8 GLY A C 10
ATOM 4815 O O . GLY A 1 8 ? 7.303 10.445 0.958 1.00 1.00 8 GLY A O 10
ATOM 4819 N N . GLN A 1 9 ? 7.944 8.508 0.013 1.00 1.00 9 GLN A N 10
ATOM 4820 C CA . GLN A 1 9 ? 6.856 7.728 0.598 1.00 1.00 9 GLN A CA 10
ATOM 4821 C C . GLN A 1 9 ? 7.274 7.166 1.951 1.00 1.00 9 GLN A C 10
ATOM 4822 O O . GLN A 1 9 ? 8.461 7.048 2.242 1.00 1.00 9 GLN A O 10
ATOM 4836 N N . PRO A 1 10 ? 6.296 6.817 2.798 1.00 1.00 10 PRO A N 10
ATOM 4837 C CA . PRO A 1 10 ? 6.561 6.268 4.136 1.00 1.00 10 PRO A CA 10
ATOM 4838 C C . PRO A 1 10 ? 6.977 4.801 4.092 1.00 1.00 10 PRO A C 10
ATOM 4839 O O . PRO A 1 10 ? 6.274 3.960 3.532 1.00 1.00 10 PRO A O 10
ATOM 4850 N N . CYS A 1 11 ? 8.128 4.503 4.691 1.00 1.00 11 CYS A N 10
ATOM 4851 C CA . CYS A 1 11 ? 8.652 3.142 4.731 1.00 1.00 11 CYS A CA 10
ATOM 4852 C C . CYS A 1 11 ? 8.758 2.656 6.172 1.00 1.00 11 CYS A C 10
ATOM 4853 O O . CYS A 1 11 ? 9.093 3.424 7.073 1.00 1.00 11 CYS A O 10
ATOM 4860 N N . PRO A 1 12 ? 8.471 1.365 6.406 1.00 1.00 12 PRO A N 10
ATOM 4861 C CA . PRO A 1 12 ? 8.534 0.768 7.746 1.00 1.00 12 PRO A CA 10
ATOM 4862 C C . PRO A 1 12 ? 9.964 0.435 8.162 1.00 1.00 12 PRO A C 10
ATOM 4863 O O . PRO A 1 12 ? 10.358 0.672 9.304 1.00 1.00 12 PRO A O 10
ATOM 4874 N N . TYR A 1 13 ? 10.737 -0.116 7.230 1.00 1.00 13 TYR A N 10
ATOM 4875 C CA . TYR A 1 13 ? 12.127 -0.480 7.500 1.00 1.00 13 TYR A CA 10
ATOM 4876 C C . TYR A 1 13 ? 13.022 -0.048 6.349 1.00 1.00 13 TYR A C 10
ATOM 4877 O O . TYR A 1 13 ? 12.559 0.117 5.220 1.00 1.00 13 TYR A O 10
ATOM 4895 N N . ASN A 1 14 ? 14.309 0.118 6.634 1.00 1.00 14 ASN A N 10
ATOM 4896 C CA . ASN A 1 14 ? 15.273 0.515 5.619 1.00 1.00 14 ASN A CA 10
ATOM 4897 C C . ASN A 1 14 ? 15.386 -0.571 4.553 1.00 1.00 14 ASN A C 10
ATOM 4898 O O . ASN A 1 14 ? 15.981 -0.360 3.496 1.00 1.00 14 ASN A O 10
ATOM 4909 N N . GLU A 1 15 ? 14.817 -1.739 4.846 1.00 1.00 15 GLU A N 10
ATOM 4910 C CA . GLU A 1 15 ? 14.856 -2.872 3.926 1.00 1.00 15 GLU A CA 10
ATOM 4911 C C . GLU A 1 15 ? 13.681 -2.833 2.958 1.00 1.00 15 GLU A C 10
ATOM 4912 O O . GLU A 1 15 ? 13.763 -3.363 1.850 1.00 1.00 15 GLU A O 10
ATOM 4924 N N . ASN A 1 16 ? 12.585 -2.215 3.381 1.00 1.00 16 ASN A N 10
ATOM 4925 C CA . ASN A 1 16 ? 11.391 -2.128 2.546 1.00 1.00 16 ASN A CA 10
ATOM 4926 C C . ASN A 1 16 ? 11.412 -0.866 1.693 1.00 1.00 16 ASN A C 10
ATOM 4927 O O . ASN A 1 16 ? 10.399 -0.495 1.101 1.00 1.00 16 ASN A O 10
ATOM 4938 N N . CYS A 1 17 ? 12.564 -0.208 1.628 1.00 1.00 17 CYS A N 10
ATOM 4939 C CA . CYS A 1 17 ? 12.701 1.012 0.837 1.00 1.00 17 CYS A CA 10
ATOM 4940 C C . CYS A 1 17 ? 13.182 0.682 -0.568 1.00 1.00 17 CYS A C 10
ATOM 4941 O O . CYS A 1 17 ? 13.961 -0.250 -0.765 1.00 1.00 17 CYS A O 10
ATOM 4948 N N . CYS A 1 18 ? 12.726 1.461 -1.544 1.00 1.00 18 CYS A N 10
ATOM 4949 C CA . CYS A 1 18 ? 13.124 1.256 -2.926 1.00 1.00 18 CYS A CA 10
ATOM 4950 C C . CYS A 1 18 ? 14.628 1.441 -3.044 1.00 1.00 18 CYS A C 10
ATOM 4951 O O . CYS A 1 18 ? 15.303 0.724 -3.783 1.00 1.00 18 CYS A O 10
ATOM 4958 N N . SER A 1 19 ? 15.142 2.407 -2.293 1.00 1.00 19 SER A N 10
ATOM 4959 C CA . SER A 1 19 ? 16.565 2.708 -2.276 1.00 1.00 19 SER A CA 10
ATOM 4960 C C . SER A 1 19 ? 17.260 1.934 -1.159 1.00 1.00 19 SER A C 10
ATOM 4961 O O . SER A 1 19 ? 18.483 1.973 -1.036 1.00 1.00 19 SER A O 10
ATOM 4969 N N . GLN A 1 20 ? 16.467 1.240 -0.342 1.00 1.00 20 GLN A N 10
ATOM 4970 C CA . GLN A 1 20 ? 16.996 0.461 0.775 1.00 1.00 20 GLN A CA 10
ATOM 4971 C C . GLN A 1 20 ? 17.465 1.378 1.899 1.00 1.00 20 GLN A C 10
ATOM 4972 O O . GLN A 1 20 ? 18.071 0.920 2.868 1.00 1.00 20 GLN A O 10
ATOM 4986 N N . SER A 1 21 ? 17.185 2.673 1.770 1.00 1.00 21 SER A N 10
ATOM 4987 C CA . SER A 1 21 ? 17.588 3.643 2.783 1.00 1.00 21 SER A CA 10
ATOM 4988 C C . SER A 1 21 ? 16.373 4.378 3.342 1.00 1.00 21 SER A C 10
ATOM 4989 O O . SER A 1 21 ? 15.776 5.207 2.659 1.00 1.00 21 SER A O 10
ATOM 4997 N N . CYS A 1 22 ? 16.019 4.081 4.590 1.00 1.00 22 CYS A N 10
ATOM 4998 C CA . CYS A 1 22 ? 14.882 4.726 5.240 1.00 1.00 22 CYS A CA 10
ATOM 4999 C C . CYS A 1 22 ? 15.372 5.840 6.161 1.00 1.00 22 CYS A C 10
ATOM 5000 O O . CYS A 1 22 ? 16.485 5.778 6.684 1.00 1.00 22 CYS A O 10
ATOM 5007 N N . THR A 1 23 ? 14.539 6.856 6.355 1.00 1.00 23 THR A N 10
ATOM 5008 C CA . THR A 1 23 ? 14.891 7.984 7.212 1.00 1.00 23 THR A CA 10
ATOM 5009 C C . THR A 1 23 ? 13.674 8.441 8.009 1.00 1.00 23 THR A C 10
ATOM 5010 O O . THR A 1 23 ? 12.576 7.920 7.828 1.00 1.00 23 THR A O 10
ATOM 5021 N N . PHE A 1 24 ? 13.874 9.413 8.894 1.00 1.00 24 PHE A N 10
ATOM 5022 C CA . PHE A 1 24 ? 12.787 9.937 9.718 1.00 1.00 24 PHE A CA 10
ATOM 5023 C C . PHE A 1 24 ? 12.573 11.420 9.431 1.00 1.00 24 PHE A C 10
ATOM 5024 O O . PHE A 1 24 ? 13.462 12.239 9.659 1.00 1.00 24 PHE A O 10
ATOM 5041 N N . LYS A 1 25 ? 11.386 11.760 8.938 1.00 1.00 25 LYS A N 10
ATOM 5042 C CA . LYS A 1 25 ? 11.053 13.147 8.627 1.00 1.00 25 LYS A CA 10
ATOM 5043 C C . LYS A 1 25 ? 9.881 13.606 9.486 1.00 1.00 25 LYS A C 10
ATOM 5044 O O . LYS A 1 25 ? 8.955 12.839 9.747 1.00 1.00 25 LYS A O 10
ATOM 5063 N N . GLU A 1 26 ? 9.930 14.857 9.928 1.00 1.00 26 GLU A N 10
ATOM 5064 C CA . GLU A 1 26 ? 8.876 15.413 10.766 1.00 1.00 26 GLU A CA 10
ATOM 5065 C C . GLU A 1 26 ? 7.790 16.058 9.917 1.00 1.00 26 GLU A C 10
ATOM 5066 O O . GLU A 1 26 ? 8.077 16.750 8.939 1.00 1.00 26 GLU A O 10
ATOM 5078 N N . ASN A 1 27 ? 6.537 15.827 10.300 1.00 1.00 27 ASN A N 10
ATOM 5079 C CA . ASN A 1 27 ? 5.396 16.383 9.583 1.00 1.00 27 ASN A CA 10
ATOM 5080 C C . ASN A 1 27 ? 4.998 17.722 10.186 1.00 1.00 27 ASN A C 10
ATOM 5081 O O . ASN A 1 27 ? 5.711 18.277 11.023 1.00 1.00 27 ASN A O 10
ATOM 5092 N N . GLU A 1 28 ? 3.847 18.229 9.762 1.00 1.00 28 GLU A N 10
ATOM 5093 C CA . GLU A 1 28 ? 3.333 19.494 10.259 1.00 1.00 28 GLU A CA 10
ATOM 5094 C C . GLU A 1 28 ? 2.446 19.255 11.473 1.00 1.00 28 GLU A C 10
ATOM 5095 O O . GLU A 1 28 ? 2.170 20.173 12.244 1.00 1.00 28 GLU A O 10
ATOM 5107 N N . ASN A 1 29 ? 2.003 18.011 11.638 1.00 1.00 29 ASN A N 10
ATOM 5108 C CA . ASN A 1 29 ? 1.147 17.645 12.759 1.00 1.00 29 ASN A CA 10
ATOM 5109 C C . ASN A 1 29 ? 1.934 17.711 14.061 1.00 1.00 29 ASN A C 10
ATOM 5110 O O . ASN A 1 29 ? 1.358 17.681 15.149 1.00 1.00 29 ASN A O 10
ATOM 5121 N N . GLY A 1 30 ? 3.256 17.804 13.943 1.00 1.00 30 GLY A N 10
ATOM 5122 C CA . GLY A 1 30 ? 4.125 17.876 15.107 1.00 1.00 30 GLY A CA 10
ATOM 5123 C C . GLY A 1 30 ? 4.653 16.497 15.470 1.00 1.00 30 GLY A C 10
ATOM 5124 O O . GLY A 1 30 ? 5.178 16.289 16.564 1.00 1.00 30 GLY A O 10
ATOM 5128 N N . ASN A 1 31 ? 4.513 15.554 14.545 1.00 1.00 31 ASN A N 10
ATOM 5129 C CA . ASN A 1 31 ? 4.975 14.192 14.761 1.00 1.00 31 ASN A CA 10
ATOM 5130 C C . ASN A 1 31 ? 6.150 13.889 13.845 1.00 1.00 31 ASN A C 10
ATOM 5131 O O . ASN A 1 31 ? 6.587 14.749 13.081 1.00 1.00 31 ASN A O 10
ATOM 5142 N N . THR A 1 32 ? 6.658 12.665 13.918 1.00 1.00 32 THR A N 10
ATOM 5143 C CA . THR A 1 32 ? 7.781 12.258 13.081 1.00 1.00 32 THR A CA 10
ATOM 5144 C C . THR A 1 32 ? 7.587 10.826 12.597 1.00 1.00 32 THR A C 10
ATOM 5145 O O . THR A 1 32 ? 7.421 9.907 13.398 1.00 1.00 32 THR A O 10
ATOM 5156 N N . VAL A 1 33 ? 7.614 10.644 11.283 1.00 1.00 33 VAL A N 10
ATOM 5157 C CA . VAL A 1 33 ? 7.448 9.325 10.687 1.00 1.00 33 VAL A CA 10
ATOM 5158 C C . VAL A 1 33 ? 8.705 8.954 9.919 1.00 1.00 33 VAL A C 10
ATOM 5159 O O . VAL A 1 33 ? 9.693 9.680 9.951 1.00 1.00 33 VAL A O 10
ATOM 5172 N N . LYS A 1 34 ? 8.667 7.823 9.229 1.00 1.00 34 LYS A N 10
ATOM 5173 C CA . LYS A 1 34 ? 9.815 7.372 8.456 1.00 1.00 34 LYS A CA 10
ATOM 5174 C C . LYS A 1 34 ? 9.461 7.310 6.975 1.00 1.00 34 LYS A C 10
ATOM 5175 O O . LYS A 1 34 ? 8.479 6.678 6.591 1.00 1.00 34 LYS A O 10
ATOM 5194 N N . ARG A 1 35 ? 10.266 7.972 6.150 1.00 1.00 35 ARG A N 10
ATOM 5195 C CA . ARG A 1 35 ? 10.044 7.991 4.709 1.00 1.00 35 ARG A CA 10
ATOM 5196 C C . ARG A 1 35 ? 11.189 7.283 3.998 1.00 1.00 35 ARG A C 10
ATOM 5197 O O . ARG A 1 35 ? 12.027 6.647 4.634 1.00 1.00 35 ARG A O 10
ATOM 5218 N N . CYS A 1 36 ? 11.219 7.389 2.675 1.00 1.00 36 CYS A N 10
ATOM 5219 C CA . CYS A 1 36 ? 12.264 6.752 1.884 1.00 1.00 36 CYS A CA 10
ATOM 5220 C C . CYS A 1 36 ? 13.217 7.797 1.322 1.00 1.00 36 CYS A C 10
ATOM 5221 O O . CYS A 1 36 ? 12.820 8.925 1.029 1.00 1.00 36 CYS A O 10
ATOM 5228 N N . ASP A 1 37 ? 14.479 7.412 1.180 1.00 1.00 37 ASP A N 10
ATOM 5229 C CA . ASP A 1 37 ? 15.508 8.304 0.661 1.00 1.00 37 ASP A CA 10
ATOM 5230 C C . ASP A 1 37 ? 15.304 8.543 -0.830 1.00 1.00 37 ASP A C 10
ATOM 5231 O O . ASP A 1 37 ? 15.063 9.705 -1.219 1.00 0.00 37 ASP A O 10
ATOM 5241 N N . SER A 1 1 ? 9.462 -2.959 -9.758 1.00 1.00 1 SER A N 11
ATOM 5242 C CA . SER A 1 1 ? 9.886 -1.579 -9.391 1.00 1.00 1 SER A CA 11
ATOM 5243 C C . SER A 1 1 ? 8.779 -0.878 -8.615 1.00 1.00 1 SER A C 11
ATOM 5244 O O . SER A 1 1 ? 9.033 -0.235 -7.595 1.00 1.00 1 SER A O 11
ATOM 5254 N N . PRO A 1 2 ? 7.532 -0.991 -9.096 1.00 1.00 2 PRO A N 11
ATOM 5255 C CA . PRO A 1 2 ? 6.369 -0.368 -8.456 1.00 1.00 2 PRO A CA 11
ATOM 5256 C C . PRO A 1 2 ? 5.819 -1.209 -7.308 1.00 1.00 2 PRO A C 11
ATOM 5257 O O . PRO A 1 2 ? 4.630 -1.523 -7.271 1.00 1.00 2 PRO A O 11
ATOM 5268 N N . THR A 1 3 ? 6.692 -1.567 -6.372 1.00 1.00 3 THR A N 11
ATOM 5269 C CA . THR A 1 3 ? 6.295 -2.370 -5.220 1.00 1.00 3 THR A CA 11
ATOM 5270 C C . THR A 1 3 ? 6.886 -1.784 -3.944 1.00 1.00 3 THR A C 11
ATOM 5271 O O . THR A 1 3 ? 6.185 -1.595 -2.950 1.00 1.00 3 THR A O 11
ATOM 5282 N N . CYS A 1 4 ? 8.181 -1.496 -3.983 1.00 1.00 4 CYS A N 11
ATOM 5283 C CA . CYS A 1 4 ? 8.877 -0.926 -2.838 1.00 1.00 4 CYS A CA 11
ATOM 5284 C C . CYS A 1 4 ? 8.435 0.514 -2.614 1.00 1.00 4 CYS A C 11
ATOM 5285 O O . CYS A 1 4 ? 7.744 1.096 -3.450 1.00 1.00 4 CYS A O 11
ATOM 5292 N N . ILE A 1 5 ? 8.837 1.084 -1.484 1.00 1.00 5 ILE A N 11
ATOM 5293 C CA . ILE A 1 5 ? 8.477 2.461 -1.154 1.00 1.00 5 ILE A CA 11
ATOM 5294 C C . ILE A 1 5 ? 9.506 3.425 -1.721 1.00 1.00 5 ILE A C 11
ATOM 5295 O O . ILE A 1 5 ? 10.622 3.518 -1.220 1.00 1.00 5 ILE A O 11
ATOM 5311 N N . PRO A 1 6 ? 9.138 4.164 -2.772 1.00 1.00 6 PRO A N 11
ATOM 5312 C CA . PRO A 1 6 ? 10.039 5.133 -3.412 1.00 1.00 6 PRO A CA 11
ATOM 5313 C C . PRO A 1 6 ? 10.278 6.362 -2.543 1.00 1.00 6 PRO A C 11
ATOM 5314 O O . PRO A 1 6 ? 9.511 6.643 -1.626 1.00 1.00 6 PRO A O 11
ATOM 5325 N N . SER A 1 7 ? 11.356 7.081 -2.838 1.00 1.00 7 SER A N 11
ATOM 5326 C CA . SER A 1 7 ? 11.718 8.279 -2.085 1.00 1.00 7 SER A CA 11
ATOM 5327 C C . SER A 1 7 ? 10.535 9.235 -1.980 1.00 1.00 7 SER A C 11
ATOM 5328 O O . SER A 1 7 ? 9.941 9.618 -2.987 1.00 1.00 7 SER A O 11
ATOM 5336 N N . GLY A 1 8 ? 10.209 9.628 -0.751 1.00 1.00 8 GLY A N 11
ATOM 5337 C CA . GLY A 1 8 ? 9.107 10.554 -0.507 1.00 1.00 8 GLY A CA 11
ATOM 5338 C C . GLY A 1 8 ? 7.934 9.858 0.172 1.00 1.00 8 GLY A C 11
ATOM 5339 O O . GLY A 1 8 ? 7.166 10.487 0.903 1.00 1.00 8 GLY A O 11
ATOM 5343 N N . GLN A 1 9 ? 7.794 8.562 -0.072 1.00 1.00 9 GLN A N 11
ATOM 5344 C CA . GLN A 1 9 ? 6.709 7.783 0.516 1.00 1.00 9 GLN A CA 11
ATOM 5345 C C . GLN A 1 9 ? 7.139 7.209 1.860 1.00 1.00 9 GLN A C 11
ATOM 5346 O O . GLN A 1 9 ? 8.329 7.114 2.151 1.00 1.00 9 GLN A O 11
ATOM 5360 N N . PRO A 1 10 ? 6.167 6.825 2.701 1.00 1.00 10 PRO A N 11
ATOM 5361 C CA . PRO A 1 10 ? 6.441 6.265 4.031 1.00 1.00 10 PRO A CA 11
ATOM 5362 C C . PRO A 1 10 ? 6.886 4.807 3.975 1.00 1.00 10 PRO A C 11
ATOM 5363 O O . PRO A 1 10 ? 6.221 3.964 3.372 1.00 1.00 10 PRO A O 11
ATOM 5374 N N . CYS A 1 11 ? 8.014 4.519 4.618 1.00 1.00 11 CYS A N 11
ATOM 5375 C CA . CYS A 1 11 ? 8.562 3.166 4.658 1.00 1.00 11 CYS A CA 11
ATOM 5376 C C . CYS A 1 11 ? 8.611 2.661 6.095 1.00 1.00 11 CYS A C 11
ATOM 5377 O O . CYS A 1 11 ? 8.916 3.417 7.018 1.00 1.00 11 CYS A O 11
ATOM 5384 N N . PRO A 1 12 ? 8.313 1.369 6.302 1.00 1.00 12 PRO A N 11
ATOM 5385 C CA . PRO A 1 12 ? 8.327 0.756 7.637 1.00 1.00 12 PRO A CA 11
ATOM 5386 C C . PRO A 1 12 ? 9.747 0.470 8.115 1.00 1.00 12 PRO A C 11
ATOM 5387 O O . PRO A 1 12 ? 10.114 0.806 9.241 1.00 1.00 12 PRO A O 11
ATOM 5398 N N . TYR A 1 13 ? 10.543 -0.146 7.247 1.00 1.00 13 TYR A N 11
ATOM 5399 C CA . TYR A 1 13 ? 11.927 -0.473 7.573 1.00 1.00 13 TYR A CA 11
ATOM 5400 C C . TYR A 1 13 ? 12.844 -0.041 6.440 1.00 1.00 13 TYR A C 11
ATOM 5401 O O . TYR A 1 13 ? 12.392 0.194 5.320 1.00 1.00 13 TYR A O 11
ATOM 5419 N N . ASN A 1 14 ? 14.137 0.050 6.732 1.00 1.00 14 ASN A N 11
ATOM 5420 C CA . ASN A 1 14 ? 15.120 0.443 5.733 1.00 1.00 14 ASN A CA 11
ATOM 5421 C C . ASN A 1 14 ? 15.293 -0.661 4.693 1.00 1.00 14 ASN A C 11
ATOM 5422 O O . ASN A 1 14 ? 16.018 -0.493 3.712 1.00 1.00 14 ASN A O 11
ATOM 5433 N N . GLU A 1 15 ? 14.626 -1.793 4.914 1.00 1.00 15 GLU A N 11
ATOM 5434 C CA . GLU A 1 15 ? 14.707 -2.928 4.002 1.00 1.00 15 GLU A CA 11
ATOM 5435 C C . GLU A 1 15 ? 13.540 -2.919 3.019 1.00 1.00 15 GLU A C 11
ATOM 5436 O O . GLU A 1 15 ? 13.532 -3.677 2.049 1.00 1.00 15 GLU A O 11
ATOM 5448 N N . ASN A 1 16 ? 12.555 -2.064 3.273 1.00 1.00 16 ASN A N 11
ATOM 5449 C CA . ASN A 1 16 ? 11.383 -1.970 2.406 1.00 1.00 16 ASN A CA 11
ATOM 5450 C C . ASN A 1 16 ? 11.497 -0.772 1.469 1.00 1.00 16 ASN A C 11
ATOM 5451 O O . ASN A 1 16 ? 10.659 -0.582 0.584 1.00 1.00 16 ASN A O 11
ATOM 5462 N N . CYS A 1 17 ? 12.534 0.037 1.665 1.00 1.00 17 CYS A N 11
ATOM 5463 C CA . CYS A 1 17 ? 12.751 1.214 0.831 1.00 1.00 17 CYS A CA 11
ATOM 5464 C C . CYS A 1 17 ? 13.236 0.800 -0.549 1.00 1.00 17 CYS A C 11
ATOM 5465 O O . CYS A 1 17 ? 13.998 -0.158 -0.688 1.00 1.00 17 CYS A O 11
ATOM 5472 N N . CYS A 1 18 ? 12.804 1.532 -1.567 1.00 1.00 18 CYS A N 11
ATOM 5473 C CA . CYS A 1 18 ? 13.208 1.249 -2.936 1.00 1.00 18 CYS A CA 11
ATOM 5474 C C . CYS A 1 18 ? 14.720 1.376 -3.043 1.00 1.00 18 CYS A C 11
ATOM 5475 O O . CYS A 1 18 ? 15.373 0.621 -3.763 1.00 1.00 18 CYS A O 11
ATOM 5482 N N . SER A 1 19 ? 15.264 2.336 -2.304 1.00 1.00 19 SER A N 11
ATOM 5483 C CA . SER A 1 19 ? 16.698 2.580 -2.281 1.00 1.00 19 SER A CA 11
ATOM 5484 C C . SER A 1 19 ? 17.346 1.823 -1.127 1.00 1.00 19 SER A C 11
ATOM 5485 O O . SER A 1 19 ? 18.569 1.817 -0.986 1.00 1.00 19 SER A O 11
ATOM 5493 N N . GLN A 1 20 ? 16.517 1.189 -0.298 1.00 1.00 20 GLN A N 11
ATOM 5494 C CA . GLN A 1 20 ? 17.000 0.430 0.850 1.00 1.00 20 GLN A CA 11
ATOM 5495 C C . GLN A 1 20 ? 17.391 1.363 1.990 1.00 1.00 20 GLN A C 11
ATOM 5496 O O . GLN A 1 20 ? 17.844 0.911 3.042 1.00 1.00 20 GLN A O 11
ATOM 5510 N N . SER A 1 21 ? 17.215 2.666 1.783 1.00 1.00 21 SER A N 11
ATOM 5511 C CA . SER A 1 21 ? 17.556 3.651 2.800 1.00 1.00 21 SER A CA 11
ATOM 5512 C C . SER A 1 21 ? 16.301 4.345 3.323 1.00 1.00 21 SER A C 11
ATOM 5513 O O . SER A 1 21 ? 15.622 5.053 2.583 1.00 1.00 21 SER A O 11
ATOM 5521 N N . CYS A 1 22 ? 16.007 4.147 4.607 1.00 1.00 22 CYS A N 11
ATOM 5522 C CA . CYS A 1 22 ? 14.840 4.764 5.233 1.00 1.00 22 CYS A CA 11
ATOM 5523 C C . CYS A 1 22 ? 15.293 5.878 6.171 1.00 1.00 22 CYS A C 11
ATOM 5524 O O . CYS A 1 22 ? 16.349 5.782 6.796 1.00 1.00 22 CYS A O 11
ATOM 5531 N N . THR A 1 23 ? 14.495 6.936 6.264 1.00 1.00 23 THR A N 11
ATOM 5532 C CA . THR A 1 23 ? 14.822 8.069 7.125 1.00 1.00 23 THR A CA 11
ATOM 5533 C C . THR A 1 23 ? 13.594 8.519 7.905 1.00 1.00 23 THR A C 11
ATOM 5534 O O . THR A 1 23 ? 12.501 7.992 7.714 1.00 1.00 23 THR A O 11
ATOM 5545 N N . PHE A 1 24 ? 13.782 9.495 8.789 1.00 1.00 24 PHE A N 11
ATOM 5546 C CA . PHE A 1 24 ? 12.688 10.021 9.601 1.00 1.00 24 PHE A CA 11
ATOM 5547 C C . PHE A 1 24 ? 12.433 11.485 9.255 1.00 1.00 24 PHE A C 11
ATOM 5548 O O . PHE A 1 24 ? 13.310 12.333 9.427 1.00 1.00 24 PHE A O 11
ATOM 5565 N N . LYS A 1 25 ? 11.230 11.780 8.773 1.00 1.00 25 LYS A N 11
ATOM 5566 C CA . LYS A 1 25 ? 10.861 13.144 8.411 1.00 1.00 25 LYS A CA 11
ATOM 5567 C C . LYS A 1 25 ? 9.779 13.658 9.353 1.00 1.00 25 LYS A C 11
ATOM 5568 O O . LYS A 1 25 ? 9.008 12.876 9.905 1.00 1.00 25 LYS A O 11
ATOM 5587 N N . GLU A 1 26 ? 9.732 14.972 9.544 1.00 1.00 26 GLU A N 11
ATOM 5588 C CA . GLU A 1 26 ? 8.749 15.576 10.430 1.00 1.00 26 GLU A CA 11
ATOM 5589 C C . GLU A 1 26 ? 7.521 16.030 9.650 1.00 1.00 26 GLU A C 11
ATOM 5590 O O . GLU A 1 26 ? 7.633 16.574 8.553 1.00 1.00 26 GLU A O 11
ATOM 5602 N N . ASN A 1 27 ? 6.347 15.803 10.232 1.00 1.00 27 ASN A N 11
ATOM 5603 C CA . ASN A 1 27 ? 5.087 16.186 9.608 1.00 1.00 27 ASN A CA 11
ATOM 5604 C C . ASN A 1 27 ? 4.626 17.535 10.142 1.00 1.00 27 ASN A C 11
ATOM 5605 O O . ASN A 1 27 ? 5.341 18.192 10.898 1.00 1.00 27 ASN A O 11
ATOM 5616 N N . GLU A 1 28 ? 3.423 17.938 9.749 1.00 1.00 28 GLU A N 11
ATOM 5617 C CA . GLU A 1 28 ? 2.857 19.203 10.190 1.00 1.00 28 GLU A CA 11
ATOM 5618 C C . GLU A 1 28 ? 2.056 19.001 11.468 1.00 1.00 28 GLU A C 11
ATOM 5619 O O . GLU A 1 28 ? 1.768 19.955 12.191 1.00 1.00 28 GLU A O 11
ATOM 5631 N N . ASN A 1 29 ? 1.699 17.750 11.743 1.00 1.00 29 ASN A N 11
ATOM 5632 C CA . ASN A 1 29 ? 0.932 17.415 12.936 1.00 1.00 29 ASN A CA 11
ATOM 5633 C C . ASN A 1 29 ? 1.785 17.605 14.183 1.00 1.00 29 ASN A C 11
ATOM 5634 O O . ASN A 1 29 ? 1.271 17.630 15.301 1.00 1.00 29 ASN A O 11
ATOM 5645 N N . GLY A 1 30 ? 3.092 17.740 13.983 1.00 1.00 30 GLY A N 11
ATOM 5646 C CA . GLY A 1 30 ? 4.020 17.930 15.088 1.00 1.00 30 GLY A CA 11
ATOM 5647 C C . GLY A 1 30 ? 4.650 16.607 15.496 1.00 1.00 30 GLY A C 11
ATOM 5648 O O . GLY A 1 30 ? 5.220 16.487 16.581 1.00 1.00 30 GLY A O 11
ATOM 5652 N N . ASN A 1 31 ? 4.544 15.615 14.619 1.00 1.00 31 ASN A N 11
ATOM 5653 C CA . ASN A 1 31 ? 5.104 14.296 14.882 1.00 1.00 31 ASN A CA 11
ATOM 5654 C C . ASN A 1 31 ? 6.213 13.995 13.885 1.00 1.00 31 ASN A C 11
ATOM 5655 O O . ASN A 1 31 ? 6.585 14.851 13.086 1.00 1.00 31 ASN A O 11
ATOM 5666 N N . THR A 1 32 ? 6.738 12.776 13.930 1.00 1.00 32 THR A N 11
ATOM 5667 C CA . THR A 1 32 ? 7.803 12.373 13.019 1.00 1.00 32 THR A CA 11
ATOM 5668 C C . THR A 1 32 ? 7.597 10.935 12.561 1.00 1.00 32 THR A C 11
ATOM 5669 O O . THR A 1 32 ? 7.494 10.021 13.379 1.00 1.00 32 THR A O 11
ATOM 5680 N N . VAL A 1 33 ? 7.545 10.739 11.248 1.00 1.00 33 VAL A N 11
ATOM 5681 C CA . VAL A 1 33 ? 7.363 9.411 10.677 1.00 1.00 33 VAL A CA 11
ATOM 5682 C C . VAL A 1 33 ? 8.615 9.015 9.915 1.00 1.00 33 VAL A C 11
ATOM 5683 O O . VAL A 1 33 ? 9.610 9.732 9.936 1.00 1.00 33 VAL A O 11
ATOM 5696 N N . LYS A 1 34 ? 8.568 7.875 9.243 1.00 1.00 34 LYS A N 11
ATOM 5697 C CA . LYS A 1 34 ? 9.709 7.404 8.477 1.00 1.00 34 LYS A CA 11
ATOM 5698 C C . LYS A 1 34 ? 9.355 7.317 6.998 1.00 1.00 34 LYS A C 11
ATOM 5699 O O . LYS A 1 34 ? 8.411 6.626 6.619 1.00 1.00 34 LYS A O 11
ATOM 5718 N N . ARG A 1 35 ? 10.118 8.021 6.170 1.00 1.00 35 ARG A N 11
ATOM 5719 C CA . ARG A 1 35 ? 9.893 8.026 4.730 1.00 1.00 35 ARG A CA 11
ATOM 5720 C C . ARG A 1 35 ? 11.050 7.330 4.023 1.00 1.00 35 ARG A C 11
ATOM 5721 O O . ARG A 1 35 ? 11.887 6.697 4.666 1.00 1.00 35 ARG A O 11
ATOM 5742 N N . CYS A 1 36 ? 11.092 7.441 2.700 1.00 1.00 36 CYS A N 11
ATOM 5743 C CA . CYS A 1 36 ? 12.147 6.813 1.916 1.00 1.00 36 CYS A CA 11
ATOM 5744 C C . CYS A 1 36 ? 13.106 7.859 1.362 1.00 1.00 36 CYS A C 11
ATOM 5745 O O . CYS A 1 36 ? 12.687 8.845 0.756 1.00 1.00 36 CYS A O 11
ATOM 5752 N N . ASP A 1 37 ? 14.397 7.629 1.572 1.00 1.00 37 ASP A N 11
ATOM 5753 C CA . ASP A 1 37 ? 15.430 8.540 1.096 1.00 1.00 37 ASP A CA 11
ATOM 5754 C C . ASP A 1 37 ? 15.260 8.807 -0.394 1.00 1.00 37 ASP A C 11
ATOM 5755 O O . ASP A 1 37 ? 15.387 9.979 -0.807 1.00 0.00 37 ASP A O 11
ATOM 5765 N N . SER A 1 1 ? 3.025 0.864 -8.756 1.00 1.00 1 SER A N 12
ATOM 5766 C CA . SER A 1 1 ? 2.719 1.776 -7.618 1.00 1.00 1 SER A CA 12
ATOM 5767 C C . SER A 1 1 ? 2.764 1.008 -6.304 1.00 1.00 1 SER A C 12
ATOM 5768 O O . SER A 1 1 ? 3.426 1.424 -5.353 1.00 1.00 1 SER A O 12
ATOM 5778 N N . PRO A 1 2 ? 2.052 -0.128 -6.238 1.00 1.00 2 PRO A N 12
ATOM 5779 C CA . PRO A 1 2 ? 2.004 -0.968 -5.036 1.00 1.00 2 PRO A CA 12
ATOM 5780 C C . PRO A 1 2 ? 3.241 -1.850 -4.902 1.00 1.00 2 PRO A C 12
ATOM 5781 O O . PRO A 1 2 ? 3.167 -3.069 -5.050 1.00 1.00 2 PRO A O 12
ATOM 5792 N N . THR A 1 3 ? 4.377 -1.221 -4.618 1.00 1.00 3 THR A N 12
ATOM 5793 C CA . THR A 1 3 ? 5.637 -1.936 -4.459 1.00 1.00 3 THR A CA 12
ATOM 5794 C C . THR A 1 3 ? 6.513 -1.216 -3.441 1.00 1.00 3 THR A C 12
ATOM 5795 O O . THR A 1 3 ? 6.005 -0.538 -2.547 1.00 1.00 3 THR A O 12
ATOM 5806 N N . CYS A 1 4 ? 7.828 -1.355 -3.578 1.00 1.00 4 CYS A N 12
ATOM 5807 C CA . CYS A 1 4 ? 8.759 -0.707 -2.666 1.00 1.00 4 CYS A CA 12
ATOM 5808 C C . CYS A 1 4 ? 8.375 0.755 -2.480 1.00 1.00 4 CYS A C 12
ATOM 5809 O O . CYS A 1 4 ? 7.803 1.373 -3.375 1.00 1.00 4 CYS A O 12
ATOM 5816 N N . ILE A 1 5 ? 8.692 1.304 -1.312 1.00 1.00 5 ILE A N 12
ATOM 5817 C CA . ILE A 1 5 ? 8.377 2.697 -1.013 1.00 1.00 5 ILE A CA 12
ATOM 5818 C C . ILE A 1 5 ? 9.397 3.614 -1.664 1.00 1.00 5 ILE A C 12
ATOM 5819 O O . ILE A 1 5 ? 10.544 3.685 -1.234 1.00 1.00 5 ILE A O 12
ATOM 5835 N N . PRO A 1 6 ? 8.985 4.343 -2.706 1.00 1.00 6 PRO A N 12
ATOM 5836 C CA . PRO A 1 6 ? 9.871 5.273 -3.417 1.00 1.00 6 PRO A CA 12
ATOM 5837 C C . PRO A 1 6 ? 10.235 6.475 -2.564 1.00 1.00 6 PRO A C 12
ATOM 5838 O O . PRO A 1 6 ? 9.556 6.782 -1.590 1.00 1.00 6 PRO A O 12
ATOM 5849 N N . SER A 1 7 ? 11.320 7.143 -2.931 1.00 1.00 7 SER A N 12
ATOM 5850 C CA . SER A 1 7 ? 11.794 8.316 -2.199 1.00 1.00 7 SER A CA 12
ATOM 5851 C C . SER A 1 7 ? 10.672 9.337 -2.024 1.00 1.00 7 SER A C 12
ATOM 5852 O O . SER A 1 7 ? 10.076 9.792 -2.999 1.00 1.00 7 SER A O 12
ATOM 5860 N N . GLY A 1 8 ? 10.398 9.701 -0.772 1.00 1.00 8 GLY A N 12
ATOM 5861 C CA . GLY A 1 8 ? 9.357 10.680 -0.463 1.00 1.00 8 GLY A CA 12
ATOM 5862 C C . GLY A 1 8 ? 8.163 10.025 0.224 1.00 1.00 8 GLY A C 12
ATOM 5863 O O . GLY A 1 8 ? 7.409 10.682 0.941 1.00 1.00 8 GLY A O 12
ATOM 5867 N N . GLN A 1 9 ? 7.997 8.728 -0.002 1.00 1.00 9 GLN A N 12
ATOM 5868 C CA . GLN A 1 9 ? 6.896 7.973 0.588 1.00 1.00 9 GLN A CA 12
ATOM 5869 C C . GLN A 1 9 ? 7.307 7.402 1.939 1.00 1.00 9 GLN A C 12
ATOM 5870 O O . GLN A 1 9 ? 8.492 7.310 2.247 1.00 1.00 9 GLN A O 12
ATOM 5884 N N . PRO A 1 10 ? 6.324 7.014 2.763 1.00 1.00 10 PRO A N 12
ATOM 5885 C CA . PRO A 1 10 ? 6.579 6.452 4.097 1.00 1.00 10 PRO A CA 12
ATOM 5886 C C . PRO A 1 10 ? 6.975 4.978 4.047 1.00 1.00 10 PRO A C 12
ATOM 5887 O O . PRO A 1 10 ? 6.275 4.155 3.458 1.00 1.00 10 PRO A O 12
ATOM 5898 N N . CYS A 1 11 ? 8.103 4.656 4.676 1.00 1.00 11 CYS A N 12
ATOM 5899 C CA . CYS A 1 11 ? 8.605 3.285 4.718 1.00 1.00 11 CYS A CA 12
ATOM 5900 C C . CYS A 1 11 ? 8.741 2.818 6.163 1.00 1.00 11 CYS A C 12
ATOM 5901 O O . CYS A 1 11 ? 9.144 3.586 7.037 1.00 1.00 11 CYS A O 12
ATOM 5908 N N . PRO A 1 12 ? 8.411 1.545 6.430 1.00 1.00 12 PRO A N 12
ATOM 5909 C CA . PRO A 1 12 ? 8.501 0.969 7.779 1.00 1.00 12 PRO A CA 12
ATOM 5910 C C . PRO A 1 12 ? 9.938 0.621 8.152 1.00 1.00 12 PRO A C 12
ATOM 5911 O O . PRO A 1 12 ? 10.440 1.046 9.193 1.00 1.00 12 PRO A O 12
ATOM 5922 N N . TYR A 1 13 ? 10.597 -0.147 7.290 1.00 1.00 13 TYR A N 12
ATOM 5923 C CA . TYR A 1 13 ? 11.983 -0.547 7.521 1.00 1.00 13 TYR A CA 12
ATOM 5924 C C . TYR A 1 13 ? 12.848 -0.128 6.341 1.00 1.00 13 TYR A C 12
ATOM 5925 O O . TYR A 1 13 ? 12.344 0.116 5.246 1.00 1.00 13 TYR A O 12
ATOM 5943 N N . ASN A 1 14 ? 14.156 -0.060 6.567 1.00 1.00 14 ASN A N 12
ATOM 5944 C CA . ASN A 1 14 ? 15.094 0.314 5.520 1.00 1.00 14 ASN A CA 12
ATOM 5945 C C . ASN A 1 14 ? 15.174 -0.784 4.461 1.00 1.00 14 ASN A C 12
ATOM 5946 O O . ASN A 1 14 ? 15.830 -0.620 3.431 1.00 1.00 14 ASN A O 12
ATOM 5957 N N . GLU A 1 15 ? 14.508 -1.909 4.724 1.00 1.00 15 GLU A N 12
ATOM 5958 C CA . GLU A 1 15 ? 14.505 -3.042 3.803 1.00 1.00 15 GLU A CA 12
ATOM 5959 C C . GLU A 1 15 ? 13.290 -2.993 2.884 1.00 1.00 15 GLU A C 12
ATOM 5960 O O . GLU A 1 15 ? 13.224 -3.717 1.891 1.00 1.00 15 GLU A O 12
ATOM 5972 N N . ASN A 1 16 ? 12.325 -2.146 3.223 1.00 1.00 16 ASN A N 12
ATOM 5973 C CA . ASN A 1 16 ? 11.109 -2.017 2.426 1.00 1.00 16 ASN A CA 12
ATOM 5974 C C . ASN A 1 16 ? 11.154 -0.761 1.566 1.00 1.00 16 ASN A C 12
ATOM 5975 O O . ASN A 1 16 ? 10.140 -0.349 1.002 1.00 1.00 16 ASN A O 12
ATOM 5986 N N . CYS A 1 17 ? 12.332 -0.154 1.466 1.00 1.00 17 CYS A N 12
ATOM 5987 C CA . CYS A 1 17 ? 12.498 1.057 0.667 1.00 1.00 17 CYS A CA 12
ATOM 5988 C C . CYS A 1 17 ? 12.963 0.708 -0.739 1.00 1.00 17 CYS A C 12
ATOM 5989 O O . CYS A 1 17 ? 13.701 -0.258 -0.937 1.00 1.00 17 CYS A O 12
ATOM 5996 N N . CYS A 1 18 ? 12.539 1.505 -1.715 1.00 1.00 18 CYS A N 12
ATOM 5997 C CA . CYS A 1 18 ? 12.926 1.282 -3.099 1.00 1.00 18 CYS A CA 12
ATOM 5998 C C . CYS A 1 18 ? 14.438 1.371 -3.217 1.00 1.00 18 CYS A C 12
ATOM 5999 O O . CYS A 1 18 ? 15.067 0.605 -3.946 1.00 1.00 18 CYS A O 12
ATOM 6006 N N . SER A 1 19 ? 15.013 2.310 -2.476 1.00 1.00 19 SER A N 12
ATOM 6007 C CA . SER A 1 19 ? 16.452 2.513 -2.463 1.00 1.00 19 SER A CA 12
ATOM 6008 C C . SER A 1 19 ? 17.084 1.735 -1.314 1.00 1.00 19 SER A C 12
ATOM 6009 O O . SER A 1 19 ? 18.307 1.681 -1.186 1.00 1.00 19 SER A O 12
ATOM 6017 N N . GLN A 1 20 ? 16.242 1.137 -0.474 1.00 1.00 20 GLN A N 12
ATOM 6018 C CA . GLN A 1 20 ? 16.713 0.366 0.670 1.00 1.00 20 GLN A CA 12
ATOM 6019 C C . GLN A 1 20 ? 17.165 1.296 1.792 1.00 1.00 20 GLN A C 12
ATOM 6020 O O . GLN A 1 20 ? 17.669 0.841 2.818 1.00 1.00 20 GLN A O 12
ATOM 6034 N N . SER A 1 21 ? 16.984 2.600 1.593 1.00 1.00 21 SER A N 12
ATOM 6035 C CA . SER A 1 21 ? 17.377 3.586 2.593 1.00 1.00 21 SER A CA 12
ATOM 6036 C C . SER A 1 21 ? 16.150 4.257 3.200 1.00 1.00 21 SER A C 12
ATOM 6037 O O . SER A 1 21 ? 15.391 4.928 2.502 1.00 1.00 21 SER A O 12
ATOM 6045 N N . CYS A 1 22 ? 15.965 4.076 4.505 1.00 1.00 22 CYS A N 12
ATOM 6046 C CA . CYS A 1 22 ? 14.836 4.669 5.213 1.00 1.00 22 CYS A CA 12
ATOM 6047 C C . CYS A 1 22 ? 15.336 5.725 6.194 1.00 1.00 22 CYS A C 12
ATOM 6048 O O . CYS A 1 22 ? 16.391 5.563 6.807 1.00 1.00 22 CYS A O 12
ATOM 6055 N N . THR A 1 23 ? 14.580 6.808 6.333 1.00 1.00 23 THR A N 12
ATOM 6056 C CA . THR A 1 23 ? 14.954 7.895 7.234 1.00 1.00 23 THR A CA 12
ATOM 6057 C C . THR A 1 23 ? 13.738 8.371 8.023 1.00 1.00 23 THR A C 12
ATOM 6058 O O . THR A 1 23 ? 12.631 7.881 7.819 1.00 1.00 23 THR A O 12
ATOM 6069 N N . PHE A 1 24 ? 13.950 9.322 8.927 1.00 1.00 24 PHE A N 12
ATOM 6070 C CA . PHE A 1 24 ? 12.866 9.861 9.743 1.00 1.00 24 PHE A CA 12
ATOM 6071 C C . PHE A 1 24 ? 12.683 11.348 9.456 1.00 1.00 24 PHE A C 12
ATOM 6072 O O . PHE A 1 24 ? 13.600 12.145 9.658 1.00 1.00 24 PHE A O 12
ATOM 6089 N N . LYS A 1 25 ? 11.495 11.719 8.988 1.00 1.00 25 LYS A N 12
ATOM 6090 C CA . LYS A 1 25 ? 11.193 13.113 8.679 1.00 1.00 25 LYS A CA 12
ATOM 6091 C C . LYS A 1 25 ? 10.016 13.591 9.517 1.00 1.00 25 LYS A C 12
ATOM 6092 O O . LYS A 1 25 ? 9.160 12.797 9.906 1.00 1.00 25 LYS A O 12
ATOM 6111 N N . GLU A 1 26 ? 9.978 14.888 9.801 1.00 1.00 26 GLU A N 12
ATOM 6112 C CA . GLU A 1 26 ? 8.907 15.462 10.603 1.00 1.00 26 GLU A CA 12
ATOM 6113 C C . GLU A 1 26 ? 7.749 15.910 9.721 1.00 1.00 26 GLU A C 12
ATOM 6114 O O . GLU A 1 26 ? 7.954 16.472 8.645 1.00 1.00 26 GLU A O 12
ATOM 6126 N N . ASN A 1 27 ? 6.532 15.662 10.190 1.00 1.00 27 ASN A N 12
ATOM 6127 C CA . ASN A 1 27 ? 5.328 16.039 9.458 1.00 1.00 27 ASN A CA 12
ATOM 6128 C C . ASN A 1 27 ? 4.837 17.400 9.928 1.00 1.00 27 ASN A C 12
ATOM 6129 O O . ASN A 1 27 ? 5.501 18.075 10.714 1.00 1.00 27 ASN A O 12
ATOM 6140 N N . GLU A 1 28 ? 3.663 17.793 9.447 1.00 1.00 28 GLU A N 12
ATOM 6141 C CA . GLU A 1 28 ? 3.069 19.066 9.820 1.00 1.00 28 GLU A CA 12
ATOM 6142 C C . GLU A 1 28 ? 2.182 18.892 11.045 1.00 1.00 28 GLU A C 12
ATOM 6143 O O . GLU A 1 28 ? 1.828 19.865 11.712 1.00 1.00 28 GLU A O 12
ATOM 6155 N N . ASN A 1 29 ? 1.827 17.645 11.339 1.00 1.00 29 ASN A N 12
ATOM 6156 C CA . ASN A 1 29 ? 0.981 17.337 12.486 1.00 1.00 29 ASN A CA 12
ATOM 6157 C C . ASN A 1 29 ? 1.752 17.551 13.782 1.00 1.00 29 ASN A C 12
ATOM 6158 O O . ASN A 1 29 ? 1.168 17.587 14.864 1.00 1.00 29 ASN A O 12
ATOM 6169 N N . GLY A 1 30 ? 3.069 17.692 13.665 1.00 1.00 30 GLY A N 12
ATOM 6170 C CA . GLY A 1 30 ? 3.922 17.904 14.824 1.00 1.00 30 GLY A CA 12
ATOM 6171 C C . GLY A 1 30 ? 4.529 16.590 15.293 1.00 1.00 30 GLY A C 12
ATOM 6172 O O . GLY A 1 30 ? 5.047 16.495 16.406 1.00 1.00 30 GLY A O 12
ATOM 6176 N N . ASN A 1 31 ? 4.465 15.577 14.436 1.00 1.00 31 ASN A N 12
ATOM 6177 C CA . ASN A 1 31 ? 5.010 14.265 14.755 1.00 1.00 31 ASN A CA 12
ATOM 6178 C C . ASN A 1 31 ? 6.181 13.952 13.835 1.00 1.00 31 ASN A C 12
ATOM 6179 O O . ASN A 1 31 ? 6.611 14.803 13.059 1.00 1.00 31 ASN A O 12
ATOM 6190 N N . THR A 1 32 ? 6.691 12.728 13.916 1.00 1.00 32 THR A N 12
ATOM 6191 C CA . THR A 1 32 ? 7.808 12.315 13.074 1.00 1.00 32 THR A CA 12
ATOM 6192 C C . THR A 1 32 ? 7.614 10.877 12.608 1.00 1.00 32 THR A C 12
ATOM 6193 O O . THR A 1 32 ? 7.446 9.968 13.421 1.00 1.00 32 THR A O 12
ATOM 6204 N N . VAL A 1 33 ? 7.645 10.677 11.296 1.00 1.00 33 VAL A N 12
ATOM 6205 C CA . VAL A 1 33 ? 7.480 9.350 10.718 1.00 1.00 33 VAL A CA 12
ATOM 6206 C C . VAL A 1 33 ? 8.732 8.974 9.944 1.00 1.00 33 VAL A C 12
ATOM 6207 O O . VAL A 1 33 ? 9.732 9.685 9.993 1.00 1.00 33 VAL A O 12
ATOM 6220 N N . LYS A 1 34 ? 8.679 7.860 9.231 1.00 1.00 34 LYS A N 12
ATOM 6221 C CA . LYS A 1 34 ? 9.818 7.407 8.449 1.00 1.00 34 LYS A CA 12
ATOM 6222 C C . LYS A 1 34 ? 9.468 7.398 6.967 1.00 1.00 34 LYS A C 12
ATOM 6223 O O . LYS A 1 34 ? 8.453 6.833 6.566 1.00 1.00 34 LYS A O 12
ATOM 6242 N N . ARG A 1 35 ? 10.315 8.027 6.159 1.00 1.00 35 ARG A N 12
ATOM 6243 C CA . ARG A 1 35 ? 10.100 8.088 4.718 1.00 1.00 35 ARG A CA 12
ATOM 6244 C C . ARG A 1 35 ? 11.227 7.362 3.995 1.00 1.00 35 ARG A C 12
ATOM 6245 O O . ARG A 1 35 ? 12.038 6.679 4.621 1.00 1.00 35 ARG A O 12
ATOM 6266 N N . CYS A 1 36 ? 11.273 7.502 2.676 1.00 1.00 36 CYS A N 12
ATOM 6267 C CA . CYS A 1 36 ? 12.299 6.849 1.874 1.00 1.00 36 CYS A CA 12
ATOM 6268 C C . CYS A 1 36 ? 13.282 7.871 1.318 1.00 1.00 36 CYS A C 12
ATOM 6269 O O . CYS A 1 36 ? 12.893 8.812 0.626 1.00 1.00 36 CYS A O 12
ATOM 6276 N N . ASP A 1 37 ? 14.559 7.675 1.625 1.00 1.00 37 ASP A N 12
ATOM 6277 C CA . ASP A 1 37 ? 15.611 8.570 1.161 1.00 1.00 37 ASP A CA 12
ATOM 6278 C C . ASP A 1 37 ? 15.394 8.930 -0.303 1.00 1.00 37 ASP A C 12
ATOM 6279 O O . ASP A 1 37 ? 15.382 10.137 -0.623 1.00 0.00 37 ASP A O 12
ATOM 6289 N N . SER A 1 1 ? 0.115 -4.858 -6.921 1.00 1.00 1 SER A N 13
ATOM 6290 C CA . SER A 1 1 ? 0.225 -3.623 -7.746 1.00 1.00 1 SER A CA 13
ATOM 6291 C C . SER A 1 1 ? 1.396 -2.777 -7.268 1.00 1.00 1 SER A C 13
ATOM 6292 O O . SER A 1 1 ? 2.252 -2.379 -8.058 1.00 1.00 1 SER A O 13
ATOM 6302 N N . PRO A 1 2 ? 1.444 -2.488 -5.960 1.00 1.00 2 PRO A N 13
ATOM 6303 C CA . PRO A 1 2 ? 2.514 -1.681 -5.362 1.00 1.00 2 PRO A CA 13
ATOM 6304 C C . PRO A 1 2 ? 3.796 -2.481 -5.160 1.00 1.00 2 PRO A C 13
ATOM 6305 O O . PRO A 1 2 ? 3.818 -3.697 -5.349 1.00 1.00 2 PRO A O 13
ATOM 6316 N N . THR A 1 3 ? 4.861 -1.788 -4.771 1.00 1.00 3 THR A N 13
ATOM 6317 C CA . THR A 1 3 ? 6.152 -2.425 -4.538 1.00 1.00 3 THR A CA 13
ATOM 6318 C C . THR A 1 3 ? 6.956 -1.622 -3.522 1.00 1.00 3 THR A C 13
ATOM 6319 O O . THR A 1 3 ? 6.386 -0.918 -2.688 1.00 1.00 3 THR A O 13
ATOM 6330 N N . CYS A 1 4 ? 8.280 -1.723 -3.594 1.00 1.00 4 CYS A N 13
ATOM 6331 C CA . CYS A 1 4 ? 9.150 -1.000 -2.679 1.00 1.00 4 CYS A CA 13
ATOM 6332 C C . CYS A 1 4 ? 8.678 0.439 -2.530 1.00 1.00 4 CYS A C 13
ATOM 6333 O O . CYS A 1 4 ? 8.089 1.006 -3.450 1.00 1.00 4 CYS A O 13
ATOM 6340 N N . ILE A 1 5 ? 8.939 1.028 -1.368 1.00 1.00 5 ILE A N 13
ATOM 6341 C CA . ILE A 1 5 ? 8.540 2.406 -1.101 1.00 1.00 5 ILE A CA 13
ATOM 6342 C C . ILE A 1 5 ? 9.525 3.365 -1.750 1.00 1.00 5 ILE A C 13
ATOM 6343 O O . ILE A 1 5 ? 10.653 3.512 -1.289 1.00 1.00 5 ILE A O 13
ATOM 6359 N N . PRO A 1 6 ? 9.107 4.042 -2.827 1.00 1.00 6 PRO A N 13
ATOM 6360 C CA . PRO A 1 6 ? 9.966 4.999 -3.538 1.00 1.00 6 PRO A CA 13
ATOM 6361 C C . PRO A 1 6 ? 10.251 6.243 -2.710 1.00 1.00 6 PRO A C 13
ATOM 6362 O O . PRO A 1 6 ? 9.530 6.549 -1.768 1.00 1.00 6 PRO A O 13
ATOM 6373 N N . SER A 1 7 ? 11.316 6.946 -3.072 1.00 1.00 7 SER A N 13
ATOM 6374 C CA . SER A 1 7 ? 11.718 8.164 -2.370 1.00 1.00 7 SER A CA 13
ATOM 6375 C C . SER A 1 7 ? 10.544 9.132 -2.242 1.00 1.00 7 SER A C 13
ATOM 6376 O O . SER A 1 7 ? 9.917 9.495 -3.237 1.00 1.00 7 SER A O 13
ATOM 6384 N N . GLY A 1 8 ? 10.260 9.556 -1.012 1.00 1.00 8 GLY A N 13
ATOM 6385 C CA . GLY A 1 8 ? 9.169 10.494 -0.752 1.00 1.00 8 GLY A CA 13
ATOM 6386 C C . GLY A 1 8 ? 7.992 9.804 -0.069 1.00 1.00 8 GLY A C 13
ATOM 6387 O O . GLY A 1 8 ? 7.209 10.441 0.634 1.00 1.00 8 GLY A O 13
ATOM 6391 N N . GLN A 1 9 ? 7.872 8.500 -0.286 1.00 1.00 9 GLN A N 13
ATOM 6392 C CA . GLN A 1 9 ? 6.790 7.715 0.301 1.00 1.00 9 GLN A CA 13
ATOM 6393 C C . GLN A 1 9 ? 7.204 7.170 1.662 1.00 1.00 9 GLN A C 13
ATOM 6394 O O . GLN A 1 9 ? 8.392 7.067 1.962 1.00 1.00 9 GLN A O 13
ATOM 6408 N N . PRO A 1 10 ? 6.222 6.819 2.504 1.00 1.00 10 PRO A N 13
ATOM 6409 C CA . PRO A 1 10 ? 6.480 6.284 3.848 1.00 1.00 10 PRO A CA 13
ATOM 6410 C C . PRO A 1 10 ? 6.899 4.816 3.820 1.00 1.00 10 PRO A C 13
ATOM 6411 O O . PRO A 1 10 ? 6.236 3.981 3.203 1.00 1.00 10 PRO A O 13
ATOM 6422 N N . CYS A 1 11 ? 8.005 4.511 4.494 1.00 1.00 11 CYS A N 13
ATOM 6423 C CA . CYS A 1 11 ? 8.523 3.148 4.555 1.00 1.00 11 CYS A CA 13
ATOM 6424 C C . CYS A 1 11 ? 8.559 2.658 5.998 1.00 1.00 11 CYS A C 13
ATOM 6425 O O . CYS A 1 11 ? 8.836 3.428 6.918 1.00 1.00 11 CYS A O 13
ATOM 6432 N N . PRO A 1 12 ? 8.284 1.362 6.213 1.00 1.00 12 PRO A N 13
ATOM 6433 C CA . PRO A 1 12 ? 8.289 0.761 7.553 1.00 1.00 12 PRO A CA 13
ATOM 6434 C C . PRO A 1 12 ? 9.705 0.483 8.046 1.00 1.00 12 PRO A C 13
ATOM 6435 O O . PRO A 1 12 ? 10.058 0.824 9.175 1.00 1.00 12 PRO A O 13
ATOM 6446 N N . TYR A 1 13 ? 10.514 -0.133 7.188 1.00 1.00 13 TYR A N 13
ATOM 6447 C CA . TYR A 1 13 ? 11.896 -0.453 7.530 1.00 1.00 13 TYR A CA 13
ATOM 6448 C C . TYR A 1 13 ? 12.823 -0.026 6.403 1.00 1.00 13 TYR A C 13
ATOM 6449 O O . TYR A 1 13 ? 12.385 0.176 5.270 1.00 1.00 13 TYR A O 13
ATOM 6467 N N . ASN A 1 14 ? 14.110 0.093 6.712 1.00 1.00 14 ASN A N 13
ATOM 6468 C CA . ASN A 1 14 ? 15.103 0.479 5.720 1.00 1.00 14 ASN A CA 13
ATOM 6469 C C . ASN A 1 14 ? 15.306 -0.647 4.708 1.00 1.00 14 ASN A C 13
ATOM 6470 O O . ASN A 1 14 ? 16.042 -0.492 3.735 1.00 1.00 14 ASN A O 13
ATOM 6481 N N . GLU A 1 15 ? 14.655 -1.785 4.949 1.00 1.00 15 GLU A N 13
ATOM 6482 C CA . GLU A 1 15 ? 14.766 -2.943 4.068 1.00 1.00 15 GLU A CA 13
ATOM 6483 C C . GLU A 1 15 ? 13.590 -3.005 3.098 1.00 1.00 15 GLU A C 13
ATOM 6484 O O . GLU A 1 15 ? 13.594 -3.800 2.158 1.00 1.00 15 GLU A O 13
ATOM 6496 N N . ASN A 1 16 ? 12.581 -2.173 3.333 1.00 1.00 16 ASN A N 13
ATOM 6497 C CA . ASN A 1 16 ? 11.397 -2.152 2.477 1.00 1.00 16 ASN A CA 13
ATOM 6498 C C . ASN A 1 16 ? 11.378 -0.903 1.606 1.00 1.00 16 ASN A C 13
ATOM 6499 O O . ASN A 1 16 ? 10.344 -0.550 1.037 1.00 1.00 16 ASN A O 13
ATOM 6510 N N . CYS A 1 17 ? 12.523 -0.237 1.498 1.00 1.00 17 CYS A N 13
ATOM 6511 C CA . CYS A 1 17 ? 12.625 0.972 0.687 1.00 1.00 17 CYS A CA 13
ATOM 6512 C C . CYS A 1 17 ? 13.191 0.644 -0.687 1.00 1.00 17 CYS A C 13
ATOM 6513 O O . CYS A 1 17 ? 14.013 -0.262 -0.830 1.00 1.00 17 CYS A O 13
ATOM 6520 N N . CYS A 1 18 ? 12.755 1.390 -1.697 1.00 1.00 18 CYS A N 13
ATOM 6521 C CA . CYS A 1 18 ? 13.228 1.180 -3.054 1.00 1.00 18 CYS A CA 13
ATOM 6522 C C . CYS A 1 18 ? 14.737 1.358 -3.098 1.00 1.00 18 CYS A C 13
ATOM 6523 O O . CYS A 1 18 ? 15.446 0.616 -3.778 1.00 1.00 18 CYS A O 13
ATOM 6530 N N . SER A 1 19 ? 15.218 2.346 -2.355 1.00 1.00 19 SER A N 13
ATOM 6531 C CA . SER A 1 19 ? 16.641 2.636 -2.281 1.00 1.00 19 SER A CA 13
ATOM 6532 C C . SER A 1 19 ? 17.274 1.883 -1.115 1.00 1.00 19 SER A C 13
ATOM 6533 O O . SER A 1 19 ? 18.497 1.845 -0.980 1.00 1.00 19 SER A O 13
ATOM 6541 N N . GLN A 1 20 ? 16.434 1.285 -0.272 1.00 1.00 20 GLN A N 13
ATOM 6542 C CA . GLN A 1 20 ? 16.907 0.533 0.886 1.00 1.00 20 GLN A CA 13
ATOM 6543 C C . GLN A 1 20 ? 17.359 1.478 1.995 1.00 1.00 20 GLN A C 13
ATOM 6544 O O . GLN A 1 20 ? 17.906 1.039 3.007 1.00 1.00 20 GLN A O 13
ATOM 6558 N N . SER A 1 21 ? 17.131 2.775 1.803 1.00 1.00 21 SER A N 13
ATOM 6559 C CA . SER A 1 21 ? 17.519 3.773 2.793 1.00 1.00 21 SER A CA 13
ATOM 6560 C C . SER A 1 21 ? 16.291 4.481 3.351 1.00 1.00 21 SER A C 13
ATOM 6561 O O . SER A 1 21 ? 15.694 5.318 2.681 1.00 1.00 21 SER A O 13
ATOM 6569 N N . CYS A 1 22 ? 15.919 4.147 4.584 1.00 1.00 22 CYS A N 13
ATOM 6570 C CA . CYS A 1 22 ? 14.763 4.764 5.228 1.00 1.00 22 CYS A CA 13
ATOM 6571 C C . CYS A 1 22 ? 15.217 5.855 6.189 1.00 1.00 22 CYS A C 13
ATOM 6572 O O . CYS A 1 22 ? 16.236 5.714 6.867 1.00 1.00 22 CYS A O 13
ATOM 6579 N N . THR A 1 23 ? 14.459 6.944 6.244 1.00 1.00 23 THR A N 13
ATOM 6580 C CA . THR A 1 23 ? 14.786 8.064 7.122 1.00 1.00 23 THR A CA 13
ATOM 6581 C C . THR A 1 23 ? 13.554 8.499 7.907 1.00 1.00 23 THR A C 13
ATOM 6582 O O . THR A 1 23 ? 12.460 7.981 7.698 1.00 1.00 23 THR A O 13
ATOM 6593 N N . PHE A 1 24 ? 13.742 9.454 8.812 1.00 1.00 24 PHE A N 13
ATOM 6594 C CA . PHE A 1 24 ? 12.647 9.964 9.632 1.00 1.00 24 PHE A CA 13
ATOM 6595 C C . PHE A 1 24 ? 12.447 11.453 9.374 1.00 1.00 24 PHE A C 13
ATOM 6596 O O . PHE A 1 24 ? 13.311 12.268 9.696 1.00 1.00 24 PHE A O 13
ATOM 6613 N N . LYS A 1 25 ? 11.303 11.806 8.796 1.00 1.00 25 LYS A N 13
ATOM 6614 C CA . LYS A 1 25 ? 10.990 13.200 8.500 1.00 1.00 25 LYS A CA 13
ATOM 6615 C C . LYS A 1 25 ? 9.950 13.723 9.481 1.00 1.00 25 LYS A C 13
ATOM 6616 O O . LYS A 1 25 ? 9.171 12.953 10.042 1.00 1.00 25 LYS A O 13
ATOM 6635 N N . GLU A 1 26 ? 9.946 15.035 9.694 1.00 1.00 26 GLU A N 13
ATOM 6636 C CA . GLU A 1 26 ? 9.007 15.658 10.614 1.00 1.00 26 GLU A CA 13
ATOM 6637 C C . GLU A 1 26 ? 7.824 16.252 9.860 1.00 1.00 26 GLU A C 13
ATOM 6638 O O . GLU A 1 26 ? 7.988 16.846 8.794 1.00 1.00 26 GLU A O 13
ATOM 6650 N N . ASN A 1 27 ? 6.632 16.089 10.423 1.00 1.00 27 ASN A N 13
ATOM 6651 C CA . ASN A 1 27 ? 5.412 16.608 9.816 1.00 1.00 27 ASN A CA 13
ATOM 6652 C C . ASN A 1 27 ? 5.016 17.922 10.472 1.00 1.00 27 ASN A C 13
ATOM 6653 O O . ASN A 1 27 ? 5.734 18.442 11.328 1.00 1.00 27 ASN A O 13
ATOM 6664 N N . GLU A 1 28 ? 3.866 18.452 10.072 1.00 1.00 28 GLU A N 13
ATOM 6665 C CA . GLU A 1 28 ? 3.366 19.702 10.622 1.00 1.00 28 GLU A CA 13
ATOM 6666 C C . GLU A 1 28 ? 2.492 19.423 11.837 1.00 1.00 28 GLU A C 13
ATOM 6667 O O . GLU A 1 28 ? 2.241 20.310 12.652 1.00 1.00 28 GLU A O 13
ATOM 6679 N N . ASN A 1 29 ? 2.033 18.180 11.954 1.00 1.00 29 ASN A N 13
ATOM 6680 C CA . ASN A 1 29 ? 1.189 17.775 13.071 1.00 1.00 29 ASN A CA 13
ATOM 6681 C C . ASN A 1 29 ? 1.992 17.772 14.365 1.00 1.00 29 ASN A C 13
ATOM 6682 O O . ASN A 1 29 ? 1.429 17.701 15.457 1.00 1.00 29 ASN A O 13
ATOM 6693 N N . GLY A 1 30 ? 3.313 17.851 14.235 1.00 1.00 30 GLY A N 13
ATOM 6694 C CA . GLY A 1 30 ? 4.196 17.858 15.391 1.00 1.00 30 GLY A CA 13
ATOM 6695 C C . GLY A 1 30 ? 4.698 16.454 15.694 1.00 1.00 30 GLY A C 13
ATOM 6696 O O . GLY A 1 30 ? 5.179 16.179 16.793 1.00 1.00 30 GLY A O 13
ATOM 6700 N N . ASN A 1 31 ? 4.586 15.568 14.710 1.00 1.00 31 ASN A N 13
ATOM 6701 C CA . ASN A 1 31 ? 5.029 14.190 14.865 1.00 1.00 31 ASN A CA 13
ATOM 6702 C C . ASN A 1 31 ? 6.167 13.899 13.899 1.00 1.00 31 ASN A C 13
ATOM 6703 O O . ASN A 1 31 ? 6.609 14.781 13.167 1.00 1.00 31 ASN A O 13
ATOM 6714 N N . THR A 1 32 ? 6.634 12.658 13.894 1.00 1.00 32 THR A N 13
ATOM 6715 C CA . THR A 1 32 ? 7.718 12.255 13.005 1.00 1.00 32 THR A CA 13
ATOM 6716 C C . THR A 1 32 ? 7.463 10.855 12.461 1.00 1.00 32 THR A C 13
ATOM 6717 O O . THR A 1 32 ?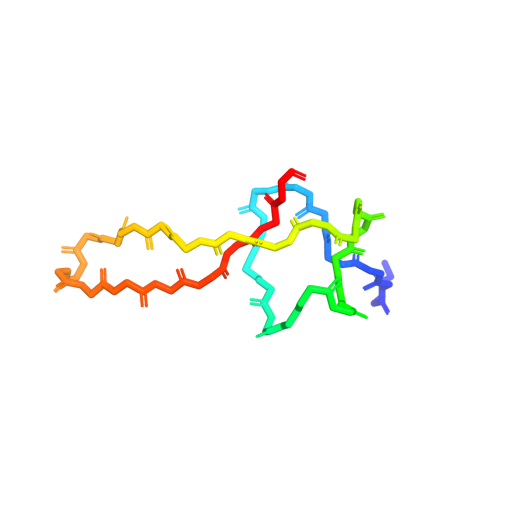 7.200 9.922 13.221 1.00 1.00 32 THR A O 13
ATOM 6728 N N . VAL A 1 33 ? 7.548 10.712 11.144 1.00 1.00 33 VAL A N 13
ATOM 6729 C CA . VAL A 1 33 ? 7.334 9.423 10.497 1.00 1.00 33 VAL A CA 13
ATOM 6730 C C . VAL A 1 33 ? 8.584 9.022 9.734 1.00 1.00 33 VAL A C 13
ATOM 6731 O O . VAL A 1 33 ? 9.573 9.748 9.728 1.00 1.00 33 VAL A O 13
ATOM 6744 N N . LYS A 1 34 ? 8.541 7.865 9.089 1.00 1.00 34 LYS A N 13
ATOM 6745 C CA . LYS A 1 34 ? 9.682 7.385 8.325 1.00 1.00 34 LYS A CA 13
ATOM 6746 C C . LYS A 1 34 ? 9.338 7.325 6.844 1.00 1.00 34 LYS A C 13
ATOM 6747 O O . LYS A 1 34 ? 8.372 6.674 6.448 1.00 1.00 34 LYS A O 13
ATOM 6766 N N . ARG A 1 35 ? 10.135 8.006 6.029 1.00 1.00 35 ARG A N 13
ATOM 6767 C CA . ARG A 1 35 ? 9.922 8.031 4.586 1.00 1.00 35 ARG A CA 13
ATOM 6768 C C . ARG A 1 35 ? 11.087 7.351 3.880 1.00 1.00 35 ARG A C 13
ATOM 6769 O O . ARG A 1 35 ? 11.933 6.730 4.521 1.00 1.00 35 ARG A O 13
ATOM 6790 N N . CYS A 1 36 ? 11.128 7.467 2.559 1.00 1.00 36 CYS A N 13
ATOM 6791 C CA . CYS A 1 36 ? 12.193 6.856 1.778 1.00 1.00 36 CYS A CA 13
ATOM 6792 C C . CYS A 1 36 ? 13.132 7.921 1.228 1.00 1.00 36 CYS A C 13
ATOM 6793 O O . CYS A 1 36 ? 12.700 8.993 0.804 1.00 1.00 36 CYS A O 13
ATOM 6800 N N . ASP A 1 37 ? 14.424 7.613 1.245 1.00 1.00 37 ASP A N 13
ATOM 6801 C CA . ASP A 1 37 ? 15.447 8.529 0.758 1.00 1.00 37 ASP A CA 13
ATOM 6802 C C . ASP A 1 37 ? 15.387 8.635 -0.760 1.00 1.00 37 ASP A C 13
ATOM 6803 O O . ASP A 1 37 ? 15.351 9.773 -1.275 1.00 0.00 37 ASP A O 13
ATOM 6813 N N . SER A 1 1 ? 9.044 -2.763 -10.776 1.00 1.00 1 SER A N 14
ATOM 6814 C CA . SER A 1 1 ? 8.221 -3.367 -9.690 1.00 1.00 1 SER A CA 14
ATOM 6815 C C . SER A 1 1 ? 7.856 -2.306 -8.661 1.00 1.00 1 SER A C 14
ATOM 6816 O O . SER A 1 1 ? 8.674 -1.934 -7.820 1.00 1.00 1 SER A O 14
ATOM 6826 N N . PRO A 1 2 ? 6.614 -1.802 -8.721 1.00 1.00 2 PRO A N 14
ATOM 6827 C CA . PRO A 1 2 ? 6.125 -0.773 -7.797 1.00 1.00 2 PRO A CA 14
ATOM 6828 C C . PRO A 1 2 ? 5.637 -1.364 -6.478 1.00 1.00 2 PRO A C 14
ATOM 6829 O O . PRO A 1 2 ? 4.507 -1.120 -6.058 1.00 1.00 2 PRO A O 14
ATOM 6840 N N . THR A 1 3 ? 6.498 -2.141 -5.826 1.00 1.00 3 THR A N 14
ATOM 6841 C CA . THR A 1 3 ? 6.153 -2.764 -4.552 1.00 1.00 3 THR A CA 14
ATOM 6842 C C . THR A 1 3 ? 6.851 -2.042 -3.407 1.00 1.00 3 THR A C 14
ATOM 6843 O O . THR A 1 3 ? 6.226 -1.690 -2.406 1.00 1.00 3 THR A O 14
ATOM 6854 N N . CYS A 1 4 ? 8.150 -1.824 -3.565 1.00 1.00 4 CYS A N 14
ATOM 6855 C CA . CYS A 1 4 ? 8.944 -1.140 -2.554 1.00 1.00 4 CYS A CA 14
ATOM 6856 C C . CYS A 1 4 ? 8.513 0.315 -2.441 1.00 1.00 4 CYS A C 14
ATOM 6857 O O . CYS A 1 4 ? 7.914 0.866 -3.365 1.00 1.00 4 CYS A O 14
ATOM 6864 N N . ILE A 1 5 ? 8.820 0.933 -1.307 1.00 1.00 5 ILE A N 14
ATOM 6865 C CA . ILE A 1 5 ? 8.464 2.329 -1.074 1.00 1.00 5 ILE A CA 14
ATOM 6866 C C . ILE A 1 5 ? 9.458 3.245 -1.770 1.00 1.00 5 ILE A C 14
ATOM 6867 O O . ILE A 1 5 ? 10.595 3.385 -1.330 1.00 1.00 5 ILE A O 14
ATOM 6883 N N . PRO A 1 6 ? 9.036 3.897 -2.861 1.00 1.00 6 PRO A N 14
ATOM 6884 C CA . PRO A 1 6 ? 9.903 4.815 -3.614 1.00 1.00 6 PRO A CA 14
ATOM 6885 C C . PRO A 1 6 ? 10.221 6.076 -2.823 1.00 1.00 6 PRO A C 14
ATOM 6886 O O . PRO A 1 6 ? 9.534 6.401 -1.862 1.00 1.00 6 PRO A O 14
ATOM 6897 N N . SER A 1 7 ? 11.275 6.772 -3.232 1.00 1.00 7 SER A N 14
ATOM 6898 C CA . SER A 1 7 ? 11.701 8.001 -2.563 1.00 1.00 7 SER A CA 14
ATOM 6899 C C . SER A 1 7 ? 10.533 8.974 -2.419 1.00 1.00 7 SER A C 14
ATOM 6900 O O . SER A 1 7 ? 9.834 9.268 -3.389 1.00 1.00 7 SER A O 14
ATOM 6908 N N . GLY A 1 8 ? 10.333 9.480 -1.203 1.00 1.00 8 GLY A N 14
ATOM 6909 C CA . GLY A 1 8 ? 9.256 10.433 -0.932 1.00 1.00 8 GLY A CA 14
ATOM 6910 C C . GLY A 1 8 ? 8.060 9.750 -0.276 1.00 1.00 8 GLY A C 14
ATOM 6911 O O . GLY A 1 8 ? 7.242 10.400 0.374 1.00 1.00 8 GLY A O 14
ATOM 6915 N N . GLN A 1 9 ? 7.964 8.439 -0.451 1.00 1.00 9 GLN A N 14
ATOM 6916 C CA . GLN A 1 9 ? 6.867 7.660 0.119 1.00 1.00 9 GLN A CA 14
ATOM 6917 C C . GLN A 1 9 ? 7.234 7.168 1.513 1.00 1.00 9 GLN A C 14
ATOM 6918 O O . GLN A 1 9 ? 8.408 7.071 1.856 1.00 1.00 9 GLN A O 14
ATOM 6932 N N . PRO A 1 10 ? 6.224 6.853 2.337 1.00 1.00 10 PRO A N 14
ATOM 6933 C CA . PRO A 1 10 ? 6.439 6.371 3.709 1.00 1.00 10 PRO A CA 14
ATOM 6934 C C . PRO A 1 10 ? 6.858 4.903 3.751 1.00 1.00 10 PRO A C 14
ATOM 6935 O O . PRO A 1 10 ? 6.206 4.043 3.158 1.00 1.00 10 PRO A O 14
ATOM 6946 N N . CYS A 1 11 ? 7.950 4.627 4.458 1.00 1.00 11 CYS A N 14
ATOM 6947 C CA . CYS A 1 11 ? 8.464 3.265 4.587 1.00 1.00 11 CYS A CA 14
ATOM 6948 C C . CYS A 1 11 ? 8.471 2.839 6.051 1.00 1.00 11 CYS A C 14
ATOM 6949 O O . CYS A 1 11 ? 8.746 3.645 6.939 1.00 1.00 11 CYS A O 14
ATOM 6956 N N . PRO A 1 12 ? 8.169 1.560 6.318 1.00 1.00 12 PRO A N 14
ATOM 6957 C CA . PRO A 1 12 ? 8.141 1.019 7.684 1.00 1.00 12 PRO A CA 14
ATOM 6958 C C . PRO A 1 12 ? 9.543 0.746 8.219 1.00 1.00 12 PRO A C 14
ATOM 6959 O O . PRO A 1 12 ? 9.835 1.007 9.386 1.00 1.00 12 PRO A O 14
ATOM 6970 N N . TYR A 1 13 ? 10.408 0.223 7.355 1.00 1.00 13 TYR A N 14
ATOM 6971 C CA . TYR A 1 13 ? 11.784 -0.083 7.733 1.00 1.00 13 TYR A CA 14
ATOM 6972 C C . TYR A 1 13 ? 12.721 0.186 6.565 1.00 1.00 13 TYR A C 14
ATOM 6973 O O . TYR A 1 13 ? 12.284 0.281 5.418 1.00 1.00 13 TYR A O 14
ATOM 6991 N N . ASN A 1 14 ? 14.011 0.292 6.859 1.00 1.00 14 ASN A N 14
ATOM 6992 C CA . ASN A 1 14 ? 15.011 0.534 5.829 1.00 1.00 14 ASN A CA 14
ATOM 6993 C C . ASN A 1 14 ? 15.143 -0.690 4.928 1.00 1.00 14 ASN A C 14
ATOM 6994 O O . ASN A 1 14 ? 15.832 -0.651 3.908 1.00 1.00 14 ASN A O 14
ATOM 7005 N N . GLU A 1 15 ? 14.482 -1.780 5.315 1.00 1.00 15 GLU A N 14
ATOM 7006 C CA . GLU A 1 15 ? 14.526 -3.023 4.553 1.00 1.00 15 GLU A CA 14
ATOM 7007 C C . GLU A 1 15 ? 13.341 -3.116 3.599 1.00 1.00 15 GLU A C 14
ATOM 7008 O O . GLU A 1 15 ? 13.120 -4.153 2.974 1.00 1.00 15 GLU A O 14
ATOM 7020 N N . ASN A 1 16 ? 12.577 -2.035 3.491 1.00 1.00 16 ASN A N 14
ATOM 7021 C CA . ASN A 1 16 ? 11.413 -2.012 2.612 1.00 1.00 16 ASN A CA 14
ATOM 7022 C C . ASN A 1 16 ? 11.455 -0.799 1.691 1.00 1.00 16 ASN A C 14
ATOM 7023 O O . ASN A 1 16 ? 10.474 -0.491 1.013 1.00 1.00 16 ASN A O 14
ATOM 7034 N N . CYS A 1 17 ? 12.593 -0.113 1.666 1.00 1.00 17 CYS A N 14
ATOM 7035 C CA . CYS A 1 17 ? 12.755 1.066 0.820 1.00 1.00 17 CYS A CA 14
ATOM 7036 C C . CYS A 1 17 ? 13.260 0.662 -0.557 1.00 1.00 17 CYS A C 14
ATOM 7037 O O . CYS A 1 17 ? 14.063 -0.262 -0.688 1.00 1.00 17 CYS A O 14
ATOM 7044 N N . CYS A 1 18 ? 12.797 1.367 -1.584 1.00 1.00 18 CYS A N 14
ATOM 7045 C CA . CYS A 1 18 ? 13.217 1.086 -2.947 1.00 1.00 18 CYS A CA 14
ATOM 7046 C C . CYS A 1 18 ? 14.718 1.299 -3.060 1.00 1.00 18 CYS A C 14
ATOM 7047 O O . CYS A 1 18 ? 15.419 0.555 -3.746 1.00 1.00 18 CYS A O 14
ATOM 7054 N N . SER A 1 19 ? 15.201 2.322 -2.366 1.00 1.00 19 SER A N 14
ATOM 7055 C CA . SER A 1 19 ? 16.615 2.657 -2.354 1.00 1.00 19 SER A CA 14
ATOM 7056 C C . SER A 1 19 ? 17.321 1.950 -1.200 1.00 1.00 19 SER A C 14
ATOM 7057 O O . SER A 1 19 ? 18.545 2.003 -1.086 1.00 1.00 19 SER A O 14
ATOM 7065 N N . GLN A 1 20 ? 16.540 1.295 -0.342 1.00 1.00 20 GLN A N 14
ATOM 7066 C CA . GLN A 1 20 ? 17.085 0.582 0.809 1.00 1.00 20 GLN A CA 14
ATOM 7067 C C . GLN A 1 20 ? 17.496 1.562 1.903 1.00 1.00 20 GLN A C 14
ATOM 7068 O O . GLN A 1 20 ? 18.106 1.171 2.897 1.00 1.00 20 GLN A O 14
ATOM 7082 N N . SER A 1 21 ? 17.163 2.838 1.716 1.00 1.00 21 SER A N 14
ATOM 7083 C CA . SER A 1 21 ? 17.510 3.864 2.694 1.00 1.00 21 SER A CA 14
ATOM 7084 C C . SER A 1 21 ? 16.258 4.551 3.232 1.00 1.00 21 SER A C 14
ATOM 7085 O O . SER A 1 21 ? 15.628 5.345 2.536 1.00 1.00 21 SER A O 14
ATOM 7093 N N . CYS A 1 22 ? 15.911 4.253 4.482 1.00 1.00 22 CYS A N 14
ATOM 7094 C CA . CYS A 1 22 ? 14.743 4.854 5.123 1.00 1.00 22 CYS A CA 14
ATOM 7095 C C . CYS A 1 22 ? 15.184 5.977 6.054 1.00 1.00 22 CYS A C 14
ATOM 7096 O O . CYS A 1 22 ? 16.259 5.912 6.651 1.00 1.00 22 CYS A O 14
ATOM 7103 N N . THR A 1 23 ? 14.354 7.007 6.176 1.00 1.00 23 THR A N 14
ATOM 7104 C CA . THR A 1 23 ? 14.666 8.144 7.036 1.00 1.00 23 THR A CA 14
ATOM 7105 C C . THR A 1 23 ? 13.439 8.549 7.846 1.00 1.00 23 THR A C 14
ATOM 7106 O O . THR A 1 23 ? 12.363 7.975 7.685 1.00 1.00 23 THR A O 14
ATOM 7117 N N . PHE A 1 24 ? 13.606 9.534 8.721 1.00 1.00 24 PHE A N 14
ATOM 7118 C CA . PHE A 1 24 ? 12.514 10.014 9.560 1.00 1.00 24 PHE A CA 14
ATOM 7119 C C . PHE A 1 24 ? 12.303 11.510 9.352 1.00 1.00 24 PHE A C 14
ATOM 7120 O O . PHE A 1 24 ? 13.174 12.319 9.670 1.00 1.00 24 PHE A O 14
ATOM 7137 N N . LYS A 1 25 ? 11.139 11.874 8.821 1.00 1.00 25 LYS A N 14
ATOM 7138 C CA . LYS A 1 25 ? 10.813 13.276 8.578 1.00 1.00 25 LYS A CA 14
ATOM 7139 C C . LYS A 1 25 ? 9.723 13.733 9.540 1.00 1.00 25 LYS A C 14
ATOM 7140 O O . LYS A 1 25 ? 8.890 12.936 9.968 1.00 1.00 25 LYS A O 14
ATOM 7159 N N . GLU A 1 26 ? 9.740 15.015 9.889 1.00 1.00 26 GLU A N 14
ATOM 7160 C CA . GLU A 1 26 ? 8.759 15.567 10.813 1.00 1.00 26 GLU A CA 14
ATOM 7161 C C . GLU A 1 26 ? 7.607 16.224 10.063 1.00 1.00 26 GLU A C 14
ATOM 7162 O O . GLU A 1 26 ? 7.804 16.846 9.019 1.00 1.00 26 GLU A O 14
ATOM 7174 N N . ASN A 1 27 ? 6.403 16.081 10.607 1.00 1.00 27 ASN A N 14
ATOM 7175 C CA . ASN A 1 27 ? 5.205 16.657 10.008 1.00 1.00 27 ASN A CA 14
ATOM 7176 C C . ASN A 1 27 ? 4.818 17.937 10.735 1.00 1.00 27 ASN A C 14
ATOM 7177 O O . ASN A 1 27 ? 5.550 18.418 11.600 1.00 1.00 27 ASN A O 14
ATOM 7188 N N . GLU A 1 28 ? 3.660 18.480 10.381 1.00 1.00 28 GLU A N 14
ATOM 7189 C CA . GLU A 1 28 ? 3.165 19.699 10.999 1.00 1.00 28 GLU A CA 14
ATOM 7190 C C . GLU A 1 28 ? 2.302 19.362 12.208 1.00 1.00 28 GLU A C 14
ATOM 7191 O O . GLU A 1 28 ? 2.116 20.190 13.101 1.00 1.00 28 GLU A O 14
ATOM 7203 N N . ASN A 1 29 ? 1.778 18.141 12.230 1.00 1.00 29 ASN A N 14
ATOM 7204 C CA . ASN A 1 29 ? 0.933 17.688 13.330 1.00 1.00 29 ASN A CA 14
ATOM 7205 C C . ASN A 1 29 ? 1.727 17.667 14.628 1.00 1.00 29 ASN A C 14
ATOM 7206 O O . ASN A 1 29 ? 1.155 17.652 15.718 1.00 1.00 29 ASN A O 14
ATOM 7217 N N . GLY A 1 30 ? 3.050 17.667 14.503 1.00 1.00 30 GLY A N 14
ATOM 7218 C CA . GLY A 1 30 ? 3.927 17.650 15.663 1.00 1.00 30 GLY A CA 14
ATOM 7219 C C . GLY A 1 30 ? 4.454 16.248 15.926 1.00 1.00 30 GLY A C 14
ATOM 7220 O O . GLY A 1 30 ? 4.937 15.950 17.019 1.00 1.00 30 GLY A O 14
ATOM 7224 N N . ASN A 1 31 ? 4.365 15.388 14.916 1.00 1.00 31 ASN A N 14
ATOM 7225 C CA . ASN A 1 31 ? 4.838 14.016 15.033 1.00 1.00 31 ASN A CA 14
ATOM 7226 C C . ASN A 1 31 ? 5.916 13.753 13.995 1.00 1.00 31 ASN A C 14
ATOM 7227 O O . ASN A 1 31 ? 6.311 14.657 13.265 1.00 1.00 31 ASN A O 14
ATOM 7238 N N . THR A 1 32 ? 6.394 12.517 13.930 1.00 1.00 32 THR A N 14
ATOM 7239 C CA . THR A 1 32 ? 7.430 12.158 12.968 1.00 1.00 32 THR A CA 14
ATOM 7240 C C . THR A 1 32 ? 7.185 10.769 12.391 1.00 1.00 32 THR A C 14
ATOM 7241 O O . THR A 1 32 ? 6.894 9.823 13.123 1.00 1.00 32 THR A O 14
ATOM 7252 N N . VAL A 1 33 ? 7.322 10.652 11.075 1.00 1.00 33 VAL A N 14
ATOM 7253 C CA . VAL A 1 33 ? 7.137 9.379 10.387 1.00 1.00 33 VAL A CA 14
ATOM 7254 C C . VAL A 1 33 ? 8.405 9.027 9.624 1.00 1.00 33 VAL A C 14
ATOM 7255 O O . VAL A 1 33 ? 9.383 9.769 9.664 1.00 1.00 33 VAL A O 14
ATOM 7268 N N . LYS A 1 34 ? 8.392 7.897 8.932 1.00 1.00 34 LYS A N 14
ATOM 7269 C CA . LYS A 1 34 ? 9.553 7.462 8.166 1.00 1.00 34 LYS A CA 14
ATOM 7270 C C . LYS A 1 34 ? 9.221 7.421 6.678 1.00 1.00 34 LYS A C 14
ATOM 7271 O O . LYS A 1 34 ? 8.175 6.909 6.281 1.00 1.00 34 LYS A O 14
ATOM 7290 N N . ARG A 1 35 ? 10.118 7.959 5.859 1.00 1.00 35 ARG A N 14
ATOM 7291 C CA . ARG A 1 35 ? 9.926 7.981 4.414 1.00 1.00 35 ARG A CA 14
ATOM 7292 C C . ARG A 1 35 ? 11.089 7.279 3.722 1.00 1.00 35 ARG A C 14
ATOM 7293 O O . ARG A 1 35 ? 11.913 6.638 4.374 1.00 1.00 35 ARG A O 14
ATOM 7314 N N . CYS A 1 36 ? 11.150 7.395 2.400 1.00 1.00 36 CYS A N 14
ATOM 7315 C CA . CYS A 1 36 ? 12.214 6.766 1.627 1.00 1.00 36 CYS A CA 14
ATOM 7316 C C . CYS A 1 36 ? 13.149 7.823 1.057 1.00 1.00 36 CYS A C 14
ATOM 7317 O O . CYS A 1 36 ? 12.736 8.950 0.781 1.00 1.00 36 CYS A O 14
ATOM 7324 N N . ASP A 1 37 ? 14.414 7.452 0.887 1.00 1.00 37 ASP A N 14
ATOM 7325 C CA . ASP A 1 37 ? 15.421 8.364 0.354 1.00 1.00 37 ASP A CA 14
ATOM 7326 C C . ASP A 1 37 ? 15.358 8.396 -1.166 1.00 1.00 37 ASP A C 14
ATOM 7327 O O . ASP A 1 37 ? 15.148 7.326 -1.775 1.00 0.00 37 ASP A O 14
ATOM 7337 N N . SER A 1 1 ? 1.199 -0.344 0.087 1.00 1.00 1 SER A N 15
ATOM 7338 C CA . SER A 1 1 ? 1.820 -0.016 -1.228 1.00 1.00 1 SER A CA 15
ATOM 7339 C C . SER A 1 1 ? 1.875 -1.259 -2.105 1.00 1.00 1 SER A C 15
ATOM 7340 O O . SER A 1 1 ? 1.835 -2.385 -1.609 1.00 1.00 1 SER A O 15
ATOM 7350 N N . PRO A 1 2 ? 1.974 -1.065 -3.428 1.00 1.00 2 PRO A N 15
ATOM 7351 C CA . PRO A 1 2 ? 2.040 -2.172 -4.391 1.00 1.00 2 PRO A CA 15
ATOM 7352 C C . PRO A 1 2 ? 3.427 -2.803 -4.433 1.00 1.00 2 PRO A C 15
ATOM 7353 O O . PRO A 1 2 ? 3.567 -4.008 -4.641 1.00 1.00 2 PRO A O 15
ATOM 7364 N N . THR A 1 3 ? 4.446 -1.977 -4.230 1.00 1.00 3 THR A N 15
ATOM 7365 C CA . THR A 1 3 ? 5.828 -2.441 -4.238 1.00 1.00 3 THR A CA 15
ATOM 7366 C C . THR A 1 3 ? 6.626 -1.713 -3.161 1.00 1.00 3 THR A C 15
ATOM 7367 O O . THR A 1 3 ? 6.063 -1.257 -2.165 1.00 1.00 3 THR A O 15
ATOM 7378 N N . CYS A 1 4 ? 7.934 -1.603 -3.361 1.00 1.00 4 CYS A N 15
ATOM 7379 C CA . CYS A 1 4 ? 8.797 -0.927 -2.402 1.00 1.00 4 CYS A CA 15
ATOM 7380 C C . CYS A 1 4 ? 8.386 0.534 -2.261 1.00 1.00 4 CYS A C 15
ATOM 7381 O O . CYS A 1 4 ? 7.743 1.095 -3.148 1.00 1.00 4 CYS A O 15
ATOM 7388 N N . ILE A 1 5 ? 8.763 1.145 -1.142 1.00 1.00 5 ILE A N 15
ATOM 7389 C CA . ILE A 1 5 ? 8.434 2.544 -0.886 1.00 1.00 5 ILE A CA 15
ATOM 7390 C C . ILE A 1 5 ? 9.391 3.450 -1.646 1.00 1.00 5 ILE A C 15
ATOM 7391 O O . ILE A 1 5 ? 10.566 3.553 -1.300 1.00 1.00 5 ILE A O 15
ATOM 7407 N N . PRO A 1 6 ? 8.897 4.124 -2.692 1.00 1.00 6 PRO A N 15
ATOM 7408 C CA . PRO A 1 6 ? 9.720 5.027 -3.509 1.00 1.00 6 PRO A CA 15
ATOM 7409 C C . PRO A 1 6 ? 10.134 6.283 -2.758 1.00 1.00 6 PRO A C 15
ATOM 7410 O O . PRO A 1 6 ? 9.495 6.686 -1.787 1.00 1.00 6 PRO A O 15
ATOM 7421 N N . SER A 1 7 ? 11.215 6.894 -3.224 1.00 1.00 7 SER A N 15
ATOM 7422 C CA . SER A 1 7 ? 11.742 8.110 -2.615 1.00 1.00 7 SER A CA 15
ATOM 7423 C C . SER A 1 7 ? 10.641 9.153 -2.460 1.00 1.00 7 SER A C 15
ATOM 7424 O O . SER A 1 7 ? 9.983 9.522 -3.432 1.00 1.00 7 SER A O 15
ATOM 7432 N N . GLY A 1 8 ? 10.449 9.626 -1.232 1.00 1.00 8 GLY A N 15
ATOM 7433 C CA . GLY A 1 8 ? 9.430 10.631 -0.947 1.00 1.00 8 GLY A CA 15
ATOM 7434 C C . GLY A 1 8 ? 8.174 9.989 -0.368 1.00 1.00 8 GLY A C 15
ATOM 7435 O O . GLY A 1 8 ? 7.165 10.662 -0.159 1.00 1.00 8 GLY A O 15
ATOM 7439 N N . GLN A 1 9 ? 8.240 8.687 -0.108 1.00 1.00 9 GLN A N 15
ATOM 7440 C CA . GLN A 1 9 ? 7.104 7.959 0.448 1.00 1.00 9 GLN A CA 15
ATOM 7441 C C . GLN A 1 9 ? 7.449 7.418 1.830 1.00 1.00 9 GLN A C 15
ATOM 7442 O O . GLN A 1 9 ? 8.619 7.265 2.171 1.00 1.00 9 GLN A O 15
ATOM 7456 N N . PRO A 1 10 ? 6.426 7.126 2.647 1.00 1.00 10 PRO A N 15
ATOM 7457 C CA . PRO A 1 10 ? 6.620 6.603 4.006 1.00 1.00 10 PRO A CA 15
ATOM 7458 C C . PRO A 1 10 ? 6.966 5.116 4.014 1.00 1.00 10 PRO A C 15
ATOM 7459 O O . PRO A 1 10 ? 6.239 4.295 3.455 1.00 1.00 10 PRO A O 15
ATOM 7470 N N . CYS A 1 11 ? 8.082 4.779 4.657 1.00 1.00 11 CYS A N 15
ATOM 7471 C CA . CYS A 1 11 ? 8.535 3.394 4.748 1.00 1.00 11 CYS A CA 15
ATOM 7472 C C . CYS A 1 11 ? 8.580 2.947 6.205 1.00 1.00 11 CYS A C 15
ATOM 7473 O O . CYS A 1 11 ? 8.895 3.735 7.096 1.00 1.00 11 CYS A O 15
ATOM 7480 N N . PRO A 1 12 ? 8.266 1.668 6.462 1.00 1.00 12 PRO A N 15
ATOM 7481 C CA . PRO A 1 12 ? 8.273 1.107 7.820 1.00 1.00 12 PRO A CA 15
ATOM 7482 C C . PRO A 1 12 ? 9.687 0.800 8.304 1.00 1.00 12 PRO A C 15
ATOM 7483 O O . PRO A 1 12 ? 10.015 1.016 9.471 1.00 1.00 12 PRO A O 15
ATOM 7494 N N . TYR A 1 13 ? 10.522 0.301 7.398 1.00 1.00 13 TYR A N 15
ATOM 7495 C CA . TYR A 1 13 ? 11.906 -0.033 7.724 1.00 1.00 13 TYR A CA 15
ATOM 7496 C C . TYR A 1 13 ? 12.802 0.208 6.518 1.00 1.00 13 TYR A C 15
ATOM 7497 O O . TYR A 1 13 ? 12.324 0.303 5.388 1.00 1.00 13 TYR A O 15
ATOM 7515 N N . ASN A 1 14 ? 14.105 0.287 6.762 1.00 1.00 14 ASN A N 15
ATOM 7516 C CA . ASN A 1 14 ? 15.069 0.499 5.692 1.00 1.00 14 ASN A CA 15
ATOM 7517 C C . ASN A 1 14 ? 15.127 -0.735 4.794 1.00 1.00 14 ASN A C 15
ATOM 7518 O O . ASN A 1 14 ? 15.740 -0.710 3.727 1.00 1.00 14 ASN A O 15
ATOM 7529 N N . GLU A 1 15 ? 14.488 -1.815 5.242 1.00 1.00 15 GLU A N 15
ATOM 7530 C CA . GLU A 1 15 ? 14.468 -3.068 4.492 1.00 1.00 15 GLU A CA 15
ATOM 7531 C C . GLU A 1 15 ? 13.240 -3.147 3.595 1.00 1.00 15 GLU A C 15
ATOM 7532 O O . GLU A 1 15 ? 12.914 -4.213 3.072 1.00 1.00 15 GLU A O 15
ATOM 7544 N N . ASN A 1 16 ? 12.557 -2.022 3.421 1.00 1.00 16 ASN A N 15
ATOM 7545 C CA . ASN A 1 16 ? 11.360 -1.985 2.585 1.00 1.00 16 ASN A CA 15
ATOM 7546 C C . ASN A 1 16 ? 11.347 -0.737 1.711 1.00 1.00 16 ASN A C 15
ATOM 7547 O O . ASN A 1 16 ? 10.290 -0.307 1.248 1.00 1.00 16 ASN A O 15
ATOM 7558 N N . CYS A 1 17 ? 12.521 -0.159 1.484 1.00 1.00 17 CYS A N 15
ATOM 7559 C CA . CYS A 1 17 ? 12.631 1.039 0.658 1.00 1.00 17 CYS A CA 15
ATOM 7560 C C . CYS A 1 17 ? 13.141 0.688 -0.731 1.00 1.00 17 CYS A C 15
ATOM 7561 O O . CYS A 1 17 ? 13.982 -0.197 -0.889 1.00 1.00 17 CYS A O 15
ATOM 7568 N N . CYS A 1 18 ? 12.635 1.394 -1.736 1.00 1.00 18 CYS A N 15
ATOM 7569 C CA . CYS A 1 18 ? 13.051 1.168 -3.110 1.00 1.00 18 CYS A CA 15
ATOM 7570 C C . CYS A 1 18 ? 14.545 1.414 -3.230 1.00 1.00 18 CYS A C 15
ATOM 7571 O O . CYS A 1 18 ? 15.258 0.691 -3.926 1.00 1.00 18 CYS A O 15
ATOM 7578 N N . SER A 1 19 ? 15.009 2.443 -2.533 1.00 1.00 19 SER A N 15
ATOM 7579 C CA . SER A 1 19 ? 16.416 2.811 -2.527 1.00 1.00 19 SER A CA 15
ATOM 7580 C C . SER A 1 19 ? 17.154 2.078 -1.412 1.00 1.00 19 SER A C 15
ATOM 7581 O O . SER A 1 19 ? 18.378 2.159 -1.310 1.00 1.00 19 SER A O 15
ATOM 7589 N N . GLN A 1 20 ? 16.399 1.368 -0.573 1.00 1.00 20 GLN A N 15
ATOM 7590 C CA . GLN A 1 20 ? 16.969 0.621 0.545 1.00 1.00 20 GLN A CA 15
ATOM 7591 C C . GLN A 1 20 ? 17.383 1.563 1.670 1.00 1.00 20 GLN A C 15
ATOM 7592 O O . GLN A 1 20 ? 17.987 1.135 2.653 1.00 1.00 20 GLN A O 15
ATOM 7606 N N . SER A 1 21 ? 17.060 2.846 1.527 1.00 1.00 21 SER A N 15
ATOM 7607 C CA . SER A 1 21 ? 17.410 3.835 2.540 1.00 1.00 21 SER A CA 15
ATOM 7608 C C . SER A 1 21 ? 16.156 4.462 3.146 1.00 1.00 21 SER A C 15
ATOM 7609 O O . SER A 1 21 ? 15.370 5.099 2.446 1.00 1.00 21 SER A O 15
ATOM 7617 N N . CYS A 1 22 ? 15.984 4.282 4.454 1.00 1.00 22 CYS A N 15
ATOM 7618 C CA . CYS A 1 22 ? 14.836 4.833 5.166 1.00 1.00 22 CYS A CA 15
ATOM 7619 C C . CYS A 1 22 ? 15.307 5.875 6.176 1.00 1.00 22 CYS A C 15
ATOM 7620 O O . CYS A 1 22 ? 16.323 5.688 6.845 1.00 1.00 22 CYS A O 15
ATOM 7627 N N . THR A 1 23 ? 14.570 6.975 6.278 1.00 1.00 23 THR A N 15
ATOM 7628 C CA . THR A 1 23 ? 14.919 8.049 7.204 1.00 1.00 23 THR A CA 15
ATOM 7629 C C . THR A 1 23 ? 13.708 8.445 8.039 1.00 1.00 23 THR A C 15
ATOM 7630 O O . THR A 1 23 ? 12.616 7.914 7.852 1.00 1.00 23 THR A O 15
ATOM 7641 N N . PHE A 1 24 ? 13.905 9.382 8.961 1.00 1.00 24 PHE A N 15
ATOM 7642 C CA . PHE A 1 24 ? 12.826 9.855 9.822 1.00 1.00 24 PHE A CA 15
ATOM 7643 C C . PHE A 1 24 ? 12.685 11.366 9.696 1.00 1.00 24 PHE A C 15
ATOM 7644 O O . PHE A 1 24 ? 13.578 12.117 10.091 1.00 1.00 24 PHE A O 15
ATOM 7661 N N . LYS A 1 25 ? 11.562 11.811 9.142 1.00 1.00 25 LYS A N 15
ATOM 7662 C CA . LYS A 1 25 ? 11.309 13.237 8.964 1.00 1.00 25 LYS A CA 15
ATOM 7663 C C . LYS A 1 25 ? 10.077 13.650 9.755 1.00 1.00 25 LYS A C 15
ATOM 7664 O O . LYS A 1 25 ? 9.224 12.822 10.064 1.00 1.00 25 LYS A O 15
ATOM 7683 N N . GLU A 1 26 ? 9.990 14.932 10.092 1.00 1.00 26 GLU A N 15
ATOM 7684 C CA . GLU A 1 26 ? 8.865 15.442 10.859 1.00 1.00 26 GLU A CA 15
ATOM 7685 C C . GLU A 1 26 ? 7.741 15.897 9.937 1.00 1.00 26 GLU A C 15
ATOM 7686 O O . GLU A 1 26 ? 7.979 16.295 8.797 1.00 1.00 26 GLU A O 15
ATOM 7698 N N . ASN A 1 27 ? 6.513 15.834 10.443 1.00 1.00 27 ASN A N 15
ATOM 7699 C CA . ASN A 1 27 ? 5.339 16.236 9.680 1.00 1.00 27 ASN A CA 15
ATOM 7700 C C . ASN A 1 27 ? 4.814 17.572 10.183 1.00 1.00 27 ASN A C 15
ATOM 7701 O O . ASN A 1 27 ? 5.467 18.251 10.976 1.00 1.00 27 ASN A O 15
ATOM 7712 N N . GLU A 1 28 ? 3.627 17.940 9.720 1.00 1.00 28 GLU A N 15
ATOM 7713 C CA . GLU A 1 28 ? 2.997 19.189 10.117 1.00 1.00 28 GLU A CA 15
ATOM 7714 C C . GLU A 1 28 ? 2.114 18.970 11.336 1.00 1.00 28 GLU A C 15
ATOM 7715 O O . GLU A 1 28 ? 2.071 19.799 12.245 1.00 1.00 28 GLU A O 15
ATOM 7727 N N . ASN A 1 29 ? 1.407 17.845 11.346 1.00 1.00 29 ASN A N 15
ATOM 7728 C CA . ASN A 1 29 ? 0.518 17.507 12.453 1.00 1.00 29 ASN A CA 15
ATOM 7729 C C . ASN A 1 29 ? 1.204 17.793 13.781 1.00 1.00 29 ASN A C 15
ATOM 7730 O O . ASN A 1 29 ? 0.686 18.540 14.611 1.00 1.00 29 ASN A O 15
ATOM 7741 N N . GLY A 1 30 ? 2.373 17.193 13.976 1.00 1.00 30 GLY A N 15
ATOM 7742 C CA . GLY A 1 30 ? 3.133 17.380 15.201 1.00 1.00 30 GLY A CA 15
ATOM 7743 C C . GLY A 1 30 ? 3.790 16.080 15.643 1.00 1.00 30 GLY A C 15
ATOM 7744 O O . GLY A 1 30 ? 3.856 15.783 16.836 1.00 1.00 30 GLY A O 15
ATOM 7748 N N . ASN A 1 31 ? 4.277 15.308 14.678 1.00 1.00 31 ASN A N 15
ATOM 7749 C CA . ASN A 1 31 ? 4.931 14.038 14.972 1.00 1.00 31 ASN A CA 15
ATOM 7750 C C . ASN A 1 31 ? 6.056 13.787 13.980 1.00 1.00 31 ASN A C 15
ATOM 7751 O O . ASN A 1 31 ? 6.445 14.683 13.237 1.00 1.00 31 ASN A O 15
ATOM 7762 N N . THR A 1 32 ? 6.575 12.565 13.969 1.00 1.00 32 THR A N 15
ATOM 7763 C CA . THR A 1 32 ? 7.652 12.205 13.054 1.00 1.00 32 THR A CA 15
ATOM 7764 C C . THR A 1 32 ? 7.444 10.794 12.514 1.00 1.00 32 THR A C 15
ATOM 7765 O O . THR A 1 32 ? 7.159 9.866 13.271 1.00 1.00 32 THR A O 15
ATOM 7776 N N . VAL A 1 33 ? 7.594 10.640 11.204 1.00 1.00 33 VAL A N 15
ATOM 7777 C CA . VAL A 1 33 ? 7.428 9.345 10.558 1.00 1.00 33 VAL A CA 15
ATOM 7778 C C . VAL A 1 33 ? 8.679 9.007 9.764 1.00 1.00 33 VAL A C 15
ATOM 7779 O O . VAL A 1 33 ? 9.645 9.765 9.767 1.00 1.00 33 VAL A O 15
ATOM 7792 N N . LYS A 1 34 ? 8.663 7.870 9.084 1.00 1.00 34 LYS A N 15
ATOM 7793 C CA . LYS A 1 34 ? 9.808 7.449 8.287 1.00 1.00 34 LYS A CA 15
ATOM 7794 C C . LYS A 1 34 ? 9.465 7.498 6.803 1.00 1.00 34 LYS A C 15
ATOM 7795 O O . LYS A 1 34 ? 8.384 7.078 6.394 1.00 1.00 34 LYS A O 15
ATOM 7814 N N . ARG A 1 35 ? 10.393 8.013 6.002 1.00 1.00 35 ARG A N 15
ATOM 7815 C CA . ARG A 1 35 ? 10.195 8.114 4.561 1.00 1.00 35 ARG A CA 15
ATOM 7816 C C . ARG A 1 35 ? 11.333 7.413 3.830 1.00 1.00 35 ARG A C 15
ATOM 7817 O O . ARG A 1 35 ? 12.147 6.726 4.446 1.00 1.00 35 ARG A O 15
ATOM 7838 N N . CYS A 1 36 ? 11.380 7.580 2.513 1.00 1.00 36 CYS A N 15
ATOM 7839 C CA . CYS A 1 36 ? 12.418 6.953 1.702 1.00 1.00 36 CYS A CA 15
ATOM 7840 C C . CYS A 1 36 ? 13.345 8.009 1.114 1.00 1.00 36 CYS A C 15
ATOM 7841 O O . CYS A 1 36 ? 12.893 8.957 0.470 1.00 1.00 36 CYS A O 15
ATOM 7848 N N . ASP A 1 37 ? 14.643 7.839 1.338 1.00 1.00 37 ASP A N 15
ATOM 7849 C CA . ASP A 1 37 ? 15.639 8.775 0.833 1.00 1.00 37 ASP A CA 15
ATOM 7850 C C . ASP A 1 37 ? 15.485 8.956 -0.671 1.00 1.00 37 ASP A C 15
ATOM 7851 O O . ASP A 1 37 ? 15.526 7.942 -1.400 1.00 0.00 37 ASP A O 15
ATOM 7861 N N . SER A 1 1 ? -0.336 -4.995 -7.983 1.00 1.00 1 SER A N 16
ATOM 7862 C CA . SER A 1 1 ? 0.210 -5.003 -6.597 1.00 1.00 1 SER A CA 16
ATOM 7863 C C . SER A 1 1 ? 1.304 -3.953 -6.459 1.00 1.00 1 SER A C 16
ATOM 7864 O O . SER A 1 1 ? 1.948 -3.580 -7.439 1.00 1.00 1 SER A O 16
ATOM 7874 N N . PRO A 1 2 ? 1.525 -3.463 -5.231 1.00 1.00 2 PRO A N 16
ATOM 7875 C CA . PRO A 1 2 ? 2.547 -2.446 -4.953 1.00 1.00 2 PRO A CA 16
ATOM 7876 C C . PRO A 1 2 ? 3.949 -3.041 -4.886 1.00 1.00 2 PRO A C 16
ATOM 7877 O O . PRO A 1 2 ? 4.117 -4.261 -4.865 1.00 1.00 2 PRO A O 16
ATOM 7888 N N . THR A 1 3 ? 4.952 -2.170 -4.850 1.00 1.00 3 THR A N 16
ATOM 7889 C CA . THR A 1 3 ? 6.344 -2.603 -4.781 1.00 1.00 3 THR A CA 16
ATOM 7890 C C . THR A 1 3 ? 7.070 -1.854 -3.670 1.00 1.00 3 THR A C 16
ATOM 7891 O O . THR A 1 3 ? 6.446 -1.390 -2.715 1.00 1.00 3 THR A O 16
ATOM 7902 N N . CYS A 1 4 ? 8.387 -1.733 -3.796 1.00 1.00 4 CYS A N 16
ATOM 7903 C CA . CYS A 1 4 ? 9.188 -1.037 -2.800 1.00 1.00 4 CYS A CA 16
ATOM 7904 C C . CYS A 1 4 ? 8.698 0.396 -2.637 1.00 1.00 4 CYS A C 16
ATOM 7905 O O . CYS A 1 4 ? 8.114 0.970 -3.556 1.00 1.00 4 CYS A O 16
ATOM 7912 N N . ILE A 1 5 ? 8.939 0.969 -1.463 1.00 1.00 5 ILE A N 16
ATOM 7913 C CA . ILE A 1 5 ? 8.522 2.338 -1.179 1.00 1.00 5 ILE A CA 16
ATOM 7914 C C . ILE A 1 5 ? 9.502 3.317 -1.803 1.00 1.00 5 ILE A C 16
ATOM 7915 O O . ILE A 1 5 ? 10.644 3.424 -1.371 1.00 1.00 5 ILE A O 16
ATOM 7931 N N . PRO A 1 6 ? 9.061 4.052 -2.826 1.00 1.00 6 PRO A N 16
ATOM 7932 C CA . PRO A 1 6 ? 9.910 5.031 -3.515 1.00 1.00 6 PRO A CA 16
ATOM 7933 C C . PRO A 1 6 ? 10.191 6.259 -2.663 1.00 1.00 6 PRO A C 16
ATOM 7934 O O . PRO A 1 6 ? 9.468 6.547 -1.714 1.00 1.00 6 PRO A O 16
ATOM 7945 N N . SER A 1 7 ? 11.259 6.968 -3.007 1.00 1.00 7 SER A N 16
ATOM 7946 C CA . SER A 1 7 ? 11.665 8.168 -2.278 1.00 1.00 7 SER A CA 16
ATOM 7947 C C . SER A 1 7 ? 10.501 9.141 -2.138 1.00 1.00 7 SER A C 16
ATOM 7948 O O . SER A 1 7 ? 9.895 9.549 -3.129 1.00 1.00 7 SER A O 16
ATOM 7956 N N . GLY A 1 8 ? 10.202 9.520 -0.897 1.00 1.00 8 GLY A N 16
ATOM 7957 C CA . GLY A 1 8 ? 9.121 10.462 -0.620 1.00 1.00 8 GLY A CA 16
ATOM 7958 C C . GLY A 1 8 ? 7.945 9.778 0.068 1.00 1.00 8 GLY A C 16
ATOM 7959 O O . GLY A 1 8 ? 7.175 10.419 0.782 1.00 1.00 8 GLY A O 16
ATOM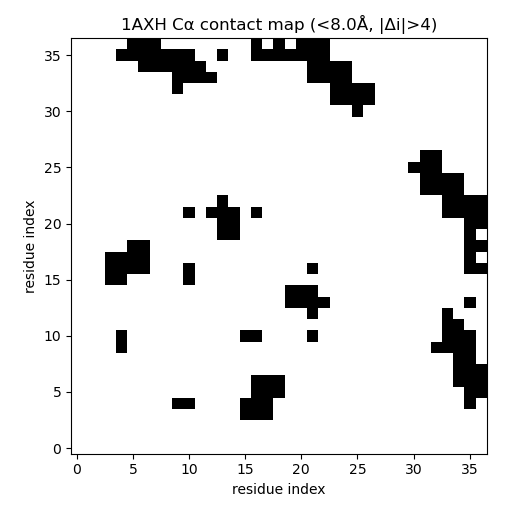 7963 N N . GLN A 1 9 ? 7.809 8.478 -0.153 1.00 1.00 9 GLN A N 16
ATOM 7964 C CA . GLN A 1 9 ? 6.723 7.706 0.444 1.00 1.00 9 GLN A CA 16
ATOM 7965 C C . GLN A 1 9 ? 7.149 7.155 1.798 1.00 1.00 9 GLN A C 16
ATOM 7966 O O . GLN A 1 9 ? 8.339 7.056 2.090 1.00 1.00 9 GLN A O 16
ATOM 7980 N N . PRO A 1 10 ? 6.174 6.795 2.646 1.00 1.00 10 PRO A N 16
ATOM 7981 C CA . PRO A 1 10 ? 6.446 6.255 3.987 1.00 1.00 10 PRO A CA 16
ATOM 7982 C C . PRO A 1 10 ? 6.896 4.798 3.946 1.00 1.00 10 PRO A C 16
ATOM 7983 O O . PRO A 1 10 ? 6.286 3.966 3.274 1.00 1.00 10 PRO A O 16
ATOM 7994 N N . CYS A 1 11 ? 7.969 4.498 4.675 1.00 1.00 11 CYS A N 16
ATOM 7995 C CA . CYS A 1 11 ? 8.513 3.145 4.734 1.00 1.00 11 CYS A CA 16
ATOM 7996 C C . CYS A 1 11 ? 8.612 2.678 6.180 1.00 1.00 11 CYS A C 16
ATOM 7997 O O . CYS A 1 11 ? 8.983 3.447 7.067 1.00 1.00 11 CYS A O 16
ATOM 8004 N N . PRO A 1 12 ? 8.280 1.403 6.436 1.00 1.00 12 PRO A N 16
ATOM 8005 C CA . PRO A 1 12 ? 8.330 0.823 7.784 1.00 1.00 12 PRO A CA 16
ATOM 8006 C C . PRO A 1 12 ? 9.748 0.438 8.196 1.00 1.00 12 PRO A C 16
ATOM 8007 O O . PRO A 1 12 ? 10.115 0.549 9.368 1.00 1.00 12 PRO A O 16
ATOM 8018 N N . TYR A 1 13 ? 10.542 -0.014 7.230 1.00 1.00 13 TYR A N 16
ATOM 8019 C CA . TYR A 1 13 ? 11.922 -0.415 7.494 1.00 1.00 13 TYR A CA 16
ATOM 8020 C C . TYR A 1 13 ? 12.829 0.008 6.347 1.00 1.00 13 TYR A C 16
ATOM 8021 O O . TYR A 1 13 ? 12.373 0.196 5.220 1.00 1.00 13 TYR A O 16
ATOM 8039 N N . ASN A 1 14 ? 14.121 0.140 6.639 1.00 1.00 14 ASN A N 16
ATOM 8040 C CA . ASN A 1 14 ? 15.098 0.522 5.630 1.00 1.00 14 ASN A CA 16
ATOM 8041 C C . ASN A 1 14 ? 15.218 -0.571 4.572 1.00 1.00 14 ASN A C 16
ATOM 8042 O O . ASN A 1 14 ? 15.846 -0.376 3.531 1.00 1.00 14 ASN A O 16
ATOM 8053 N N . GLU A 1 15 ? 14.616 -1.726 4.852 1.00 1.00 15 GLU A N 16
ATOM 8054 C CA . GLU A 1 15 ? 14.658 -2.861 3.937 1.00 1.00 15 GLU A CA 16
ATOM 8055 C C . GLU A 1 15 ? 13.505 -2.797 2.941 1.00 1.00 15 GLU A C 16
ATOM 8056 O O . GLU A 1 15 ? 13.588 -3.355 1.846 1.00 1.00 15 GLU A O 16
ATOM 8068 N N . ASN A 1 16 ? 12.427 -2.125 3.328 1.00 1.00 16 ASN A N 16
ATOM 8069 C CA . ASN A 1 16 ? 11.255 -2.002 2.467 1.00 1.00 16 ASN A CA 16
ATOM 8070 C C . ASN A 1 16 ? 11.342 -0.749 1.605 1.00 1.00 16 ASN A C 16
ATOM 8071 O O . ASN A 1 16 ? 10.355 -0.340 0.992 1.00 1.00 16 ASN A O 16
ATOM 8082 N N . CYS A 1 17 ? 12.522 -0.142 1.554 1.00 1.00 17 CYS A N 16
ATOM 8083 C CA . CYS A 1 17 ? 12.724 1.064 0.756 1.00 1.00 17 CYS A CA 16
ATOM 8084 C C . CYS A 1 17 ? 13.264 0.705 -0.621 1.00 1.00 17 CYS A C 16
ATOM 8085 O O . CYS A 1 17 ? 14.054 -0.228 -0.764 1.00 1.00 17 CYS A O 16
ATOM 8092 N N . CYS A 1 18 ? 12.847 1.459 -1.630 1.00 1.00 18 CYS A N 16
ATOM 8093 C CA . CYS A 1 18 ? 13.300 1.229 -2.991 1.00 1.00 18 CYS A CA 16
ATOM 8094 C C . CYS A 1 18 ? 14.810 1.404 -3.053 1.00 1.00 18 CYS A C 16
ATOM 8095 O O . CYS A 1 18 ? 15.508 0.675 -3.755 1.00 1.00 18 CYS A O 16
ATOM 8102 N N . SER A 1 19 ? 15.300 2.378 -2.294 1.00 1.00 19 SER A N 16
ATOM 8103 C CA . SER A 1 19 ? 16.723 2.669 -2.228 1.00 1.00 19 SER A CA 16
ATOM 8104 C C . SER A 1 19 ? 17.366 1.919 -1.065 1.00 1.00 19 SER A C 16
ATOM 8105 O O . SER A 1 19 ? 18.581 1.970 -0.880 1.00 1.00 19 SER A O 16
ATOM 8113 N N . GLN A 1 20 ? 16.538 1.231 -0.279 1.00 1.00 20 GLN A N 16
ATOM 8114 C CA . GLN A 1 20 ? 17.014 0.474 0.875 1.00 1.00 20 GLN A CA 16
ATOM 8115 C C . GLN A 1 20 ? 17.436 1.413 1.999 1.00 1.00 20 GLN A C 16
ATOM 8116 O O . GLN A 1 20 ? 17.986 0.974 3.009 1.00 1.00 20 GLN A O 16
ATOM 8130 N N . SER A 1 21 ? 17.182 2.708 1.822 1.00 1.00 21 SER A N 16
ATOM 8131 C CA . SER A 1 21 ? 17.542 3.699 2.829 1.00 1.00 21 SER A CA 16
ATOM 8132 C C . SER A 1 21 ? 16.299 4.419 3.347 1.00 1.00 21 SER A C 16
ATOM 8133 O O . SER A 1 21 ? 15.682 5.200 2.626 1.00 1.00 21 SER A O 16
ATOM 8141 N N . CYS A 1 22 ? 15.941 4.159 4.603 1.00 1.00 22 CYS A N 16
ATOM 8142 C CA . CYS A 1 22 ? 14.778 4.793 5.218 1.00 1.00 22 CYS A CA 16
ATOM 8143 C C . CYS A 1 22 ? 15.230 5.914 6.148 1.00 1.00 22 CYS A C 16
ATOM 8144 O O . CYS A 1 22 ? 16.284 5.819 6.778 1.00 1.00 22 CYS A O 16
ATOM 8151 N N . THR A 1 23 ? 14.436 6.976 6.230 1.00 1.00 23 THR A N 16
ATOM 8152 C CA . THR A 1 23 ? 14.767 8.115 7.083 1.00 1.00 23 THR A CA 16
ATOM 8153 C C . THR A 1 23 ? 13.554 8.537 7.907 1.00 1.00 23 THR A C 16
ATOM 8154 O O . THR A 1 23 ? 12.467 7.985 7.755 1.00 1.00 23 THR A O 16
ATOM 8165 N N . PHE A 1 24 ? 13.752 9.519 8.783 1.00 1.00 24 PHE A N 16
ATOM 8166 C CA . PHE A 1 24 ? 12.677 10.021 9.636 1.00 1.00 24 PHE A CA 16
ATOM 8167 C C . PHE A 1 24 ? 12.490 11.521 9.423 1.00 1.00 24 PHE A C 16
ATOM 8168 O O . PHE A 1 24 ? 13.370 12.316 9.754 1.00 1.00 24 PHE A O 16
ATOM 8185 N N . LYS A 1 25 ? 11.339 11.902 8.879 1.00 1.00 25 LYS A N 16
ATOM 8186 C CA . LYS A 1 25 ? 11.033 13.307 8.631 1.00 1.00 25 LYS A CA 16
ATOM 8187 C C . LYS A 1 25 ? 9.924 13.765 9.568 1.00 1.00 25 LYS A C 16
ATOM 8188 O O . LYS A 1 25 ? 9.175 12.947 10.099 1.00 1.00 25 LYS A O 16
ATOM 8207 N N . GLU A 1 26 ? 9.824 15.072 9.779 1.00 1.00 26 GLU A N 16
ATOM 8208 C CA . GLU A 1 26 ? 8.809 15.623 10.662 1.00 1.00 26 GLU A CA 16
ATOM 8209 C C . GLU A 1 26 ? 7.634 16.172 9.862 1.00 1.00 26 GLU A C 16
ATOM 8210 O O . GLU A 1 26 ? 7.816 16.802 8.821 1.00 1.00 26 GLU A O 16
ATOM 8222 N N . ASN A 1 27 ? 6.427 15.930 10.362 1.00 1.00 27 ASN A N 16
ATOM 8223 C CA . ASN A 1 27 ? 5.210 16.397 9.709 1.00 1.00 27 ASN A CA 16
ATOM 8224 C C . ASN A 1 27 ? 4.769 17.725 10.306 1.00 1.00 27 ASN A C 16
ATOM 8225 O O . ASN A 1 27 ? 5.461 18.299 11.147 1.00 1.00 27 ASN A O 16
ATOM 8236 N N . GLU A 1 28 ? 3.610 18.203 9.870 1.00 1.00 28 GLU A N 16
ATOM 8237 C CA . GLU A 1 28 ? 3.064 19.458 10.360 1.00 1.00 28 GLU A CA 16
ATOM 8238 C C . GLU A 1 28 ? 2.173 19.206 11.569 1.00 1.00 28 GLU A C 16
ATOM 8239 O O . GLU A 1 28 ? 1.862 20.125 12.326 1.00 1.00 28 GLU A O 16
ATOM 8251 N N . ASN A 1 29 ? 1.763 17.952 11.744 1.00 1.00 29 ASN A N 16
ATOM 8252 C CA . ASN A 1 29 ? 0.906 17.574 12.860 1.00 1.00 29 ASN A CA 16
ATOM 8253 C C . ASN A 1 29 ? 1.670 17.683 14.172 1.00 1.00 29 ASN A C 16
ATOM 8254 O O . ASN A 1 29 ? 1.075 17.692 15.251 1.00 1.00 29 ASN A O 16
ATOM 8265 N N . GLY A 1 30 ? 2.992 17.767 14.074 1.00 1.00 30 GLY A N 16
ATOM 8266 C CA . GLY A 1 30 ? 3.841 17.879 15.250 1.00 1.00 30 GLY A CA 16
ATOM 8267 C C . GLY A 1 30 ? 4.430 16.526 15.623 1.00 1.00 30 GLY A C 16
ATOM 8268 O O . GLY A 1 30 ? 4.898 16.328 16.745 1.00 1.00 30 GLY A O 16
ATOM 8272 N N . ASN A 1 31 ? 4.409 15.597 14.673 1.00 1.00 31 ASN A N 16
ATOM 8273 C CA . ASN A 1 31 ? 4.945 14.259 14.897 1.00 1.00 31 ASN A CA 16
ATOM 8274 C C . ASN A 1 31 ? 6.060 13.977 13.904 1.00 1.00 31 ASN A C 16
ATOM 8275 O O . ASN A 1 31 ? 6.470 14.862 13.157 1.00 1.00 31 ASN A O 16
ATOM 8286 N N . THR A 1 32 ? 6.548 12.743 13.893 1.00 1.00 32 THR A N 16
ATOM 8287 C CA . THR A 1 32 ? 7.614 12.356 12.976 1.00 1.00 32 THR A CA 16
ATOM 8288 C C . THR A 1 32 ? 7.378 10.943 12.451 1.00 1.00 32 THR A C 16
ATOM 8289 O O . THR A 1 32 ? 7.110 10.022 13.221 1.00 1.00 32 THR A O 16
ATOM 8300 N N . VAL A 1 33 ? 7.486 10.778 11.136 1.00 1.00 33 VAL A N 16
ATOM 8301 C CA . VAL A 1 33 ? 7.292 9.477 10.507 1.00 1.00 33 VAL A CA 16
ATOM 8302 C C . VAL A 1 33 ? 8.540 9.096 9.728 1.00 1.00 33 VAL A C 16
ATOM 8303 O O . VAL A 1 33 ? 9.495 9.862 9.665 1.00 1.00 33 VAL A O 16
ATOM 8316 N N . LYS A 1 34 ? 8.529 7.914 9.130 1.00 1.00 34 LYS A N 16
ATOM 8317 C CA . LYS A 1 34 ? 9.670 7.449 8.352 1.00 1.00 34 LYS A CA 16
ATOM 8318 C C . LYS A 1 34 ? 9.305 7.373 6.876 1.00 1.00 34 LYS A C 16
ATOM 8319 O O . LYS A 1 34 ? 8.279 6.801 6.512 1.00 1.00 34 LYS A O 16
ATOM 8338 N N . ARG A 1 35 ? 10.150 7.952 6.030 1.00 1.00 35 ARG A N 16
ATOM 8339 C CA . ARG A 1 35 ? 9.920 7.947 4.591 1.00 1.00 35 ARG A CA 16
ATOM 8340 C C . ARG A 1 35 ? 11.075 7.252 3.882 1.00 1.00 35 ARG A C 16
ATOM 8341 O O . ARG A 1 35 ? 11.916 6.622 4.522 1.00 1.00 35 ARG A O 16
ATOM 8362 N N . CYS A 1 36 ? 11.113 7.367 2.561 1.00 1.00 36 CYS A N 16
ATOM 8363 C CA . CYS A 1 36 ? 12.169 6.744 1.773 1.00 1.00 36 CYS A CA 16
ATOM 8364 C C . CYS A 1 36 ? 13.112 7.801 1.211 1.00 1.00 36 CYS A C 16
ATOM 8365 O O . CYS A 1 36 ? 12.687 8.895 0.840 1.00 1.00 36 CYS A O 16
ATOM 8372 N N . ASP A 1 37 ? 14.393 7.461 1.157 1.00 1.00 37 ASP A N 16
ATOM 8373 C CA . ASP A 1 37 ? 15.414 8.369 0.647 1.00 1.00 37 ASP A CA 16
ATOM 8374 C C . ASP A 1 37 ? 15.337 8.457 -0.872 1.00 1.00 37 ASP A C 16
ATOM 8375 O O . ASP A 1 37 ? 15.299 7.396 -1.529 1.00 0.00 37 ASP A O 16
ATOM 8385 N N . SER A 1 1 ? 1.528 -1.498 -8.502 1.00 1.00 1 SER A N 17
ATOM 8386 C CA . SER A 1 1 ? 1.470 -0.241 -7.706 1.00 1.00 1 SER A CA 17
ATOM 8387 C C . SER A 1 1 ? 2.055 -0.472 -6.318 1.00 1.00 1 SER A C 17
ATOM 8388 O O . SER A 1 1 ? 2.922 0.276 -5.866 1.00 1.00 1 SER A O 17
ATOM 8398 N N . PRO A 1 2 ? 1.582 -1.518 -5.625 1.00 1.00 2 PRO A N 17
ATOM 8399 C CA . PRO A 1 2 ? 2.054 -1.856 -4.276 1.00 1.00 2 PRO A CA 17
ATOM 8400 C C . PRO A 1 2 ? 3.411 -2.552 -4.297 1.00 1.00 2 PRO A C 17
ATOM 8401 O O . PRO A 1 2 ? 3.491 -3.781 -4.318 1.00 1.00 2 PRO A O 17
ATOM 8412 N N . THR A 1 3 ? 4.475 -1.757 -4.289 1.00 1.00 3 THR A N 17
ATOM 8413 C CA . THR A 1 3 ? 5.835 -2.286 -4.301 1.00 1.00 3 THR A CA 17
ATOM 8414 C C . THR A 1 3 ? 6.683 -1.565 -3.262 1.00 1.00 3 THR A C 17
ATOM 8415 O O . THR A 1 3 ? 6.156 -1.027 -2.287 1.00 1.00 3 THR A O 17
ATOM 8426 N N . CYS A 1 4 ? 7.996 -1.548 -3.470 1.00 1.00 4 CYS A N 17
ATOM 8427 C CA . CYS A 1 4 ? 8.903 -0.884 -2.545 1.00 1.00 4 CYS A CA 17
ATOM 8428 C C . CYS A 1 4 ? 8.525 0.584 -2.408 1.00 1.00 4 CYS A C 17
ATOM 8429 O O . CYS A 1 4 ? 7.946 1.170 -3.321 1.00 1.00 4 CYS A O 17
ATOM 8436 N N . ILE A 1 5 ? 8.853 1.173 -1.264 1.00 1.00 5 ILE A N 17
ATOM 8437 C CA . ILE A 1 5 ? 8.545 2.577 -1.008 1.00 1.00 5 ILE A CA 17
ATOM 8438 C C . ILE A 1 5 ? 9.564 3.469 -1.696 1.00 1.00 5 ILE A C 17
ATOM 8439 O O . ILE A 1 5 ? 10.709 3.562 -1.266 1.00 1.00 5 ILE A O 17
ATOM 8455 N N . PRO A 1 6 ? 9.153 4.154 -2.768 1.00 1.00 6 PRO A N 17
ATOM 8456 C CA . PRO A 1 6 ? 10.043 5.054 -3.514 1.00 1.00 6 PRO A CA 17
ATOM 8457 C C . PRO A 1 6 ? 10.393 6.299 -2.714 1.00 1.00 6 PRO A C 17
ATOM 8458 O O . PRO A 1 6 ? 9.711 6.639 -1.754 1.00 1.00 6 PRO A O 17
ATOM 8469 N N . SER A 1 7 ? 11.468 6.964 -3.112 1.00 1.00 7 SER A N 17
ATOM 8470 C CA . SER A 1 7 ? 11.925 8.174 -2.432 1.00 1.00 7 SER A CA 17
ATOM 8471 C C . SER A 1 7 ? 10.799 9.198 -2.330 1.00 1.00 7 SER A C 17
ATOM 8472 O O . SER A 1 7 ? 10.287 9.676 -3.342 1.00 1.00 7 SER A O 17
A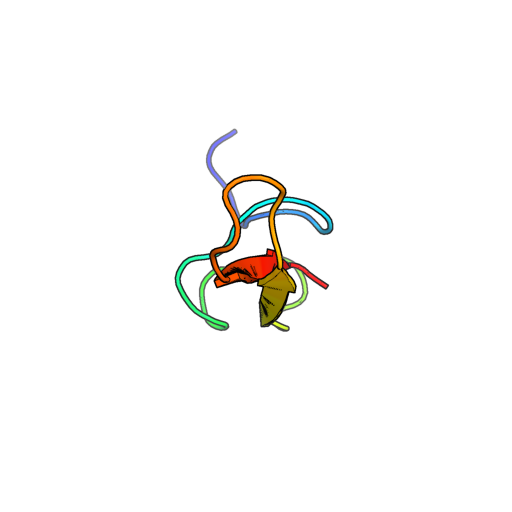TOM 8480 N N . GLY A 1 8 ? 10.422 9.540 -1.099 1.00 1.00 8 GLY A N 17
ATOM 8481 C CA . GLY A 1 8 ? 9.363 10.520 -0.862 1.00 1.00 8 GLY A CA 17
ATOM 8482 C C . GLY A 1 8 ? 8.172 9.890 -0.148 1.00 1.00 8 GLY A C 17
ATOM 8483 O O . GLY A 1 8 ? 7.405 10.576 0.527 1.00 1.00 8 GLY A O 17
ATOM 8487 N N . GLN A 1 9 ? 8.023 8.582 -0.304 1.00 1.00 9 GLN A N 17
ATOM 8488 C CA . GLN A 1 9 ? 6.924 7.847 0.319 1.00 1.00 9 GLN A CA 17
ATOM 8489 C C . GLN A 1 9 ? 7.331 7.357 1.703 1.00 1.00 9 GLN A C 17
ATOM 8490 O O . GLN A 1 9 ? 8.516 7.282 2.021 1.00 1.00 9 GLN A O 17
ATOM 8504 N N . PRO A 1 10 ? 6.344 7.020 2.545 1.00 1.00 10 PRO A N 17
ATOM 8505 C CA . PRO A 1 10 ? 6.592 6.536 3.910 1.00 1.00 10 PRO A CA 17
ATOM 8506 C C . PRO A 1 10 ? 6.999 5.066 3.943 1.00 1.00 10 PRO A C 17
ATOM 8507 O O . PRO A 1 10 ? 6.351 4.217 3.330 1.00 1.00 10 PRO A O 17
ATOM 8518 N N . CYS A 1 11 ? 8.078 4.773 4.665 1.00 1.00 11 CYS A N 17
ATOM 8519 C CA . CYS A 1 11 ? 8.582 3.409 4.788 1.00 1.00 11 CYS A CA 17
ATOM 8520 C C . CYS A 1 11 ? 8.695 3.017 6.256 1.00 1.00 11 CYS A C 17
ATOM 8521 O O . CYS A 1 11 ? 9.087 3.826 7.097 1.00 1.00 11 CYS A O 17
ATOM 8528 N N . PRO A 1 12 ? 8.353 1.761 6.583 1.00 1.00 12 PRO A N 17
ATOM 8529 C CA . PRO A 1 12 ? 8.419 1.253 7.959 1.00 1.00 12 PRO A CA 17
ATOM 8530 C C . PRO A 1 12 ? 9.843 0.885 8.365 1.00 1.00 12 PRO A C 17
ATOM 8531 O O . PRO A 1 12 ? 10.265 1.148 9.490 1.00 1.00 12 PRO A O 17
ATOM 8542 N N . TYR A 1 13 ? 10.579 0.278 7.439 1.00 1.00 13 TYR A N 17
ATOM 8543 C CA . TYR A 1 13 ? 11.958 -0.124 7.695 1.00 1.00 13 TYR A CA 17
ATOM 8544 C C . TYR A 1 13 ? 12.830 0.189 6.489 1.00 1.00 13 TYR A C 17
ATOM 8545 O O . TYR A 1 13 ? 12.328 0.357 5.377 1.00 1.00 13 TYR A O 17
ATOM 8563 N N . ASN A 1 14 ? 14.139 0.254 6.710 1.00 1.00 14 ASN A N 17
ATOM 8564 C CA . ASN A 1 14 ? 15.082 0.535 5.637 1.00 1.00 14 ASN A CA 17
ATOM 8565 C C . ASN A 1 14 ? 15.134 -0.635 4.659 1.00 1.00 14 ASN A C 17
ATOM 8566 O O . ASN A 1 14 ? 15.773 -0.551 3.609 1.00 1.00 14 ASN A O 17
ATOM 8577 N N . GLU A 1 15 ? 14.465 -1.732 5.013 1.00 1.00 15 GLU A N 17
ATOM 8578 C CA . GLU A 1 15 ? 14.439 -2.928 4.175 1.00 1.00 15 GLU A CA 17
ATOM 8579 C C . GLU A 1 15 ? 13.244 -2.904 3.229 1.00 1.00 15 GLU A C 17
ATOM 8580 O O . GLU A 1 15 ? 13.178 -3.689 2.282 1.00 1.00 15 GLU A O 17
ATOM 8592 N N . ASN A 1 16 ? 12.298 -2.010 3.491 1.00 1.00 16 ASN A N 17
ATOM 8593 C CA . ASN A 1 16 ? 11.102 -1.900 2.662 1.00 1.00 16 ASN A CA 17
ATOM 8594 C C . ASN A 1 16 ? 11.184 -0.682 1.750 1.00 1.00 16 ASN A C 17
ATOM 8595 O O . ASN A 1 16 ? 10.174 -0.241 1.202 1.00 1.00 16 ASN A O 17
ATOM 8606 N N . CYS A 1 17 ? 12.388 -0.143 1.584 1.00 1.00 17 CYS A N 17
ATOM 8607 C CA . CYS A 1 17 ? 12.587 1.025 0.730 1.00 1.00 17 CYS A CA 17
ATOM 8608 C C . CYS A 1 17 ? 13.069 0.599 -0.650 1.00 1.00 17 CYS A C 17
ATOM 8609 O O . CYS A 1 17 ? 13.786 -0.393 -0.788 1.00 1.00 17 CYS A O 17
ATOM 8616 N N . CYS A 1 18 ? 12.687 1.361 -1.667 1.00 1.00 18 CYS A N 17
ATOM 8617 C CA . CYS A 1 18 ? 13.095 1.069 -3.031 1.00 1.00 18 CYS A CA 17
ATOM 8618 C C . CYS A 1 18 ? 14.608 1.154 -3.127 1.00 1.00 18 CYS A C 17
ATOM 8619 O O . CYS A 1 18 ? 15.250 0.357 -3.811 1.00 1.00 18 CYS A O 17
ATOM 8626 N N . SER A 1 19 ? 15.169 2.125 -2.417 1.00 1.00 19 SER A N 17
ATOM 8627 C CA . SER A 1 19 ? 16.607 2.332 -2.386 1.00 1.00 19 SER A CA 17
ATOM 8628 C C . SER A 1 19 ? 17.214 1.640 -1.169 1.00 1.00 19 SER A C 17
ATOM 8629 O O . SER A 1 19 ? 18.431 1.652 -0.982 1.00 1.00 19 SER A O 17
ATOM 8637 N N . GLN A 1 20 ? 16.358 1.042 -0.342 1.00 1.00 20 GLN A N 17
ATOM 8638 C CA . GLN A 1 20 ? 16.803 0.347 0.863 1.00 1.00 20 GLN A CA 17
ATOM 8639 C C . GLN A 1 20 ? 17.221 1.345 1.938 1.00 1.00 20 GLN A C 17
ATOM 8640 O O . GLN A 1 20 ? 17.651 0.953 3.023 1.00 1.00 20 GLN A O 17
ATOM 8654 N N . SER A 1 21 ? 17.100 2.636 1.635 1.00 1.00 21 SER A N 17
ATOM 8655 C CA . SER A 1 21 ? 17.473 3.681 2.578 1.00 1.00 21 SER A CA 17
ATOM 8656 C C . SER A 1 21 ? 16.237 4.385 3.132 1.00 1.00 21 SER A C 17
ATOM 8657 O O . SER A 1 21 ? 15.505 5.046 2.395 1.00 1.00 21 SER A O 17
ATOM 8665 N N . CYS A 1 22 ? 16.018 4.249 4.438 1.00 1.00 22 CYS A N 17
ATOM 8666 C CA . CYS A 1 22 ? 14.881 4.880 5.101 1.00 1.00 22 CYS A CA 17
ATOM 8667 C C . CYS A 1 22 ? 15.372 5.994 6.021 1.00 1.00 22 CYS A C 17
ATOM 8668 O O . CYS A 1 22 ? 16.505 5.956 6.503 1.00 1.00 22 CYS A O 17
ATOM 8675 N N . THR A 1 23 ? 14.521 6.985 6.258 1.00 1.00 23 THR A N 17
ATOM 8676 C CA . THR A 1 23 ? 14.875 8.112 7.117 1.00 1.00 23 THR A CA 17
ATOM 8677 C C . THR A 1 23 ? 13.663 8.552 7.933 1.00 1.00 23 THR A C 17
ATOM 8678 O O . THR A 1 23 ? 12.576 7.998 7.788 1.00 1.00 23 THR A O 17
ATOM 8689 N N . PHE A 1 24 ? 13.855 9.544 8.799 1.00 1.00 24 PHE A N 17
ATOM 8690 C CA . PHE A 1 24 ? 12.773 10.050 9.638 1.00 1.00 24 PHE A CA 17
ATOM 8691 C C . PHE A 1 24 ? 12.562 11.540 9.390 1.00 1.00 24 PHE A C 17
ATOM 8692 O O . PHE A 1 24 ? 13.466 12.347 9.605 1.00 1.00 24 PHE A O 17
ATOM 8709 N N . LYS A 1 25 ? 11.363 11.901 8.943 1.00 1.00 25 LYS A N 1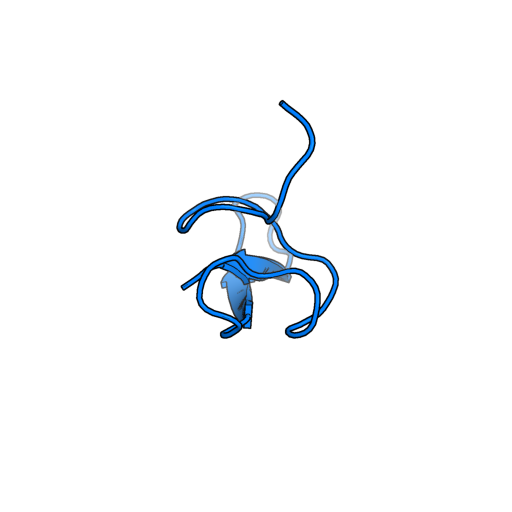7
ATOM 8710 C CA . LYS A 1 25 ? 11.031 13.295 8.674 1.00 1.00 25 LYS A CA 17
ATOM 8711 C C . LYS A 1 25 ? 9.914 13.754 9.602 1.00 1.00 25 LYS A C 17
ATOM 8712 O O . LYS A 1 25 ? 9.120 12.944 10.080 1.00 1.00 25 LYS A O 17
ATOM 8731 N N . GLU A 1 26 ? 9.860 15.056 9.863 1.00 1.00 26 GLU A N 17
ATOM 8732 C CA . GLU A 1 26 ? 8.845 15.617 10.742 1.00 1.00 26 GLU A CA 17
ATOM 8733 C C . GLU A 1 26 ? 7.604 16.014 9.953 1.00 1.00 26 GLU A C 17
ATOM 8734 O O . GLU A 1 26 ? 7.699 16.559 8.855 1.00 1.00 26 GLU A O 17
ATOM 8746 N N . ASN A 1 27 ? 6.437 15.737 10.527 1.00 1.00 27 ASN A N 17
ATOM 8747 C CA . ASN A 1 27 ? 5.165 16.061 9.891 1.00 1.00 27 ASN A CA 17
ATOM 8748 C C . ASN A 1 27 ? 4.606 17.355 10.466 1.00 1.00 27 ASN A C 17
ATOM 8749 O O . ASN A 1 27 ? 5.228 17.989 11.318 1.00 1.00 27 ASN A O 17
ATOM 8760 N N . GLU A 1 28 ? 3.423 17.738 9.998 1.00 1.00 28 GLU A N 17
ATOM 8761 C CA . GLU A 1 28 ? 2.768 18.949 10.465 1.00 1.00 28 GLU A CA 17
ATOM 8762 C C . GLU A 1 28 ? 1.874 18.634 11.656 1.00 1.00 28 GLU A C 17
ATOM 8763 O O . GLU A 1 28 ? 1.452 19.533 12.384 1.00 1.00 28 GLU A O 17
ATOM 8775 N N . ASN A 1 29 ? 1.588 17.350 11.851 1.00 1.00 29 ASN A N 17
ATOM 8776 C CA . ASN A 1 29 ? 0.745 16.910 12.953 1.00 1.00 29 ASN A CA 17
ATOM 8777 C C . ASN A 1 29 ? 1.478 17.074 14.278 1.00 1.00 29 ASN A C 17
ATOM 8778 O O . ASN A 1 29 ? 0.876 16.989 15.348 1.00 1.00 29 ASN A O 17
ATOM 8789 N N . GLY A 1 30 ? 2.784 17.310 14.199 1.00 1.00 30 GLY A N 17
ATOM 8790 C CA . GLY A 1 30 ? 3.604 17.488 15.387 1.00 1.00 30 GLY A CA 17
ATOM 8791 C C . GLY A 1 30 ? 4.277 16.180 15.778 1.00 1.00 30 GLY A C 17
ATOM 8792 O O . GLY A 1 30 ? 4.710 16.007 16.917 1.00 1.00 30 GLY A O 17
ATOM 8796 N N . ASN A 1 31 ? 4.363 15.261 14.823 1.00 1.00 31 ASN A N 17
ATOM 8797 C CA . ASN A 1 31 ? 4.985 13.965 15.058 1.00 1.00 31 ASN A CA 17
ATOM 8798 C C . ASN A 1 31 ? 6.128 13.752 14.077 1.00 1.00 31 ASN A C 17
ATOM 8799 O O . ASN A 1 31 ? 6.515 14.671 13.360 1.00 1.00 31 ASN A O 17
ATOM 8810 N N . THR A 1 32 ? 6.663 12.538 14.043 1.00 1.00 32 THR A N 17
ATOM 8811 C CA . THR A 1 32 ? 7.757 12.212 13.136 1.00 1.00 32 THR A CA 17
ATOM 8812 C C . THR A 1 32 ? 7.567 10.810 12.568 1.00 1.00 32 THR A C 17
ATOM 8813 O O . THR A 1 32 ? 7.416 9.844 13.315 1.00 1.00 32 THR A O 17
ATOM 8824 N N . VAL A 1 33 ? 7.579 10.707 11.245 1.00 1.00 33 VAL A N 17
ATOM 8825 C CA . VAL A 1 33 ? 7.413 9.421 10.578 1.00 1.00 33 VAL A CA 17
ATOM 8826 C C . VAL A 1 33 ? 8.674 9.076 9.805 1.00 1.00 33 VAL A C 17
ATOM 8827 O O . VAL A 1 33 ? 9.670 9.788 9.887 1.00 1.00 33 VAL A O 17
ATOM 8840 N N . LYS A 1 34 ? 8.632 7.985 9.056 1.00 1.00 34 LYS A N 17
ATOM 8841 C CA . LYS A 1 34 ? 9.779 7.559 8.271 1.00 1.00 34 LYS A CA 17
ATOM 8842 C C . LYS A 1 34 ? 9.419 7.542 6.789 1.00 1.00 34 LYS A C 17
ATOM 8843 O O . LYS A 1 34 ? 8.331 7.109 6.415 1.00 1.00 34 LYS A O 17
ATOM 8862 N N . ARG A 1 35 ? 10.337 8.011 5.952 1.00 1.00 35 ARG A N 17
ATOM 8863 C CA . ARG A 1 35 ? 10.118 8.045 4.510 1.00 1.00 35 ARG A CA 17
ATOM 8864 C C . ARG A 1 35 ? 11.275 7.357 3.797 1.00 1.00 35 ARG A C 17
ATOM 8865 O O . ARG A 1 35 ? 12.112 6.718 4.433 1.00 1.00 35 ARG A O 17
ATOM 8886 N N . CYS A 1 36 ? 11.320 7.483 2.476 1.00 1.00 36 CYS A N 17
ATOM 8887 C CA . CYS A 1 36 ? 12.379 6.863 1.689 1.00 1.00 36 CYS A CA 17
ATOM 8888 C C . CYS A 1 36 ? 13.308 7.923 1.114 1.00 1.00 36 CYS A C 17
ATOM 8889 O O . CYS A 1 36 ? 12.874 8.816 0.386 1.00 1.00 36 CYS A O 17
ATOM 8896 N N . ASP A 1 37 ? 14.591 7.819 1.444 1.00 1.00 37 ASP A N 17
ATOM 8897 C CA . ASP A 1 37 ? 15.587 8.769 0.963 1.00 1.00 37 ASP A CA 17
ATOM 8898 C C . ASP A 1 37 ? 15.578 8.825 -0.559 1.00 1.00 37 ASP A C 17
ATOM 8899 O O . ASP A 1 37 ? 15.683 7.755 -1.195 1.00 0.00 37 ASP A O 17
ATOM 8909 N N . SER A 1 1 ? 5.806 3.355 -8.474 1.00 1.00 1 SER A N 18
ATOM 8910 C CA . SER A 1 1 ? 5.888 2.441 -7.299 1.00 1.00 1 SER A CA 18
ATOM 8911 C C . SER A 1 1 ? 5.493 1.028 -7.704 1.00 1.00 1 SER A C 18
ATOM 8912 O O . SER A 1 1 ? 4.312 0.684 -7.724 1.00 1.00 1 SER A O 18
ATOM 8922 N N . PRO A 1 2 ? 6.487 0.190 -8.033 1.00 1.00 2 PRO A N 18
ATOM 8923 C CA . PRO A 1 2 ? 6.250 -1.201 -8.443 1.00 1.00 2 PRO A CA 18
ATOM 8924 C C . PRO A 1 2 ? 5.935 -2.101 -7.255 1.00 1.00 2 PRO A C 18
ATOM 8925 O O . PRO A 1 2 ? 4.982 -2.879 -7.286 1.00 1.00 2 PRO A O 18
ATOM 8936 N N . THR A 1 3 ? 6.743 -1.987 -6.209 1.00 1.00 3 THR A N 18
ATOM 8937 C CA . THR A 1 3 ? 6.556 -2.786 -5.003 1.00 1.00 3 THR A CA 18
ATOM 8938 C C . THR A 1 3 ? 7.214 -2.105 -3.810 1.00 1.00 3 THR A C 18
ATOM 8939 O O . THR A 1 3 ? 6.597 -1.936 -2.758 1.00 1.00 3 THR A O 18
ATOM 8950 N N . CYS A 1 4 ? 8.470 -1.715 -3.983 1.00 1.00 4 CYS A N 18
ATOM 8951 C CA . CYS A 1 4 ? 9.221 -1.048 -2.929 1.00 1.00 4 CYS A CA 18
ATOM 8952 C C . CYS A 1 4 ? 8.746 0.390 -2.772 1.00 1.00 4 CYS A C 18
ATOM 8953 O O . CYS A 1 4 ? 8.186 0.973 -3.701 1.00 1.00 4 CYS A O 18
ATOM 8960 N N . ILE A 1 5 ? 8.973 0.961 -1.593 1.00 1.00 5 ILE A N 18
ATOM 8961 C CA . ILE A 1 5 ? 8.566 2.336 -1.320 1.00 1.00 5 ILE A CA 18
ATOM 8962 C C . ILE A 1 5 ? 9.568 3.307 -1.920 1.00 1.00 5 ILE A C 18
ATOM 8963 O O . ILE A 1 5 ? 10.701 3.405 -1.461 1.00 1.00 5 ILE A O 18
ATOM 8979 N N . PRO A 1 6 ? 9.155 4.046 -2.950 1.00 1.00 6 PRO A N 18
ATOM 8980 C CA . PRO A 1 6 ? 10.025 5.020 -3.618 1.00 1.00 6 PRO A CA 18
ATOM 8981 C C . PRO A 1 6 ? 10.257 6.262 -2.772 1.00 1.00 6 PRO A C 18
ATOM 8982 O O . PRO A 1 6 ? 9.487 6.560 -1.864 1.00 1.00 6 PRO A O 18
ATOM 8993 N N . SER A 1 7 ? 11.335 6.974 -3.076 1.00 1.00 7 SER A N 18
ATOM 8994 C CA . SER A 1 7 ? 11.695 8.187 -2.347 1.00 1.00 7 SER A CA 18
ATOM 8995 C C . SER A 1 7 ? 10.507 9.138 -2.253 1.00 1.00 7 SER A C 18
ATOM 8996 O O . SER A 1 7 ? 9.903 9.495 -3.265 1.00 1.00 7 SER A O 18
ATOM 9004 N N . GLY A 1 8 ? 10.182 9.552 -1.031 1.00 1.00 8 GLY A N 18
ATOM 9005 C CA . GLY A 1 8 ? 9.072 10.473 -0.800 1.00 1.00 8 GLY A CA 18
ATOM 9006 C C . GLY A 1 8 ? 7.914 9.779 -0.092 1.00 1.00 8 GLY A C 18
ATOM 9007 O O . GLY A 1 8 ? 7.142 10.416 0.625 1.00 1.00 8 GLY A O 18
ATOM 9011 N N . GLN A 1 9 ? 7.796 8.474 -0.299 1.00 1.00 9 GLN A N 18
ATOM 9012 C CA . GLN A 1 9 ? 6.729 7.689 0.315 1.00 1.00 9 GLN A CA 18
ATOM 9013 C C . GLN A 1 9 ? 7.176 7.155 1.669 1.00 1.00 9 GLN A C 18
ATOM 9014 O O . GLN A 1 9 ? 8.369 7.097 1.959 1.00 1.00 9 GLN A O 18
ATOM 9028 N N . PRO A 1 10 ? 6.216 6.762 2.519 1.00 1.00 10 PRO A N 18
ATOM 9029 C CA . PRO A 1 10 ? 6.508 6.231 3.858 1.00 1.00 10 PRO A CA 18
ATOM 9030 C C . PRO A 1 10 ? 6.978 4.781 3.818 1.00 1.00 10 PRO A C 18
ATOM 9031 O O . PRO A 1 10 ? 6.421 3.954 3.095 1.00 1.00 10 PRO A O 18
ATOM 9042 N N . CYS A 1 11 ? 8.008 4.480 4.604 1.00 1.00 11 CYS A N 18
ATOM 9043 C CA . CYS A 1 11 ? 8.563 3.132 4.670 1.00 1.00 11 CYS A CA 18
ATOM 9044 C C . CYS A 1 11 ? 8.670 2.674 6.120 1.00 1.00 11 CYS A C 18
ATOM 9045 O O . CYS A 1 11 ? 9.008 3.459 7.005 1.00 1.00 11 CYS A O 18
ATOM 9052 N N . PRO A 1 12 ? 8.384 1.389 6.379 1.00 1.00 12 PRO A N 18
ATOM 9053 C CA . PRO A 1 12 ? 8.450 0.817 7.729 1.00 1.00 12 PRO A CA 18
ATOM 9054 C C . PRO A 1 12 ? 9.886 0.532 8.158 1.00 1.00 12 PRO A C 18
ATOM 9055 O O . PRO A 1 12 ? 10.301 0.900 9.256 1.00 1.00 12 PRO A O 18
ATOM 9066 N N . TYR A 1 13 ? 10.641 -0.123 7.280 1.00 1.00 13 TYR A N 18
ATOM 9067 C CA . TYR A 1 13 ? 12.034 -0.454 7.562 1.00 1.00 13 TYR A CA 18
ATOM 9068 C C . TYR A 1 13 ? 12.922 -0.011 6.409 1.00 1.00 13 TYR A C 18
ATOM 9069 O O . TYR A 1 13 ? 12.444 0.205 5.295 1.00 1.00 13 TYR A O 18
ATOM 9087 N N . ASN A 1 14 ? 14.217 0.111 6.676 1.00 1.00 14 ASN A N 18
ATOM 9088 C CA . ASN A 1 14 ? 15.173 0.516 5.657 1.00 1.00 14 ASN A CA 18
ATOM 9089 C C . ASN A 1 14 ? 15.339 -0.588 4.615 1.00 1.00 14 ASN A C 18
ATOM 9090 O O . ASN A 1 14 ? 16.026 -0.407 3.609 1.00 1.00 14 ASN A O 18
ATOM 9101 N N . GLU A 1 15 ? 14.710 -1.736 4.865 1.00 1.00 15 GLU A N 18
ATOM 9102 C CA . GLU A 1 15 ? 14.789 -2.876 3.956 1.00 1.00 15 GLU A CA 18
ATOM 9103 C C . GLU A 1 15 ? 13.606 -2.886 2.993 1.00 1.00 15 GLU A C 18
ATOM 9104 O O . GLU A 1 15 ? 13.604 -3.628 2.010 1.00 1.00 15 GLU A O 18
ATOM 9116 N N . ASN A 1 16 ? 12.600 -2.068 3.280 1.00 1.00 16 ASN A N 18
ATOM 9117 C CA . ASN A 1 16 ? 11.410 -1.997 2.436 1.00 1.00 16 ASN A CA 18
ATOM 9118 C C . ASN A 1 16 ? 11.462 -0.771 1.529 1.00 1.00 16 ASN A C 18
ATOM 9119 O O . ASN A 1 16 ? 10.484 -0.450 0.852 1.00 1.00 16 ASN A O 18
ATOM 9130 N N . CYS A 1 17 ? 12.603 -0.091 1.516 1.00 1.00 17 CYS A N 18
ATOM 9131 C CA . CYS A 1 17 ? 12.771 1.098 0.686 1.00 1.00 17 CYS A CA 18
ATOM 9132 C C . CYS A 1 17 ? 13.344 0.722 -0.672 1.00 1.00 17 CYS A C 18
ATOM 9133 O O . CYS A 1 17 ? 14.161 -0.193 -0.781 1.00 1.00 17 CYS A O 18
ATOM 9140 N N . CYS A 1 18 ? 12.919 1.441 -1.706 1.00 1.00 18 CYS A N 18
ATOM 9141 C CA . CYS A 1 18 ? 13.398 1.191 -3.057 1.00 1.00 18 CYS A CA 18
ATOM 9142 C C . CYS A 1 18 ? 14.907 1.366 -3.097 1.00 1.00 18 CYS A C 18
ATOM 9143 O O . CYS A 1 18 ? 15.617 0.616 -3.767 1.00 1.00 18 CYS A O 18
ATOM 9150 N N . SER A 1 19 ? 15.388 2.359 -2.360 1.00 1.00 19 SER A N 18
ATOM 9151 C CA . SER A 1 19 ? 16.811 2.645 -2.282 1.00 1.00 19 SER A CA 18
ATOM 9152 C C . SER A 1 19 ? 17.435 1.896 -1.109 1.00 1.00 19 SER A C 18
ATOM 9153 O O . SER A 1 19 ? 18.657 1.858 -0.966 1.00 1.00 19 SER A O 18
ATOM 9161 N N . GLN A 1 20 ? 16.588 1.306 -0.270 1.00 1.00 20 GLN A N 18
ATOM 9162 C CA . GLN A 1 20 ? 17.052 0.561 0.896 1.00 1.00 20 GLN A CA 18
ATOM 9163 C C . GLN A 1 20 ? 17.469 1.515 2.010 1.00 1.00 20 GLN A C 18
ATOM 9164 O O . GLN A 1 20 ? 18.002 1.088 3.034 1.00 1.00 20 GLN A O 18
ATOM 9178 N N . SER A 1 21 ? 17.228 2.807 1.806 1.00 1.00 21 SER A N 18
ATOM 9179 C CA . SER A 1 21 ? 17.581 3.815 2.797 1.00 1.00 21 SER A CA 18
ATOM 9180 C C . SER A 1 21 ? 16.331 4.505 3.327 1.00 1.00 21 SER A C 18
ATOM 9181 O O . SER A 1 21 ? 15.709 5.299 2.625 1.00 1.00 21 SER A O 18
ATOM 9189 N N . CYS A 1 22 ? 15.970 4.207 4.574 1.00 1.00 22 CYS A N 18
ATOM 9190 C CA . CYS A 1 22 ? 14.796 4.812 5.198 1.00 1.00 22 CYS A CA 18
ATOM 9191 C C . CYS A 1 22 ? 15.230 5.926 6.141 1.00 1.00 22 CYS A C 18
ATOM 9192 O O . CYS A 1 22 ? 16.277 5.833 6.783 1.00 1.00 22 CYS A O 18
ATOM 9199 N N . THR A 1 23 ? 14.426 6.981 6.223 1.00 1.00 23 THR A N 18
ATOM 9200 C CA . THR A 1 23 ? 14.739 8.114 7.088 1.00 1.00 23 THR A CA 18
ATOM 9201 C C . THR A 1 23 ? 13.506 8.547 7.872 1.00 1.00 23 THR A C 18
ATOM 9202 O O . THR A 1 23 ? 12.419 8.002 7.688 1.00 1.00 23 THR A O 18
ATOM 9213 N N . PHE A 1 24 ? 13.685 9.527 8.753 1.00 1.00 24 PHE A N 18
ATOM 9214 C CA . PHE A 1 24 ? 12.592 10.039 9.572 1.00 1.00 24 PHE A CA 18
ATOM 9215 C C . PHE A 1 24 ? 12.367 11.520 9.283 1.00 1.00 24 PHE A C 18
ATOM 9216 O O . PHE A 1 24 ? 13.238 12.350 9.542 1.00 1.00 24 PHE A O 18
ATOM 9233 N N . LYS A 1 25 ? 11.193 11.849 8.754 1.00 1.00 25 LYS A N 18
ATOM 9234 C CA . LYS A 1 25 ? 10.852 13.232 8.439 1.00 1.00 25 LYS A CA 18
ATOM 9235 C C . LYS A 1 25 ? 9.835 13.758 9.444 1.00 1.00 25 LYS A C 18
ATOM 9236 O O . LYS A 1 25 ? 9.066 12.990 10.016 1.00 1.00 25 LYS A O 18
ATOM 9255 N N . GLU A 1 26 ? 9.838 15.068 9.662 1.00 1.00 26 GLU A N 18
ATOM 9256 C CA . GLU A 1 26 ? 8.919 15.684 10.607 1.00 1.00 26 GLU A CA 18
ATOM 9257 C C . GLU A 1 26 ? 7.679 16.209 9.893 1.00 1.00 26 GLU A C 18
ATOM 9258 O O . GLU A 1 26 ? 7.771 16.783 8.808 1.00 1.00 26 GLU A O 18
ATOM 9270 N N . ASN A 1 27 ? 6.520 16.008 10.512 1.00 1.00 27 ASN A N 18
ATOM 9271 C CA . ASN A 1 27 ? 5.253 16.458 9.946 1.00 1.00 27 ASN A CA 18
ATOM 9272 C C . ASN A 1 27 ? 4.823 17.767 10.593 1.00 1.00 27 ASN A C 18
ATOM 9273 O O . ASN A 1 27 ? 5.525 18.314 11.444 1.00 1.00 27 ASN A O 18
ATOM 9284 N N . GLU A 1 28 ? 3.658 18.260 10.189 1.00 1.00 28 GLU A N 18
ATOM 9285 C CA . GLU A 1 28 ? 3.120 19.498 10.729 1.00 1.00 28 GLU A CA 18
ATOM 9286 C C . GLU A 1 28 ? 2.248 19.205 11.942 1.00 1.00 28 GLU A C 18
ATOM 9287 O O . GLU A 1 28 ? 1.941 20.099 12.730 1.00 1.00 28 GLU A O 18
ATOM 9299 N N . ASN A 1 29 ? 1.855 17.942 12.089 1.00 1.00 29 ASN A N 18
ATOM 9300 C CA . ASN A 1 29 ? 1.021 17.525 13.208 1.00 1.00 29 ASN A CA 18
ATOM 9301 C C . ASN A 1 29 ? 1.812 17.586 14.506 1.00 1.00 29 ASN A C 18
ATOM 9302 O O . ASN A 1 29 ? 1.244 17.511 15.596 1.00 1.00 29 ASN A O 18
ATOM 9313 N N . GLY A 1 30 ? 3.130 17.724 14.384 1.00 1.00 30 GLY A N 18
ATOM 9314 C CA . GLY A 1 30 ? 4.003 17.798 15.545 1.00 1.00 30 GLY A CA 18
ATOM 9315 C C . GLY A 1 30 ? 4.572 16.426 15.876 1.00 1.00 30 GLY A C 18
ATOM 9316 O O . GLY A 1 30 ? 5.016 16.180 16.997 1.00 1.00 30 GLY A O 18
ATOM 9320 N N . ASN A 1 31 ? 4.558 15.537 14.889 1.00 1.00 31 ASN A N 18
ATOM 9321 C CA . ASN A 1 31 ? 5.073 14.187 15.064 1.00 1.00 31 ASN A CA 18
ATOM 9322 C C . ASN A 1 31 ? 6.161 13.915 14.037 1.00 1.00 31 ASN A C 18
ATOM 9323 O O . ASN A 1 31 ? 6.558 14.810 13.296 1.00 1.00 31 ASN A O 18
ATOM 9334 N N . THR A 1 32 ? 6.639 12.678 13.990 1.00 1.00 32 THR A N 18
ATOM 9335 C CA . THR A 1 32 ? 7.678 12.303 13.039 1.00 1.00 32 THR A CA 18
ATOM 9336 C C . THR A 1 32 ? 7.413 10.910 12.480 1.00 1.00 32 THR A C 18
ATOM 9337 O O . THR A 1 32 ? 7.170 9.964 13.229 1.00 1.00 32 THR A O 18
ATOM 9348 N N . VAL A 1 33 ? 7.466 10.792 11.158 1.00 1.00 33 VAL A N 18
ATOM 9349 C CA . VAL A 1 33 ? 7.243 9.517 10.488 1.00 1.00 33 VAL A CA 18
ATOM 9350 C C . VAL A 1 33 ? 8.505 9.110 9.746 1.00 1.00 33 VAL A C 18
ATOM 9351 O O . VAL A 1 33 ? 9.515 9.805 9.806 1.00 1.00 33 VAL A O 18
ATOM 9364 N N . LYS A 1 34 ? 8.449 7.988 9.045 1.00 1.00 34 LYS A N 18
ATOM 9365 C CA . LYS A 1 34 ? 9.599 7.507 8.295 1.00 1.00 34 LYS A CA 18
ATOM 9366 C C . LYS A 1 34 ? 9.270 7.444 6.809 1.00 1.00 34 LYS A C 18
ATOM 9367 O O . LYS A 1 34 ? 8.275 6.840 6.411 1.00 1.00 34 LYS A O 18
ATOM 9386 N N . ARG A 1 35 ? 10.110 8.071 5.992 1.00 1.00 35 ARG A N 18
ATOM 9387 C CA . ARG A 1 35 ? 9.910 8.086 4.548 1.00 1.00 35 ARG A CA 18
ATOM 9388 C C . ARG A 1 35 ? 11.061 7.370 3.851 1.00 1.00 35 ARG A C 18
ATOM 9389 O O . ARG A 1 35 ? 11.886 6.727 4.499 1.00 1.00 35 ARG A O 18
ATOM 9410 N N . CYS A 1 36 ? 11.105 7.477 2.528 1.00 1.00 36 CYS A N 18
ATOM 9411 C CA . CYS A 1 36 ? 12.149 6.832 1.742 1.00 1.00 36 CYS A CA 18
ATOM 9412 C C . CYS A 1 36 ? 13.103 7.865 1.156 1.00 1.00 36 CYS A C 18
ATOM 9413 O O . CYS A 1 36 ? 12.690 8.774 0.436 1.00 1.00 36 CYS A O 18
ATOM 9420 N N . ASP A 1 37 ? 14.384 7.711 1.466 1.00 1.00 37 ASP A N 18
ATOM 9421 C CA . ASP A 1 37 ? 15.416 8.615 0.976 1.00 1.00 37 ASP A CA 18
ATOM 9422 C C . ASP A 1 37 ? 15.180 8.954 -0.490 1.00 1.00 37 ASP A C 18
ATOM 9423 O O . ASP A 1 37 ? 15.611 8.167 -1.360 1.00 0.00 37 ASP A O 18
ATOM 9433 N N . SER A 1 1 ? -1.711 -2.687 -3.410 1.00 1.00 1 SER A N 19
ATOM 9434 C CA . SER A 1 1 ? -0.420 -3.192 -2.863 1.00 1.00 1 SER A CA 19
ATOM 9435 C C . SER A 1 1 ? 0.719 -2.859 -3.816 1.00 1.00 1 SER A C 19
ATOM 9436 O O . SER A 1 1 ? 1.022 -3.626 -4.730 1.00 1.00 1 SER A O 19
ATOM 9446 N N . PRO A 1 2 ? 1.364 -1.701 -3.612 1.00 1.00 2 PRO A N 19
ATOM 9447 C CA . PRO A 1 2 ? 2.481 -1.253 -4.454 1.00 1.00 2 PRO A CA 19
ATOM 9448 C C . PRO A 1 2 ? 3.785 -1.960 -4.102 1.00 1.00 2 PRO A C 19
ATOM 9449 O O . PRO A 1 2 ? 3.848 -2.725 -3.139 1.00 1.00 2 PRO A O 19
ATOM 9460 N N . THR A 1 3 ? 4.824 -1.700 -4.889 1.00 1.00 3 THR A N 19
ATOM 9461 C CA . THR A 1 3 ? 6.131 -2.309 -4.662 1.00 1.00 3 THR A CA 19
ATOM 9462 C C . THR A 1 3 ? 6.892 -1.542 -3.586 1.00 1.00 3 THR A C 19
ATOM 9463 O O . THR A 1 3 ? 6.290 -0.908 -2.720 1.00 1.00 3 THR A O 19
ATOM 9474 N N . CYS A 1 4 ? 8.220 -1.604 -3.643 1.00 1.00 4 CYS A N 19
ATOM 9475 C CA . CYS A 1 4 ? 9.061 -0.916 -2.673 1.00 1.00 4 CYS A CA 19
ATOM 9476 C C . CYS A 1 4 ? 8.587 0.518 -2.479 1.00 1.00 4 CYS A C 19
ATOM 9477 O O . CYS A 1 4 ? 7.977 1.106 -3.371 1.00 1.00 4 CYS A O 19
ATOM 9484 N N . ILE A 1 5 ? 8.875 1.077 -1.308 1.00 1.00 5 ILE A N 19
ATOM 9485 C CA . ILE A 1 5 ? 8.480 2.447 -0.992 1.00 1.00 5 ILE A CA 19
ATOM 9486 C C . ILE A 1 5 ? 9.450 3.430 -1.632 1.00 1.00 5 ILE A C 19
ATOM 9487 O O . ILE A 1 5 ? 10.586 3.571 -1.186 1.00 1.00 5 ILE A O 19
ATOM 9503 N N . PRO A 1 6 ? 9.010 4.133 -2.683 1.00 1.00 6 PRO A N 19
ATOM 9504 C CA . PRO A 1 6 ? 9.850 5.115 -3.384 1.00 1.00 6 PRO A CA 19
ATOM 9505 C C . PRO A 1 6 ? 10.150 6.335 -2.525 1.00 1.00 6 PRO A C 19
ATOM 9506 O O . PRO A 1 6 ? 9.448 6.610 -1.556 1.00 1.00 6 PRO A O 19
ATOM 9517 N N . SER A 1 7 ? 11.204 7.054 -2.888 1.00 1.00 7 SER A N 19
ATOM 9518 C CA . SER A 1 7 ? 11.618 8.252 -2.158 1.00 1.00 7 SER A CA 19
ATOM 9519 C C . SER A 1 7 ? 10.446 9.215 -1.983 1.00 1.00 7 SER A C 19
ATOM 9520 O O . SER A 1 7 ? 9.800 9.602 -2.956 1.00 1.00 7 SER A O 19
ATOM 9528 N N . GLY A 1 8 ? 10.184 9.605 -0.737 1.00 1.00 8 GLY A N 19
ATOM 9529 C CA . GLY A 1 8 ? 9.095 10.534 -0.434 1.00 1.00 8 GLY A CA 19
ATOM 9530 C C . GLY A 1 8 ? 7.936 9.827 0.259 1.00 1.00 8 GLY A C 19
ATOM 9531 O O . GLY A 1 8 ? 7.175 10.444 1.002 1.00 1.00 8 GLY A O 19
ATOM 9535 N N . GLN A 1 9 ? 7.804 8.530 0.007 1.00 1.00 9 GLN A N 19
ATOM 9536 C CA . GLN A 1 9 ? 6.734 7.733 0.599 1.00 1.00 9 GLN A CA 19
ATOM 9537 C C . GLN A 1 9 ? 7.180 7.147 1.933 1.00 1.00 9 GLN A C 19
ATOM 9538 O O . GLN A 1 9 ? 8.373 7.044 2.205 1.00 1.00 9 GLN A O 19
ATOM 9552 N N . PRO A 1 10 ? 6.218 6.758 2.783 1.00 1.00 10 PRO A N 19
ATOM 9553 C CA . PRO A 1 10 ? 6.508 6.182 4.103 1.00 1.00 10 PRO A CA 19
ATOM 9554 C C . PRO A 1 10 ? 6.933 4.718 4.022 1.00 1.00 10 PRO A C 19
ATOM 9555 O O . PRO A 1 10 ? 6.246 3.894 3.419 1.00 1.00 10 PRO A O 19
ATOM 9566 N N . CYS A 1 11 ? 8.071 4.405 4.635 1.00 1.00 11 CYS A N 19
ATOM 9567 C CA . CYS A 1 11 ? 8.599 3.045 4.643 1.00 1.00 11 CYS A CA 19
ATOM 9568 C C . CYS A 1 11 ? 8.674 2.513 6.070 1.00 1.00 11 CYS A C 19
ATOM 9569 O O . CYS A 1 11 ? 8.954 3.261 7.006 1.00 1.00 11 CYS A O 19
ATOM 9576 N N . PRO A 1 12 ? 8.426 1.206 6.251 1.00 1.00 12 PRO A N 19
ATOM 9577 C CA . PRO A 1 12 ? 8.469 0.566 7.572 1.00 1.00 12 PRO A CA 19
ATOM 9578 C C . PRO A 1 12 ? 9.899 0.300 8.028 1.00 1.00 12 PRO A C 19
ATOM 9579 O O . PRO A 1 12 ? 10.280 0.648 9.146 1.00 1.00 12 PRO A O 19
ATOM 9590 N N . TYR A 1 13 ? 10.689 -0.313 7.152 1.00 1.00 13 TYR A N 19
ATOM 9591 C CA . TYR A 1 13 ? 12.083 -0.621 7.459 1.00 1.00 13 TYR A CA 19
ATOM 9592 C C . TYR A 1 13 ? 12.980 -0.147 6.327 1.00 1.00 13 TYR A C 19
ATOM 9593 O O . TYR A 1 13 ? 12.517 0.073 5.208 1.00 1.00 13 TYR A O 19
ATOM 9611 N N . ASN A 1 14 ? 14.269 -0.007 6.617 1.00 1.00 14 ASN A N 19
ATOM 9612 C CA . ASN A 1 14 ? 15.235 0.423 5.617 1.00 1.00 14 ASN A CA 19
ATOM 9613 C C . ASN A 1 14 ? 15.429 -0.669 4.566 1.00 1.00 14 ASN A C 19
ATOM 9614 O O . ASN A 1 14 ? 16.129 -0.469 3.573 1.00 1.00 14 ASN A O 19
ATOM 9625 N N . GLU A 1 15 ? 14.812 -1.829 4.797 1.00 1.00 15 GLU A N 19
ATOM 9626 C CA . GLU A 1 15 ? 14.921 -2.960 3.880 1.00 1.00 15 GLU A CA 19
ATOM 9627 C C . GLU A 1 15 ? 13.726 -3.014 2.935 1.00 1.00 15 GLU A C 19
ATOM 9628 O O . GLU A 1 15 ? 13.720 -3.784 1.974 1.00 1.00 15 GLU A O 19
ATOM 9640 N N . ASN A 1 16 ? 12.709 -2.205 3.215 1.00 1.00 16 ASN A N 19
ATOM 9641 C CA . ASN A 1 16 ? 11.505 -2.179 2.388 1.00 1.00 16 ASN A CA 19
ATOM 9642 C C . ASN A 1 16 ? 11.460 -0.919 1.533 1.00 1.00 16 ASN A C 19
ATOM 9643 O O . ASN A 1 16 ? 10.436 -0.612 0.920 1.00 1.00 16 ASN A O 19
ATOM 9654 N N . CYS A 1 17 ? 12.571 -0.192 1.487 1.00 1.00 17 CYS A N 19
ATOM 9655 C CA . CYS A 1 17 ? 12.647 1.032 0.698 1.00 1.00 17 CYS A CA 19
ATOM 9656 C C . CYS A 1 17 ? 13.187 0.736 -0.694 1.00 1.00 17 CYS A C 19
ATOM 9657 O O . CYS A 1 17 ? 14.020 -0.151 -0.871 1.00 1.00 17 CYS A O 19
ATOM 9664 N N . CYS A 1 18 ? 12.715 1.492 -1.682 1.00 1.00 18 CYS A N 19
ATOM 9665 C CA . CYS A 1 18 ? 13.161 1.314 -3.054 1.00 1.00 18 CYS A CA 19
ATOM 9666 C C . CYS A 1 18 ? 14.666 1.517 -3.129 1.00 1.00 18 CYS A C 19
ATOM 9667 O O . CYS A 1 18 ? 15.370 0.805 -3.843 1.00 1.00 18 CYS A O 19
ATOM 9674 N N . SER A 1 19 ? 15.149 2.495 -2.373 1.00 1.00 19 SER A N 19
ATOM 9675 C CA . SER A 1 19 ? 16.568 2.807 -2.326 1.00 1.00 19 SER A CA 19
ATOM 9676 C C . SER A 1 19 ? 17.243 2.033 -1.198 1.00 1.00 19 SER A C 19
ATOM 9677 O O . SER A 1 19 ? 18.470 2.005 -1.101 1.00 1.00 19 SER A O 19
ATOM 9685 N N . GLN A 1 20 ? 16.434 1.410 -0.345 1.00 1.00 20 GLN A N 19
ATOM 9686 C CA . GLN A 1 20 ? 16.950 0.637 0.781 1.00 1.00 20 GLN A CA 19
ATOM 9687 C C . GLN A 1 20 ? 17.406 1.563 1.903 1.00 1.00 20 GLN A C 19
ATOM 9688 O O . GLN A 1 20 ? 17.999 1.116 2.884 1.00 1.00 20 GLN A O 19
ATOM 9702 N N . SER A 1 21 ? 17.131 2.857 1.754 1.00 1.00 21 SER A N 19
ATOM 9703 C CA . SER A 1 21 ? 17.518 3.841 2.758 1.00 1.00 21 SER A CA 19
ATOM 9704 C C . SER A 1 21 ? 16.287 4.511 3.358 1.00 1.00 21 SER A C 19
ATOM 9705 O O . SER A 1 21 ? 15.660 5.353 2.720 1.00 1.00 21 SER A O 19
ATOM 9713 N N . CYS A 1 22 ? 15.947 4.139 4.589 1.00 1.00 22 CYS A N 19
ATOM 9714 C CA . CYS A 1 22 ? 14.794 4.714 5.273 1.00 1.00 22 CYS A CA 19
ATOM 9715 C C . CYS A 1 22 ? 15.250 5.791 6.251 1.00 1.00 22 CYS A C 19
ATOM 9716 O O . CYS A 1 22 ? 16.300 5.666 6.880 1.00 1.00 22 CYS A O 19
ATOM 9723 N N . THR A 1 23 ? 14.456 6.851 6.374 1.00 1.00 23 THR A N 19
ATOM 9724 C CA . THR A 1 23 ? 14.782 7.952 7.275 1.00 1.00 23 THR A CA 19
ATOM 9725 C C . THR A 1 23 ? 13.546 8.386 8.053 1.00 1.00 23 THR A C 19
ATOM 9726 O O . THR A 1 23 ? 12.450 7.880 7.823 1.00 1.00 23 THR A O 19
ATOM 9737 N N . PHE A 1 24 ? 13.729 9.324 8.976 1.00 1.00 24 PHE A N 19
ATOM 9738 C CA . PHE A 1 24 ? 12.628 9.828 9.791 1.00 1.00 24 PHE A CA 19
ATOM 9739 C C . PHE A 1 24 ? 12.412 11.314 9.523 1.00 1.00 24 PHE A C 19
ATOM 9740 O O . PHE A 1 24 ? 13.268 12.141 9.837 1.00 1.00 24 PHE A O 19
ATOM 9757 N N . LYS A 1 25 ? 11.261 11.647 8.948 1.00 1.00 25 LYS A N 19
ATOM 9758 C CA . LYS A 1 25 ? 10.928 13.036 8.646 1.00 1.00 25 LYS A CA 19
ATOM 9759 C C . LYS A 1 25 ? 9.847 13.528 9.601 1.00 1.00 25 LYS A C 19
ATOM 9760 O O . LYS A 1 25 ? 9.109 12.730 10.174 1.00 1.00 25 LYS A O 19
ATOM 9779 N N . GLU A 1 26 ? 9.763 14.841 9.778 1.00 1.00 26 GLU A N 19
ATOM 9780 C CA . GLU A 1 26 ? 8.776 15.425 10.672 1.00 1.00 26 GLU A CA 19
ATOM 9781 C C . GLU A 1 26 ? 7.669 16.110 9.881 1.00 1.00 26 GLU A C 19
ATOM 9782 O O . GLU A 1 26 ? 7.933 16.808 8.901 1.00 1.00 26 GLU A O 19
ATOM 9794 N N . ASN A 1 27 ? 6.429 15.910 10.315 1.00 1.00 27 ASN A N 19
ATOM 9795 C CA . ASN A 1 27 ? 5.274 16.507 9.654 1.00 1.00 27 ASN A CA 19
ATOM 9796 C C . ASN A 1 27 ? 4.930 17.840 10.301 1.00 1.00 27 ASN A C 19
ATOM 9797 O O . ASN A 1 27 ? 5.675 18.348 11.139 1.00 1.00 27 ASN A O 19
ATOM 9808 N N . GLU A 1 28 ? 3.790 18.397 9.910 1.00 1.00 28 GLU A N 19
ATOM 9809 C CA . GLU A 1 28 ? 3.331 19.665 10.450 1.00 1.00 28 GLU A CA 19
ATOM 9810 C C . GLU A 1 28 ? 2.460 19.424 11.675 1.00 1.00 28 GLU A C 19
ATOM 9811 O O . GLU A 1 28 ? 2.232 20.330 12.477 1.00 1.00 28 GLU A O 19
ATOM 9823 N N . ASN A 1 29 ? 1.975 18.192 11.814 1.00 1.00 29 ASN A N 19
ATOM 9824 C CA . ASN A 1 29 ? 1.131 17.826 12.944 1.00 1.00 29 ASN A CA 19
ATOM 9825 C C . ASN A 1 29 ? 1.946 17.823 14.230 1.00 1.00 29 ASN A C 19
ATOM 9826 O O . ASN A 1 29 ? 1.391 17.779 15.328 1.00 1.00 29 ASN A O 19
ATOM 9837 N N . GLY A 1 30 ? 3.266 17.870 14.085 1.00 1.00 30 GLY A N 19
ATOM 9838 C CA . GLY A 1 30 ? 4.162 17.874 15.231 1.00 1.00 30 GLY A CA 19
ATOM 9839 C C . GLY A 1 30 ? 4.638 16.465 15.547 1.00 1.00 30 GLY A C 19
ATOM 9840 O O . GLY A 1 30 ? 5.164 16.203 16.629 1.00 1.00 30 GLY A O 19
ATOM 9844 N N . ASN A 1 31 ? 4.452 15.558 14.593 1.00 1.00 31 ASN A N 19
ATOM 9845 C CA . ASN A 1 31 ? 4.861 14.173 14.763 1.00 1.00 31 ASN A CA 19
ATOM 9846 C C . ASN A 1 31 ? 6.015 13.855 13.826 1.00 1.00 31 ASN A C 19
ATOM 9847 O O . ASN A 1 31 ? 6.455 14.709 13.060 1.00 1.00 31 ASN A O 19
ATOM 9858 N N . THR A 1 32 ? 6.500 12.622 13.885 1.00 1.00 32 THR A N 19
ATOM 9859 C CA . THR A 1 32 ? 7.600 12.197 13.029 1.00 1.00 32 THR A CA 19
ATOM 9860 C C . THR A 1 32 ? 7.376 10.768 12.547 1.00 1.00 32 THR A C 19
ATOM 9861 O O . THR A 1 32 ? 7.147 9.861 13.347 1.00 1.00 32 THR A O 19
ATOM 9872 N N . VAL A 1 33 ? 7.452 10.574 11.235 1.00 1.00 33 VAL A N 19
ATOM 9873 C CA . VAL A 1 33 ? 7.267 9.257 10.641 1.00 1.00 33 VAL A CA 19
ATOM 9874 C C . VAL A 1 33 ? 8.524 8.868 9.881 1.00 1.00 33 VAL A C 19
ATOM 9875 O O . VAL A 1 33 ? 9.498 9.612 9.868 1.00 1.00 33 VAL A O 19
ATOM 9888 N N . LYS A 1 34 ? 8.502 7.709 9.244 1.00 1.00 34 LYS A N 19
ATOM 9889 C CA . LYS A 1 34 ? 9.653 7.245 8.481 1.00 1.00 34 LYS A CA 19
ATOM 9890 C C . LYS A 1 34 ? 9.322 7.222 6.996 1.00 1.00 34 LYS A C 19
ATOM 9891 O O . LYS A 1 34 ? 8.380 6.554 6.572 1.00 1.00 34 LYS A O 19
ATOM 9910 N N . ARG A 1 35 ? 10.103 7.954 6.209 1.00 1.00 35 ARG A N 19
ATOM 9911 C CA . ARG A 1 35 ? 9.898 8.018 4.767 1.00 1.00 35 ARG A CA 19
ATOM 9912 C C . ARG A 1 35 ? 11.057 7.343 4.047 1.00 1.00 35 ARG A C 19
ATOM 9913 O O . ARG A 1 35 ? 11.898 6.699 4.673 1.00 1.00 35 ARG A O 19
ATOM 9934 N N . CYS A 1 36 ? 11.095 7.488 2.728 1.00 1.00 36 CYS A N 19
ATOM 9935 C CA . CYS A 1 36 ? 12.151 6.887 1.925 1.00 1.00 36 CYS A CA 19
ATOM 9936 C C . CYS A 1 36 ? 13.075 7.960 1.364 1.00 1.00 36 CYS A C 19
ATOM 9937 O O . CYS A 1 36 ? 12.634 9.053 1.009 1.00 1.00 36 CYS A O 19
ATOM 9944 N N . ASP A 1 37 ? 14.361 7.637 1.293 1.00 1.00 37 ASP A N 19
ATOM 9945 C CA . ASP A 1 37 ? 15.364 8.562 0.782 1.00 1.00 37 ASP A CA 19
ATOM 9946 C C . ASP A 1 37 ? 15.068 8.923 -0.667 1.00 1.00 37 ASP A C 19
ATOM 9947 O O . ASP A 1 37 ? 14.694 10.087 -0.926 1.00 0.00 37 ASP A O 19
ATOM 9957 N N . SER A 1 1 ? 1.323 1.389 -8.505 1.00 1.00 1 SER A N 20
ATOM 9958 C CA . SER A 1 1 ? 2.547 0.545 -8.598 1.00 1.00 1 SER A CA 20
ATOM 9959 C C . SER A 1 1 ? 2.853 -0.086 -7.247 1.00 1.00 1 SER A C 20
ATOM 9960 O O . SER A 1 1 ? 3.470 0.538 -6.385 1.00 1.00 1 SER A O 20
ATOM 9970 N N . PRO A 1 2 ? 2.416 -1.339 -7.049 1.00 1.00 2 PRO A N 20
ATOM 9971 C CA . PRO A 1 2 ? 2.637 -2.069 -5.795 1.00 1.00 2 PRO A CA 20
ATOM 9972 C C . PRO A 1 2 ? 4.042 -2.657 -5.711 1.00 1.00 2 PRO A C 20
ATOM 9973 O O . PRO A 1 2 ? 4.220 -3.874 -5.751 1.00 1.00 2 PRO A O 20
ATOM 9984 N N . THR A 1 3 ? 5.035 -1.784 -5.590 1.00 1.00 3 THR A N 20
ATOM 9985 C CA . THR A 1 3 ? 6.427 -2.207 -5.495 1.00 1.00 3 THR A CA 20
ATOM 9986 C C . THR A 1 3 ? 7.071 -1.592 -4.258 1.00 1.00 3 THR A C 20
ATOM 9987 O O . THR A 1 3 ? 6.380 -1.231 -3.305 1.00 1.00 3 THR A O 20
ATOM 9998 N N . CYS A 1 4 ? 8.394 -1.467 -4.274 1.00 1.00 4 CYS A N 20
ATOM 9999 C CA . CYS A 1 4 ? 9.115 -0.887 -3.151 1.00 1.00 4 CYS A CA 20
ATOM 10000 C C . CYS A 1 4 ? 8.648 0.542 -2.912 1.00 1.00 4 CYS A C 20
ATOM 10001 O O . CYS A 1 4 ? 8.070 1.171 -3.798 1.00 1.00 4 CYS A O 20
ATOM 10008 N N . ILE A 1 5 ? 8.901 1.051 -1.712 1.00 1.00 5 ILE A N 20
ATOM 10009 C CA . ILE A 1 5 ? 8.504 2.409 -1.357 1.00 1.00 5 ILE A CA 20
ATOM 10010 C C . ILE A 1 5 ? 9.492 3.409 -1.934 1.00 1.00 5 ILE A C 20
ATOM 10011 O O . ILE A 1 5 ? 10.661 3.420 -1.566 1.00 1.00 5 ILE A O 20
ATOM 10027 N N . PRO A 1 6 ? 9.033 4.266 -2.848 1.00 1.00 6 PRO A N 20
ATOM 10028 C CA . PRO A 1 6 ? 9.890 5.273 -3.481 1.00 1.00 6 PRO A CA 20
ATOM 10029 C C . PRO A 1 6 ? 10.195 6.442 -2.557 1.00 1.00 6 PRO A C 20
ATOM 10030 O O . PRO A 1 6 ? 9.480 6.683 -1.587 1.00 1.00 6 PRO A O 20
ATOM 10041 N N . SER A 1 7 ? 11.271 7.155 -2.865 1.00 1.00 7 SER A N 20
ATOM 10042 C CA . SER A 1 7 ? 11.699 8.303 -2.069 1.00 1.00 7 SER A CA 20
ATOM 10043 C C . SER A 1 7 ? 10.551 9.285 -1.872 1.00 1.00 7 SER A C 20
ATOM 10044 O O . SER A 1 7 ? 9.909 9.708 -2.833 1.00 1.00 7 SER A O 20
ATOM 10052 N N . GLY A 1 8 ? 10.305 9.653 -0.617 1.00 1.00 8 GLY A N 20
ATOM 10053 C CA . GLY A 1 8 ? 9.243 10.598 -0.288 1.00 1.00 8 GLY A CA 20
ATOM 10054 C C . GLY A 1 8 ? 8.052 9.897 0.355 1.00 1.00 8 GLY A C 20
ATOM 10055 O O . GLY A 1 8 ? 7.251 10.525 1.047 1.00 1.00 8 GLY A O 20
ATOM 10059 N N . GLN A 1 9 ? 7.940 8.595 0.123 1.00 1.00 9 GLN A N 20
ATOM 10060 C CA . GLN A 1 9 ? 6.845 7.808 0.680 1.00 1.00 9 GLN A CA 20
ATOM 10061 C C . GLN A 1 9 ? 7.236 7.252 2.043 1.00 1.00 9 GLN A C 20
ATOM 10062 O O . GLN A 1 9 ? 8.417 7.120 2.351 1.00 1.00 9 GLN A O 20
ATOM 10076 N N . PRO A 1 10 ? 6.241 6.930 2.882 1.00 1.00 10 PRO A N 20
ATOM 10077 C CA . PRO A 1 10 ? 6.479 6.396 4.230 1.00 1.00 10 PRO A CA 20
ATOM 10078 C C . PRO A 1 10 ? 6.853 4.916 4.222 1.00 1.00 10 PRO A C 20
ATOM 10079 O O . PRO A 1 10 ? 6.114 4.078 3.702 1.00 1.00 10 PRO A O 20
ATOM 10090 N N . CYS A 1 11 ? 8.005 4.605 4.811 1.00 1.00 11 CYS A N 20
ATOM 10091 C CA . CYS A 1 11 ? 8.493 3.232 4.891 1.00 1.00 11 CYS A CA 20
ATOM 10092 C C . CYS A 1 11 ? 8.683 2.827 6.349 1.00 1.00 11 CYS A C 20
ATOM 10093 O O . CYS A 1 11 ? 9.171 3.611 7.161 1.00 1.00 11 CYS A O 20
ATOM 10100 N N . PRO A 1 12 ? 8.298 1.589 6.698 1.00 1.00 12 PRO A N 20
ATOM 10101 C CA . PRO A 1 12 ? 8.428 1.076 8.069 1.00 1.00 12 PRO A CA 20
ATOM 10102 C C . PRO A 1 12 ? 9.859 0.654 8.392 1.00 1.00 12 PRO A C 20
ATOM 10103 O O . PRO A 1 12 ? 10.366 0.928 9.479 1.00 1.00 12 PRO A O 20
ATOM 10114 N N . TYR A 1 13 ? 10.506 -0.012 7.440 1.00 1.00 13 TYR A N 20
ATOM 10115 C CA . TYR A 1 13 ? 11.879 -0.471 7.624 1.00 1.00 13 TYR A CA 20
ATOM 10116 C C . TYR A 1 13 ? 12.730 -0.080 6.424 1.00 1.00 13 TYR A C 20
ATOM 10117 O O . TYR A 1 13 ? 12.208 0.168 5.338 1.00 1.00 13 TYR A O 20
ATOM 10135 N N . ASN A 1 14 ? 14.044 -0.039 6.624 1.00 1.00 14 ASN A N 20
ATOM 10136 C CA . ASN A 1 14 ? 14.970 0.310 5.555 1.00 1.00 14 ASN A CA 20
ATOM 10137 C C . ASN A 1 14 ? 14.995 -0.789 4.497 1.00 1.00 14 ASN A C 20
ATOM 10138 O O . ASN A 1 14 ? 15.608 -0.632 3.442 1.00 1.00 14 ASN A O 20
ATOM 10149 N N . GLU A 1 15 ? 14.332 -1.906 4.790 1.00 1.00 15 GLU A N 20
ATOM 10150 C CA . GLU A 1 15 ? 14.281 -3.038 3.870 1.00 1.00 15 GLU A CA 20
ATOM 10151 C C . GLU A 1 15 ? 13.106 -2.903 2.909 1.00 1.00 15 GLU A C 20
ATOM 10152 O O . GLU A 1 15 ? 13.036 -3.602 1.898 1.00 1.00 15 GLU A O 20
ATOM 10164 N N . ASN A 1 16 ? 12.182 -2.006 3.232 1.00 1.00 16 ASN A N 20
ATOM 10165 C CA . ASN A 1 16 ? 11.005 -1.788 2.396 1.00 1.00 16 ASN A CA 20
ATOM 10166 C C . ASN A 1 16 ? 11.183 -0.554 1.520 1.00 1.00 16 ASN A C 20
ATOM 10167 O O . ASN A 1 16 ? 10.235 -0.093 0.885 1.00 1.00 16 ASN A O 20
ATOM 10178 N N . CYS A 1 17 ? 12.400 -0.020 1.489 1.00 1.00 17 CYS A N 20
ATOM 10179 C CA . CYS A 1 17 ? 12.694 1.165 0.687 1.00 1.00 17 CYS A CA 20
ATOM 10180 C C . CYS A 1 17 ? 13.214 0.764 -0.686 1.00 1.00 17 CYS A C 20
ATOM 10181 O O . CYS A 1 17 ? 13.907 -0.243 -0.830 1.00 1.00 17 CYS A O 20
ATOM 10188 N N . CYS A 1 18 ? 12.893 1.571 -1.689 1.00 1.00 18 CYS A N 20
ATOM 10189 C CA . CYS A 1 18 ? 13.340 1.317 -3.050 1.00 1.00 18 CYS A CA 20
ATOM 10190 C C . CYS A 1 18 ? 14.855 1.427 -3.097 1.00 1.00 18 CYS A C 20
ATOM 10191 O O . CYS A 1 18 ? 15.528 0.682 -3.810 1.00 1.00 18 CYS A O 20
ATOM 10198 N N . SER A 1 19 ? 15.380 2.360 -2.311 1.00 1.00 19 SER A N 20
ATOM 10199 C CA . SER A 1 19 ? 16.811 2.587 -2.223 1.00 1.00 19 SER A CA 20
ATOM 10200 C C . SER A 1 19 ? 17.395 1.797 -1.056 1.00 1.00 19 SER A C 20
ATOM 10201 O O . SER A 1 19 ? 18.609 1.788 -0.847 1.00 1.00 19 SER A O 20
ATOM 10209 N N . GLN A 1 20 ? 16.524 1.141 -0.292 1.00 1.00 20 GLN A N 20
ATOM 10210 C CA . GLN A 1 20 ? 16.950 0.354 0.859 1.00 1.00 20 GLN A CA 20
ATOM 10211 C C . GLN A 1 20 ? 17.401 1.267 1.994 1.00 1.00 20 GLN A C 20
ATOM 10212 O O . GLN A 1 20 ? 17.937 0.800 2.999 1.00 1.00 20 GLN A O 20
ATOM 10226 N N . SER A 1 21 ? 17.185 2.571 1.830 1.00 1.00 21 SER A N 20
ATOM 10227 C CA . SER A 1 21 ? 17.577 3.542 2.846 1.00 1.00 21 SER A CA 20
ATOM 10228 C C . SER A 1 21 ? 16.360 4.293 3.378 1.00 1.00 21 SER A C 20
ATOM 10229 O O . SER A 1 21 ? 15.813 5.163 2.701 1.00 1.00 21 SER A O 20
ATOM 10237 N N . CYS A 1 22 ? 15.949 3.965 4.601 1.00 1.00 22 CYS A N 20
ATOM 10238 C CA . CYS A 1 22 ? 14.806 4.619 5.231 1.00 1.00 22 CYS A CA 20
ATOM 10239 C C . CYS A 1 22 ? 15.296 5.683 6.207 1.00 1.00 22 CYS A C 20
ATOM 10240 O O . CYS A 1 22 ? 16.316 5.502 6.871 1.00 1.00 22 CYS A O 20
ATOM 10247 N N . THR A 1 23 ? 14.570 6.793 6.287 1.00 1.00 23 THR A N 20
ATOM 10248 C CA . THR A 1 23 ? 14.942 7.888 7.181 1.00 1.00 23 THR A CA 20
ATOM 10249 C C . THR A 1 23 ? 13.730 8.354 7.984 1.00 1.00 23 THR A C 20
ATOM 10250 O O . THR A 1 23 ? 12.627 7.844 7.807 1.00 1.00 23 THR A O 20
ATOM 10261 N N . PHE A 1 24 ? 13.943 9.325 8.868 1.00 1.00 24 PHE A N 20
ATOM 10262 C CA . PHE A 1 24 ? 12.866 9.864 9.695 1.00 1.00 24 PHE A CA 20
ATOM 10263 C C . PHE A 1 24 ? 12.697 11.356 9.424 1.00 1.00 24 PHE A C 20
ATOM 10264 O O . PHE A 1 24 ? 13.607 12.147 9.675 1.00 1.00 24 PHE A O 20
ATOM 10281 N N . LYS A 1 25 ? 11.531 11.736 8.912 1.00 1.00 25 LYS A N 20
ATOM 10282 C CA . LYS A 1 25 ? 11.244 13.135 8.610 1.00 1.00 25 LYS A CA 20
ATOM 10283 C C . LYS A 1 25 ? 10.095 13.631 9.478 1.00 1.00 25 LYS A C 20
ATOM 10284 O O . LYS A 1 25 ? 9.238 12.851 9.887 1.00 1.00 25 LYS A O 20
ATOM 10303 N N . GLU A 1 26 ? 10.086 14.928 9.762 1.00 1.00 26 GLU A N 20
ATOM 10304 C CA . GLU A 1 26 ? 9.044 15.518 10.590 1.00 1.00 26 GLU A CA 20
ATOM 10305 C C . GLU A 1 26 ? 7.870 15.982 9.738 1.00 1.00 26 GLU A C 20
ATOM 10306 O O . GLU A 1 26 ? 8.043 16.394 8.590 1.00 1.00 26 GLU A O 20
ATOM 10318 N N . ASN A 1 27 ? 6.674 15.918 10.315 1.00 1.00 27 ASN A N 20
ATOM 10319 C CA . ASN A 1 27 ? 5.458 16.333 9.624 1.00 1.00 27 ASN A CA 20
ATOM 10320 C C . ASN A 1 27 ? 4.937 17.634 10.214 1.00 1.00 27 ASN A C 20
ATOM 10321 O O . ASN A 1 27 ? 5.581 18.246 11.067 1.00 1.00 27 ASN A O 20
ATOM 10332 N N . GLU A 1 28 ? 3.762 18.045 9.757 1.00 1.00 28 GLU A N 20
ATOM 10333 C CA . GLU A 1 28 ? 3.136 19.267 10.234 1.00 1.00 28 GLU A CA 20
ATOM 10334 C C . GLU A 1 28 ? 2.228 18.969 11.419 1.00 1.00 28 GLU A C 20
ATOM 10335 O O . GLU A 1 28 ? 2.110 19.773 12.343 1.00 1.00 28 GLU A O 20
ATOM 10347 N N . ASN A 1 29 ? 1.587 17.804 11.385 1.00 1.00 29 ASN A N 20
ATOM 10348 C CA . ASN A 1 29 ? 0.685 17.392 12.455 1.00 1.00 29 ASN A CA 20
ATOM 10349 C C . ASN A 1 29 ? 1.318 17.662 13.812 1.00 1.00 29 ASN A C 20
ATOM 10350 O O . ASN A 1 29 ? 0.644 18.090 14.749 1.00 1.00 29 ASN A O 20
ATOM 10361 N N . GLY A 1 30 ? 2.618 17.409 13.912 1.00 1.00 30 GLY A N 20
ATOM 10362 C CA . GLY A 1 30 ? 3.344 17.625 15.152 1.00 1.00 30 GLY A CA 20
ATOM 10363 C C . GLY A 1 30 ? 4.029 16.347 15.615 1.00 1.00 30 GLY A C 20
ATOM 10364 O O . GLY A 1 30 ? 4.189 16.116 16.814 1.00 1.00 30 GLY A O 20
ATOM 10368 N N . ASN A 1 31 ? 4.435 15.518 14.659 1.00 1.00 31 ASN A N 20
ATOM 10369 C CA . ASN A 1 31 ? 5.105 14.260 14.971 1.00 1.00 31 ASN A CA 20
ATOM 10370 C C . ASN A 1 31 ? 6.194 13.982 13.946 1.00 1.00 31 ASN A C 20
ATOM 10371 O O . ASN A 1 31 ? 6.549 14.854 13.157 1.00 1.00 31 ASN A O 20
ATOM 10382 N N . THR A 1 32 ? 6.719 12.762 13.958 1.00 1.00 32 THR A N 20
ATOM 10383 C CA . THR A 1 32 ? 7.765 12.373 13.018 1.00 1.00 32 THR A CA 20
ATOM 10384 C C . THR A 1 32 ? 7.537 10.945 12.540 1.00 1.00 32 THR A C 20
ATOM 10385 O O . THR A 1 32 ? 7.278 10.046 13.340 1.00 1.00 32 THR A O 20
ATOM 10396 N N . VAL A 1 33 ? 7.643 10.741 11.234 1.00 1.00 33 VAL A N 20
ATOM 10397 C CA . VAL A 1 33 ? 7.455 9.423 10.646 1.00 1.00 33 VAL A CA 20
ATOM 10398 C C . VAL A 1 33 ? 8.702 9.031 9.875 1.00 1.00 33 VAL A C 20
ATOM 10399 O O . VAL A 1 33 ? 9.689 9.760 9.871 1.00 1.00 33 VAL A O 20
ATOM 10412 N N . LYS A 1 34 ? 8.656 7.884 9.218 1.00 1.00 34 LYS A N 20
ATOM 10413 C CA . LYS A 1 34 ? 9.789 7.414 8.438 1.00 1.00 34 LYS A CA 20
ATOM 10414 C C . LYS A 1 34 ? 9.433 7.399 6.959 1.00 1.00 34 LYS A C 20
ATOM 10415 O O . LYS A 1 34 ? 8.395 6.867 6.570 1.00 1.00 34 LYS A O 20
ATOM 10434 N N . ARG A 1 35 ? 10.295 7.989 6.140 1.00 1.00 35 ARG A N 20
ATOM 10435 C CA . ARG A 1 35 ? 10.074 8.043 4.700 1.00 1.00 35 ARG A CA 20
ATOM 10436 C C . ARG A 1 35 ? 11.185 7.297 3.973 1.00 1.00 35 ARG A C 20
ATOM 10437 O O . ARG A 1 35 ? 12.013 6.636 4.599 1.00 1.00 35 ARG A O 20
ATOM 10458 N N . CYS A 1 36 ? 11.195 7.399 2.649 1.00 1.00 36 CYS A N 20
ATOM 10459 C CA . CYS A 1 36 ? 12.204 6.727 1.839 1.00 1.00 36 CYS A CA 20
ATOM 10460 C C . CYS A 1 36 ? 13.184 7.737 1.258 1.00 1.00 36 CYS A C 20
ATOM 10461 O O . CYS A 1 36 ? 12.802 8.847 0.885 1.00 1.00 36 CYS A O 20
ATOM 10468 N N . ASP A 1 37 ? 14.449 7.342 1.187 1.00 1.00 37 ASP A N 20
ATOM 10469 C CA . ASP A 1 37 ? 15.498 8.204 0.656 1.00 1.00 37 ASP A CA 20
ATOM 10470 C C . ASP A 1 37 ? 15.452 8.222 -0.866 1.00 1.00 37 ASP A C 20
ATOM 10471 O O . ASP A 1 37 ? 15.476 9.326 -1.450 1.00 0.00 37 ASP A O 20
#

Sequence (37 aa):
SPTCIPSGQPCPYNENCCSQSCTFKENENGNTVKRCDSPTCIPSGQPCPYNENCCSQSCTFKENENGNTVKRCDSPTCIPSGQPCPYNENCCSQSCTFKENENGNTVKRCDSPTCIPSGQPCPYNENCCSQSCTFKENENGNTVKRCDSPTCIPSGQPCPYNENCCSQSCTFKENENGNTVKRCDSPTCIPSGQPCPYNENCCSQSCTFKENENGNTVKRCDSPTCIPSGQPCPYNENCCSQSCTFKENENGNTVKRCDSPTCIPSGQPCPYNENCCSQSCTFKENENGNTVKRCDSPTCIPSGQPCPYNENCCSQSCTFKENENGNTVKRCDSPTCIPSGQPCPYNENCCSQSCTFKENENGNTVKRCDSPTCIPSGQPCPYNENCCSQSCTFKENENGNTVKRCDSPTCIPSGQPCPYNENCCSQSCTFKENENGNTVKRCDSPTCIPSGQPCPYNENCCSQSCTFKENENGNTVKRCDSPTCIPSGQPCPYNENCCSQSCTFKENENGNTVKRCDSPTCIPSGQPCPYNENCCSQSCTFKENENGNTVKRCDSPTCIPSGQPCPYNENCCSQSCTFKENENGNTVKRCDSPTCIPSGQPCPYNENCCSQSCTFKENENGNTVKRCDSPTCIPSGQPCPYNENCCSQSCTFKENENGNTVKRCDSPTCIPSGQPCPYNENCCSQSCTFKENENGNTVKRCDSPTCIPSGQPCPYNENCCSQSCTFKENENGNTVKRCD

Radius of gyration: 9.75 Å; Cα contacts (8 Å, |Δi|>4): 77; chains: 1; bounding box: 17×22×24 Å

Organism: Hadronyche versuta (NCBI:txid6904)

Secondary structure (DSSP, 8-state):
---SBPTTSB-SSGGGBSSS-EEEEE-SSS-EEEEE-

Nearest PDB structures (foldseek):
  1axh-assembly1_A  TM=9.790E-01  e=1.425E-06  Hadronyche versuta
  2kql-assembly1_A  TM=3.307E-01  e=9.576E-02  unclassified
  8sem-assembly1_A  TM=4.917E-01  e=1.762E-01  Telmatactis stephensoni
  4hst-assembly1_A  TM=3.568E-01  e=7.844E+00  Pseudomonas
  1axh-assembly1_A  TM=9.902E-01  e=1.418E-06  Hadronyche versuta

B-factor: mean 1.0, std 0.0, range [1.0, 1.0]

GO terms:
  GO:0019855 calcium channel inhibitor activity (F, IDA)
  GO:0005576 extracellular region (C, EXP)